Protein AF-A0A933V442-F1 (afdb_monomer_lite)

Foldseek 3Di:
DEAEQFEDQQPDPVQDDVPDPKGAKDAQADEKEFDDPVVVVVPPDPPDDRIDQDAAFLAEQEQRFIWMWDCPPPPSQIWIDTHPVDGHHHWFYPPDDDDGDTHDYDLYHYYVGFDQAFPFDDHWDKTWGWDDPDPDIDIDIDTPDPDPPRGGRAGDLPGPQALRGAPPPPDDQAAPVGHGAPVDPVGHAGRHRDRPPHVPVAPPPFPFDQPAQLQDDWAQAPDDQKQWDDDPRHAQWTRDPSWTAGAPDCRQQPQAQHAGTWIWGPDKAWQKKKKKWFFADQDQVLQFFKWKWDLAARQRQKTWIFGWHPPPPIKTWIWMDRHSVNDTDTQDIFHDDHGGLKMWMWMAHQQGKIWIWIQHNVRDIDTRGITRFACDDPRHDGGTMHIITIMHHHGHIIGRMTMHGGD

Radius of gyration: 32.08 Å; chains: 1; bounding box: 75×50×94 Å

Secondary structure (DSSP, 8-state):
-EEES-EE---SGGGBPTT-SSBPP--SSEEE-BPPHHHHHH--STT--SB----EES-EEE--EEEEEETTHHHHT-EEEE-TT-SB--EEE-S-SSSPP---EES-EETTS----EEE---PEEEEEEE-SSSS-EEEEEEE---TTS-EEEEPTT-TTTT-S---TTS-SB-SSS-BSSSSTTSPPPSSS---------S----PEEEE---SS--SS--TTEEE-EETTEESEEE-SSSEEE-SSHHHHSSSTTS-EEEEESS-B-SSEEEEEEE--SSSTTTTT-EEEEEE-TTSSSEEEEEEE-GGGSEEEEEEESSTTSS-EEEEEEE----TT-EEEEEE-TT-EEEEEEE-TTS-EEEEEEEEPP-SSTT-----SBEEEEEE-TT-EEEEEEEEE--

Sequence (407 aa):
NTIANNDSTATGALAFAAGDANSTPQPAGVVSAPHSAVLQALIALPGEPTYSNPTILNNIIWHNRSFYNDATLNGGAGGLAPNPAGPYWDLGVVNAVGVPPTLTSASSILSGGADPAFVLGYTNALASATVIDEGGNNINVGFTPLDPAAGNYHVAAASPAVDAGSNAASVPSTDFDGDYRPRSAANPADIGADEQPGAVPPPPFPVLTVLDTFNRANAPNLGANWQQIVDGSAAGIRVNGNQAFCINNALCAGTANLGGANAAWATEFGANQGAGFTFASPNAAARNGASLLLKASVANNGGIRVRYATGNGGQVLVQTTTDAGASFQNHGTLVGSFAQGDTMMATADANGLVTVWKTTAANVTTQLGTVQLPTTGTLSWTTGPGQIGMRLLPNRRVDDFRGGNVQ

Structure (mmCIF, N/CA/C/O backbone):
data_AF-A0A933V442-F1
#
_entry.id   AF-A0A933V442-F1
#
loop_
_atom_site.group_PDB
_atom_site.id
_atom_site.type_symbol
_atom_site.label_atom_id
_atom_site.label_alt_id
_atom_site.label_comp_id
_atom_site.label_asym_id
_atom_site.l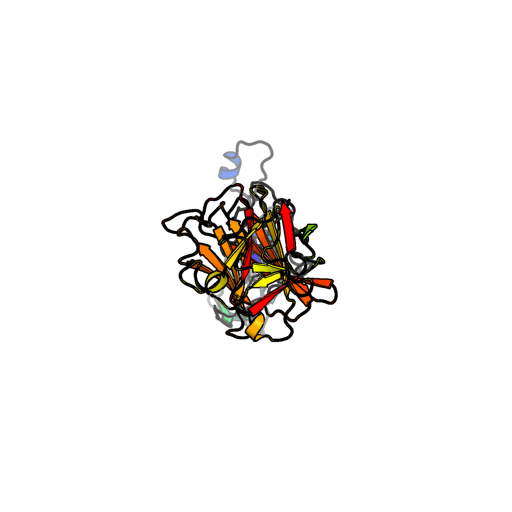abel_entity_id
_atom_site.label_seq_id
_atom_site.pdbx_PDB_ins_code
_atom_site.Cartn_x
_atom_site.Cartn_y
_atom_site.Cartn_z
_atom_site.occupancy
_atom_site.B_iso_or_equiv
_atom_site.auth_seq_id
_atom_site.auth_comp_id
_atom_site.auth_asym_id
_atom_site.auth_atom_id
_atom_site.pdbx_PDB_model_num
ATOM 1 N N . ASN A 1 1 ? -9.393 5.038 11.682 1.00 87.75 1 ASN A N 1
ATOM 2 C CA . ASN A 1 1 ? -8.918 4.393 12.937 1.00 87.75 1 ASN A CA 1
ATOM 3 C C . ASN A 1 1 ? -9.444 2.969 13.048 1.00 87.75 1 ASN A C 1
ATOM 5 O O . ASN A 1 1 ? -10.418 2.640 12.380 1.00 87.75 1 ASN A O 1
ATOM 9 N N . THR A 1 2 ? -8.838 2.150 13.912 1.00 94.75 2 THR A N 1
ATOM 10 C CA . THR A 1 2 ? -9.264 0.767 14.183 1.00 94.75 2 THR A CA 1
ATOM 11 C C . THR A 1 2 ? -9.499 0.584 15.685 1.00 94.75 2 THR A C 1
ATOM 13 O O . THR A 1 2 ? -8.600 0.845 16.479 1.00 94.75 2 THR A O 1
ATOM 16 N N . ILE A 1 3 ? -10.702 0.156 16.072 1.00 95.75 3 ILE A N 1
ATOM 17 C CA . ILE A 1 3 ? -11.088 -0.228 17.438 1.00 95.75 3 ILE A CA 1
ATOM 18 C C . ILE A 1 3 ? -11.676 -1.629 17.340 1.00 95.75 3 ILE A C 1
ATOM 20 O O . ILE A 1 3 ? -12.824 -1.795 16.923 1.00 95.75 3 ILE A O 1
ATOM 24 N N . ALA A 1 4 ? -10.881 -2.643 17.659 1.00 95.19 4 ALA A N 1
ATOM 25 C CA . ALA A 1 4 ? -11.296 -4.018 17.456 1.00 95.19 4 ALA A CA 1
ATOM 26 C C . ALA A 1 4 ? -11.028 -4.906 18.663 1.00 95.19 4 ALA A C 1
ATOM 28 O O . ALA A 1 4 ? -10.042 -4.717 19.374 1.00 95.19 4 ALA A O 1
ATOM 29 N N . ASN A 1 5 ? -11.904 -5.895 18.848 1.00 93.44 5 ASN A N 1
ATOM 30 C CA . ASN A 1 5 ? -11.808 -6.920 19.886 1.00 93.44 5 ASN A CA 1
ATOM 31 C C . ASN A 1 5 ? -11.665 -6.357 21.312 1.00 93.44 5 ASN A C 1
ATOM 33 O O . ASN A 1 5 ? -11.054 -6.997 22.172 1.00 93.44 5 ASN A O 1
ATOM 37 N N . ASN A 1 6 ? -12.205 -5.162 21.570 1.00 94.31 6 ASN A N 1
ATOM 38 C CA . ASN A 1 6 ? -12.262 -4.613 22.917 1.00 94.31 6 ASN A CA 1
ATOM 39 C C . ASN A 1 6 ? -13.340 -5.322 23.746 1.00 94.31 6 ASN A C 1
ATOM 41 O O . ASN A 1 6 ? -14.315 -5.825 23.194 1.00 94.31 6 ASN A O 1
ATOM 45 N N . ASP A 1 7 ? -13.196 -5.310 25.069 1.00 94.62 7 ASP A N 1
ATOM 46 C CA . ASP A 1 7 ? -14.128 -5.963 25.987 1.00 94.62 7 ASP A CA 1
ATOM 47 C C . ASP A 1 7 ? -14.719 -4.965 26.975 1.00 94.62 7 ASP A C 1
ATOM 49 O O . ASP A 1 7 ? -13.996 -4.293 27.711 1.00 94.62 7 ASP A O 1
ATOM 53 N N . SER A 1 8 ? -16.047 -4.920 27.049 1.00 95.56 8 SER A N 1
ATOM 54 C CA . SER A 1 8 ? -16.753 -4.251 28.136 1.00 95.56 8 SER A CA 1
ATOM 55 C C . SER A 1 8 ? -17.292 -5.290 29.102 1.00 95.56 8 SER A C 1
ATOM 57 O O . SER A 1 8 ? -18.159 -6.082 28.749 1.00 95.56 8 SER A O 1
ATOM 59 N N . THR A 1 9 ? -16.777 -5.296 30.329 1.00 94.94 9 THR A N 1
ATOM 60 C CA . THR A 1 9 ? -17.194 -6.239 31.379 1.00 94.94 9 THR A CA 1
ATOM 61 C C . THR A 1 9 ? -18.424 -5.762 32.149 1.00 94.94 9 THR A C 1
ATOM 63 O O . THR A 1 9 ? -19.017 -6.537 32.894 1.00 94.94 9 THR A O 1
ATOM 66 N N . ALA A 1 10 ? -18.778 -4.478 32.011 1.00 94.38 10 ALA A N 1
ATOM 67 C CA . ALA A 1 10 ? -19.836 -3.807 32.762 1.00 94.38 10 ALA A CA 1
ATOM 68 C C . ALA A 1 10 ? -19.770 -4.049 34.286 1.00 94.38 10 ALA A C 1
ATOM 70 O O . ALA A 1 10 ? -20.791 -4.224 34.945 1.00 94.38 10 ALA A O 1
ATOM 71 N N . THR A 1 11 ? -18.564 -4.063 34.860 1.00 92.00 11 THR A N 1
ATOM 72 C CA . THR A 1 11 ? -18.343 -4.287 36.304 1.00 92.00 11 THR A CA 1
ATOM 73 C C . THR A 1 11 ? -18.195 -2.995 37.109 1.00 92.00 11 THR A C 1
ATOM 75 O O . THR A 1 11 ? -18.032 -3.037 38.326 1.00 92.00 11 THR A O 1
ATOM 78 N N . GLY A 1 12 ? -18.254 -1.830 36.456 1.00 88.94 12 GLY A N 1
ATOM 79 C CA . GLY A 1 12 ? -18.255 -0.535 37.136 1.00 88.94 12 GLY A CA 1
ATOM 80 C C . GLY A 1 12 ? -19.571 -0.280 37.874 1.00 88.9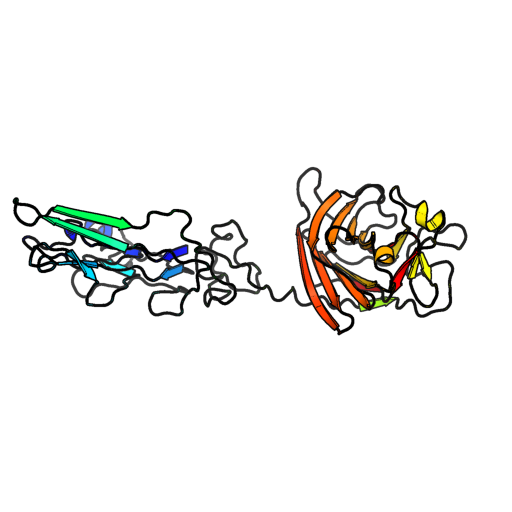4 12 GLY A C 1
ATOM 81 O O . GLY A 1 12 ? -20.630 -0.692 37.411 1.00 88.94 12 GLY A O 1
ATOM 82 N N . ALA A 1 13 ? -19.521 0.461 38.985 1.00 86.38 13 ALA A N 1
ATOM 83 C CA . ALA A 1 13 ? -20.685 0.710 39.844 1.00 86.38 13 ALA A CA 1
ATOM 84 C C . ALA A 1 13 ? -21.909 1.275 39.095 1.00 86.38 13 ALA A C 1
ATOM 86 O O . ALA A 1 13 ? -23.037 0.920 39.409 1.00 86.38 13 ALA A O 1
ATOM 87 N N . LEU A 1 14 ? -21.692 2.112 38.074 1.00 87.50 14 LEU A N 1
ATOM 88 C CA . LEU A 1 14 ? -22.769 2.721 37.282 1.00 87.50 14 LEU A CA 1
ATOM 89 C C . LEU A 1 14 ? -23.477 1.750 36.325 1.00 87.50 14 LEU A C 1
ATOM 91 O O . LEU A 1 14 ? -24.508 2.108 35.767 1.00 87.50 14 LEU A O 1
ATOM 95 N N . ALA A 1 15 ? -22.942 0.546 36.118 1.00 91.00 15 ALA A N 1
ATOM 96 C CA . ALA A 1 15 ? -23.617 -0.486 35.337 1.00 91.00 15 ALA A CA 1
ATOM 97 C C . ALA A 1 15 ? -24.673 -1.248 36.159 1.00 91.00 15 ALA A C 1
ATOM 99 O O . ALA A 1 15 ? -25.481 -1.973 35.578 1.00 91.00 15 ALA A O 1
ATOM 100 N N . PHE A 1 16 ? -24.678 -1.088 37.486 1.00 90.69 16 PHE A N 1
ATOM 101 C CA . PHE A 1 16 ? -25.645 -1.690 38.401 1.00 90.69 16 PHE A CA 1
ATOM 102 C C . PHE A 1 16 ? -26.734 -0.677 38.745 1.00 90.69 16 PHE A C 1
ATOM 104 O O . PHE A 1 16 ? -26.438 0.471 39.090 1.00 90.69 16 PHE A O 1
ATOM 111 N N . ALA A 1 17 ? -27.998 -1.098 38.706 1.00 88.31 17 ALA A N 1
ATOM 112 C CA . ALA A 1 17 ? -29.036 -0.315 39.359 1.00 88.31 17 ALA A CA 1
ATOM 113 C C . ALA A 1 17 ? -28.881 -0.427 40.885 1.00 88.31 17 ALA A C 1
ATOM 115 O O . ALA A 1 17 ? -28.282 -1.369 41.410 1.00 88.31 17 ALA A O 1
ATOM 116 N N . ALA A 1 18 ? -29.402 0.556 41.619 1.00 84.50 18 ALA A N 1
ATOM 117 C CA . ALA A 1 18 ? -29.271 0.583 43.070 1.00 84.50 18 ALA A CA 1
ATOM 118 C C . ALA A 1 18 ? -29.903 -0.670 43.705 1.00 84.50 18 ALA A C 1
ATOM 120 O O . ALA A 1 18 ? -31.114 -0.860 43.629 1.00 84.50 18 ALA A O 1
ATOM 121 N N . GLY A 1 19 ? -29.074 -1.487 44.361 1.00 83.38 19 GLY A N 1
ATOM 122 C CA . GLY A 1 19 ? -29.492 -2.727 45.022 1.00 83.38 19 GLY A CA 1
ATOM 123 C C . GLY A 1 19 ? -29.455 -3.979 44.141 1.00 83.38 19 GLY A C 1
ATOM 124 O O . GLY A 1 19 ? -29.673 -5.068 44.668 1.00 83.38 19 GLY A O 1
ATOM 125 N N . ASP A 1 20 ? -29.139 -3.859 42.849 1.00 87.88 20 ASP A N 1
ATOM 126 C CA . ASP A 1 20 ? -29.062 -5.012 41.952 1.00 87.88 20 ASP A CA 1
ATOM 127 C C . ASP A 1 20 ? -27.721 -5.745 42.075 1.00 87.88 20 ASP A C 1
ATOM 129 O O . ASP A 1 20 ? -26.646 -5.144 42.117 1.00 87.88 20 ASP A O 1
ATOM 133 N N . ALA A 1 21 ? -27.787 -7.078 42.084 1.00 86.50 21 ALA A N 1
ATOM 134 C CA . ALA A 1 21 ? -26.609 -7.947 42.052 1.00 86.50 21 ALA A CA 1
ATOM 135 C C . ALA A 1 21 ? -26.082 -8.186 40.623 1.00 86.50 21 ALA A C 1
ATOM 137 O O . ALA A 1 21 ? -24.923 -8.562 40.440 1.00 86.50 21 ALA A O 1
ATOM 138 N N . ASN A 1 22 ? -26.918 -7.941 39.611 1.00 91.12 22 ASN A N 1
ATOM 139 C CA . ASN A 1 22 ? -26.569 -8.065 38.200 1.00 91.12 22 ASN A CA 1
ATOM 140 C C . ASN A 1 22 ? -26.309 -6.683 37.604 1.00 91.12 22 ASN A C 1
ATOM 142 O O . ASN A 1 22 ? -27.023 -5.730 37.919 1.00 91.12 22 ASN A O 1
ATOM 146 N N . SER A 1 23 ? -25.319 -6.577 36.721 1.00 92.88 23 SER A N 1
ATOM 147 C CA . SER A 1 23 ? -25.131 -5.350 35.947 1.00 92.88 23 SER A CA 1
ATOM 148 C C . SER A 1 23 ? -25.883 -5.397 34.624 1.00 92.88 23 SER A C 1
ATOM 150 O O . SER A 1 23 ? -26.367 -6.437 34.179 1.00 92.88 23 SER A O 1
ATOM 152 N N . THR A 1 24 ? -25.989 -4.240 33.985 1.00 93.62 24 THR A N 1
ATOM 153 C CA . THR A 1 24 ? -26.529 -4.098 32.635 1.00 93.62 24 THR A CA 1
ATOM 154 C C . THR A 1 24 ? -25.387 -4.120 31.617 1.00 93.62 24 THR A C 1
ATOM 156 O O . THR A 1 24 ? -24.386 -3.430 31.839 1.00 93.62 24 THR A O 1
ATOM 159 N N . PRO A 1 25 ? -25.505 -4.867 30.500 1.00 95.19 25 PRO A N 1
ATOM 160 C CA . PRO A 1 25 ? -24.481 -4.874 29.461 1.00 95.19 25 PRO A CA 1
ATOM 161 C C . PRO A 1 25 ? -24.163 -3.465 28.965 1.00 95.19 25 PRO A C 1
ATOM 163 O O . PRO A 1 25 ? -25.067 -2.658 28.745 1.00 95.19 25 PRO A O 1
ATOM 166 N N . GLN A 1 26 ? -22.877 -3.182 28.768 1.00 95.06 26 GLN A N 1
ATOM 167 C CA . GLN A 1 26 ? -22.403 -1.887 28.283 1.00 95.06 26 GLN A CA 1
ATOM 168 C C . GLN A 1 26 ? -21.731 -2.037 26.910 1.00 95.06 26 GLN A C 1
ATOM 170 O O . GLN A 1 26 ? -21.091 -3.065 26.657 1.00 95.06 26 GLN A O 1
ATOM 175 N N . PRO A 1 27 ? -21.839 -1.037 26.018 1.00 95.06 27 PRO A N 1
ATOM 176 C CA . PRO A 1 27 ? -21.115 -1.027 24.751 1.00 95.06 27 PRO A CA 1
ATOM 177 C C . PRO A 1 27 ? -19.596 -1.068 24.961 1.00 95.06 27 PRO A C 1
ATOM 179 O O . PRO A 1 27 ? -19.088 -0.622 25.992 1.00 95.06 27 PRO A O 1
ATOM 182 N N . ALA A 1 28 ? -18.880 -1.621 23.982 1.00 95.81 28 ALA A N 1
ATOM 183 C CA . ALA A 1 28 ? -17.449 -1.911 24.076 1.00 95.81 28 ALA A CA 1
ATOM 184 C C . ALA A 1 28 ? -16.590 -1.199 23.018 1.00 95.81 28 ALA A C 1
ATOM 186 O O . ALA A 1 28 ? -15.369 -1.214 23.133 1.00 95.81 28 ALA A O 1
ATOM 187 N N . GLY A 1 29 ? -17.188 -0.582 21.996 1.00 95.50 29 GLY A N 1
ATOM 188 C CA . GLY A 1 29 ? -16.461 0.255 21.037 1.00 95.50 29 GLY A CA 1
ATOM 189 C C . GLY A 1 29 ? -16.499 1.740 21.415 1.00 95.50 29 GLY A C 1
ATOM 190 O O . GLY A 1 29 ? -15.979 2.145 22.453 1.00 95.50 29 GLY A O 1
ATOM 191 N N . VAL A 1 30 ? -17.108 2.571 20.566 1.00 95.94 30 VAL A N 1
ATOM 192 C CA . VAL A 1 30 ? -17.258 4.015 20.803 1.00 95.94 30 VAL A CA 1
ATOM 193 C C . VAL A 1 30 ? -18.546 4.286 21.570 1.00 95.94 30 VAL A C 1
ATOM 195 O O . VAL A 1 30 ? -19.642 3.912 21.144 1.00 95.94 30 VAL A O 1
ATOM 198 N N . VAL A 1 31 ? -18.406 4.979 22.697 1.00 94.44 31 VAL A N 1
ATOM 199 C CA . VAL A 1 31 ? -19.505 5.253 23.622 1.00 94.44 31 VAL A CA 1
ATOM 200 C C . VAL A 1 31 ? -19.642 6.750 23.849 1.00 94.44 31 VAL A C 1
ATOM 202 O O . VAL A 1 31 ? -18.653 7.454 24.042 1.00 94.44 31 VAL A O 1
ATOM 205 N N . SER A 1 32 ? -20.882 7.230 23.848 1.00 94.00 32 SER A N 1
ATOM 206 C CA . SER A 1 32 ? -21.242 8.600 24.21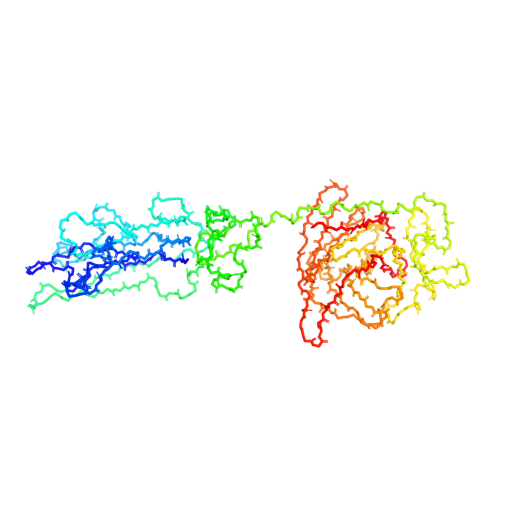2 1.00 94.00 32 SER A CA 1
ATOM 207 C C . SER A 1 32 ? -22.317 8.602 25.297 1.00 94.00 32 SER A C 1
ATOM 209 O O . SER A 1 32 ? -22.929 7.574 25.586 1.00 94.00 32 SER A O 1
ATOM 211 N N . ALA A 1 33 ? -22.558 9.760 25.901 1.00 91.50 33 ALA A N 1
ATOM 212 C CA . ALA A 1 33 ? -23.608 9.968 26.887 1.00 91.50 33 ALA A CA 1
ATOM 213 C C . ALA A 1 33 ? -24.300 11.321 26.648 1.00 91.50 33 ALA A C 1
ATOM 215 O O . ALA A 1 33 ? -23.704 12.221 26.042 1.00 91.50 33 ALA A O 1
ATOM 216 N N . PRO A 1 34 ? -25.547 11.492 27.121 1.00 91.44 34 PRO A N 1
ATOM 217 C CA . PRO A 1 34 ? -26.216 12.781 27.097 1.00 91.44 34 PRO A CA 1
ATOM 218 C C . PRO A 1 34 ? -25.402 13.876 27.790 1.00 91.44 34 PRO A C 1
ATOM 220 O O . PRO A 1 34 ? -24.769 13.652 28.824 1.00 91.44 34 PRO A O 1
ATOM 223 N N . HIS A 1 35 ? -25.460 15.084 27.240 1.00 91.00 35 HIS A N 1
ATOM 224 C CA . HIS A 1 35 ? -24.908 16.267 27.879 1.00 91.00 35 HIS A CA 1
ATOM 225 C C . HIS A 1 35 ? -25.616 16.531 29.211 1.00 91.00 35 HIS A C 1
ATOM 227 O O . HIS A 1 35 ? -26.813 16.279 29.372 1.00 91.00 35 HIS A O 1
ATOM 233 N N . SER A 1 36 ? -24.890 17.108 30.169 1.00 90.19 36 SER A N 1
ATOM 234 C CA . SER A 1 36 ? -25.539 17.654 31.359 1.00 90.19 36 SER A CA 1
ATOM 235 C C . SER A 1 36 ? -26.492 18.786 30.962 1.00 90.19 36 SER A C 1
ATOM 237 O O . SER A 1 36 ? -26.263 19.478 29.969 1.00 90.19 36 SER A O 1
ATOM 239 N N . ALA A 1 37 ? -27.534 19.030 31.761 1.00 88.94 37 ALA A N 1
ATOM 240 C CA . ALA A 1 37 ? -28.477 20.122 31.498 1.00 88.94 37 ALA A CA 1
ATOM 241 C C . ALA A 1 37 ? -27.773 21.489 31.378 1.00 88.94 37 ALA A C 1
ATOM 243 O O . ALA A 1 37 ? -28.157 22.315 30.554 1.00 88.94 37 ALA A O 1
ATOM 244 N N . VAL A 1 38 ? -26.709 21.703 32.162 1.00 92.00 38 VAL A N 1
ATOM 245 C CA . VAL A 1 38 ? -25.896 22.926 32.115 1.00 92.00 38 VAL A CA 1
ATOM 246 C C . VAL A 1 38 ? -25.116 23.015 30.806 1.00 92.00 38 VAL A C 1
ATOM 248 O O . VAL A 1 38 ? -25.143 24.058 30.162 1.00 92.00 38 VAL A O 1
ATOM 251 N N . LEU A 1 39 ? -24.452 21.931 30.386 1.00 90.56 39 LEU A N 1
ATOM 252 C CA . LEU A 1 39 ? -23.719 21.913 29.119 1.00 90.56 39 LEU A CA 1
ATOM 253 C C . LEU A 1 39 ? -24.671 22.121 27.938 1.00 90.56 39 LEU A C 1
ATOM 255 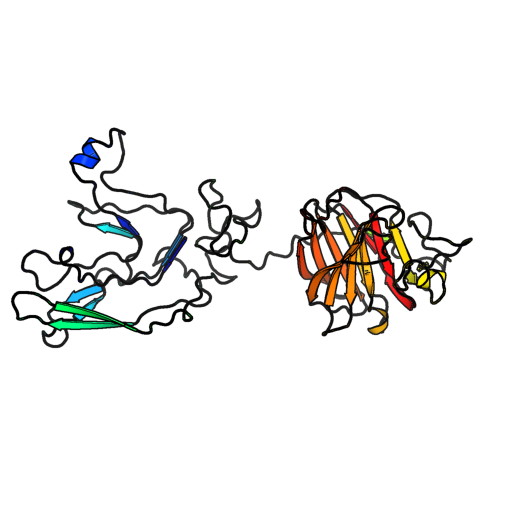O O . LEU A 1 39 ? -24.394 22.941 27.069 1.00 90.56 39 LEU A O 1
ATOM 259 N N . GLN A 1 40 ? -25.824 21.450 27.945 1.00 89.44 40 GLN A N 1
ATOM 260 C CA . GLN A 1 40 ? -26.817 21.595 26.887 1.00 89.44 40 GLN A CA 1
ATOM 261 C C . GLN A 1 40 ? -27.371 23.021 26.799 1.00 89.44 40 GLN A C 1
ATOM 263 O O . GLN A 1 40 ? -27.577 23.521 25.700 1.00 89.44 40 GLN A O 1
ATOM 268 N N . ALA A 1 41 ? -27.582 23.694 27.935 1.00 88.56 41 ALA A N 1
ATOM 269 C CA . ALA A 1 41 ? -28.023 25.088 27.956 1.00 88.56 41 ALA A CA 1
ATOM 270 C C . ALA A 1 41 ? -26.957 26.068 27.430 1.00 88.56 41 ALA A C 1
ATOM 272 O O . ALA A 1 41 ? -27.304 27.146 26.951 1.00 88.56 41 ALA A O 1
ATOM 273 N N . LEU A 1 42 ? -25.670 25.710 27.519 1.00 91.69 42 LEU A N 1
ATOM 274 C CA . LEU A 1 42 ? -24.559 26.506 26.985 1.00 91.69 42 LEU A CA 1
ATOM 275 C C . LEU A 1 42 ? -24.333 26.287 25.484 1.00 91.69 42 LEU A C 1
ATOM 277 O O . LEU A 1 42 ? -23.821 27.183 24.812 1.00 91.69 42 LEU A O 1
ATOM 281 N N . ILE A 1 43 ? -24.716 25.126 24.946 1.00 90.00 43 ILE A N 1
ATOM 282 C CA . ILE A 1 43 ? -24.706 24.862 23.505 1.00 90.00 43 ILE A CA 1
ATOM 283 C C . ILE A 1 43 ? -25.857 25.664 22.878 1.00 90.00 43 ILE A C 1
ATOM 285 O O . ILE A 1 43 ? -26.979 25.195 22.725 1.00 90.00 43 ILE A O 1
ATOM 289 N N . ALA A 1 44 ? -25.577 26.923 22.541 1.00 75.62 44 ALA A N 1
ATOM 290 C CA . ALA A 1 44 ? -26.545 27.874 21.988 1.00 75.62 44 ALA A CA 1
ATOM 291 C C . ALA A 1 44 ? -26.800 27.693 20.476 1.00 75.62 44 ALA A C 1
ATOM 293 O O . ALA A 1 44 ? -27.388 28.568 19.839 1.00 75.62 44 ALA A O 1
ATOM 294 N N . LEU A 1 45 ? -26.330 26.589 19.890 1.00 80.31 45 LEU A N 1
ATOM 295 C CA . LEU A 1 45 ? -26.491 26.273 18.474 1.00 80.31 45 LEU A CA 1
ATOM 296 C C . LEU A 1 45 ? -27.812 25.514 18.256 1.00 80.31 45 LEU A C 1
ATOM 298 O O . LEU A 1 45 ? -27.982 24.414 18.789 1.00 80.31 45 LEU A O 1
ATOM 302 N N . PRO A 1 46 ? -28.768 26.075 17.491 1.00 81.38 46 PRO A N 1
ATOM 303 C CA . PRO A 1 46 ? -30.024 25.394 17.201 1.00 81.38 46 PRO A CA 1
ATOM 304 C C . PRO A 1 46 ? -29.793 24.088 16.430 1.00 81.38 46 PRO A C 1
ATOM 306 O O . PRO A 1 46 ? -29.111 24.087 15.410 1.00 81.38 46 PRO A O 1
ATOM 309 N N . GLY A 1 47 ? -30.421 22.998 16.878 1.00 80.44 47 GLY A N 1
ATOM 310 C CA . GLY A 1 47 ? -30.387 21.702 16.190 1.00 80.44 47 GLY A CA 1
ATOM 311 C C . GLY A 1 47 ? -29.265 20.756 16.624 1.00 80.44 47 GLY A C 1
ATOM 312 O O . GLY A 1 47 ? -29.238 19.623 16.149 1.00 80.44 47 GLY A O 1
ATOM 313 N N . GLU A 1 48 ? -28.389 21.171 17.542 1.00 86.00 48 GLU A N 1
ATOM 314 C CA . GLU A 1 48 ? -27.382 20.274 18.114 1.00 86.00 48 GLU A CA 1
ATOM 315 C C . GLU A 1 48 ? -28.032 19.171 18.971 1.00 86.00 48 GLU A C 1
ATOM 317 O O . GLU A 1 48 ? -28.920 19.462 19.787 1.00 86.00 48 GLU A O 1
ATOM 322 N N . PRO A 1 49 ? -27.605 17.902 18.821 1.00 87.38 49 PRO A N 1
ATOM 323 C CA . PRO A 1 49 ? -28.124 16.800 19.616 1.00 87.38 49 PRO A CA 1
ATOM 324 C C . PRO A 1 49 ? -27.792 16.969 21.102 1.00 87.38 49 PRO A C 1
ATOM 326 O O . PRO A 1 49 ? -26.794 17.575 21.490 1.00 87.38 49 PRO A O 1
ATOM 329 N N . THR A 1 50 ? -28.607 16.352 21.961 1.00 89.69 50 THR A N 1
ATOM 330 C CA . THR A 1 50 ? -28.406 16.382 23.419 1.00 89.69 50 THR A CA 1
ATOM 331 C C . THR A 1 50 ? -27.311 15.434 23.912 1.00 89.69 50 THR A C 1
ATOM 333 O O . THR A 1 50 ? -27.290 15.071 25.085 1.00 89.69 50 THR A O 1
ATOM 336 N N . TYR A 1 51 ? -26.445 14.969 23.019 1.00 91.81 51 TYR A N 1
ATOM 337 C CA . TYR A 1 51 ? -25.361 14.025 23.266 1.00 91.81 51 TYR A CA 1
ATOM 338 C C . TYR A 1 51 ? -24.249 14.275 22.248 1.00 91.81 51 TYR A C 1
ATOM 340 O O . TYR A 1 51 ? -24.486 14.845 21.183 1.00 91.81 51 TYR A O 1
ATOM 348 N N . SER A 1 52 ? -23.035 13.819 22.544 1.00 91.38 52 SER A N 1
ATOM 349 C CA . SER A 1 52 ? -21.921 13.967 21.608 1.00 91.38 52 SER A CA 1
ATOM 350 C C . SER A 1 52 ? -22.018 12.920 20.496 1.00 91.38 52 SER A C 1
ATOM 352 O O . SER A 1 52 ? -21.985 11.722 20.777 1.00 91.38 52 SER A O 1
ATOM 354 N N . ASN A 1 53 ? -22.113 13.359 19.240 1.00 90.94 53 ASN A N 1
ATOM 355 C CA . ASN A 1 53 ? -22.092 12.490 18.061 1.00 90.94 53 ASN A CA 1
ATOM 356 C C . ASN A 1 53 ? -20.892 12.863 17.173 1.00 90.94 53 ASN A C 1
ATOM 358 O O . ASN A 1 53 ? -21.029 13.718 16.297 1.00 90.94 53 ASN A O 1
ATOM 362 N N . PRO A 1 54 ? -19.695 12.312 17.439 1.00 90.25 54 PRO A N 1
ATOM 363 C CA . PRO A 1 54 ? -18.506 12.658 16.671 1.00 90.25 54 PRO A CA 1
ATOM 364 C C . PRO A 1 54 ? -18.597 12.137 15.232 1.00 90.25 54 PRO A C 1
ATOM 366 O O . PRO A 1 54 ? -19.276 11.151 14.950 1.00 90.25 54 PRO A O 1
ATOM 369 N N . THR A 1 55 ? -17.844 12.755 14.321 1.00 91.56 55 THR A N 1
ATOM 370 C CA . THR A 1 55 ? -17.667 12.229 12.962 1.00 91.56 55 THR A CA 1
ATOM 371 C C . THR A 1 55 ? -16.889 10.918 13.010 1.00 91.56 55 THR A C 1
ATOM 373 O O . THR A 1 55 ? -15.679 10.907 13.237 1.00 91.56 55 THR A O 1
ATOM 376 N N . ILE A 1 56 ? -17.578 9.808 12.754 1.00 94.62 56 ILE A N 1
ATOM 377 C CA . ILE A 1 56 ? -16.977 8.480 12.624 1.00 94.62 56 ILE A CA 1
ATOM 378 C C . ILE A 1 56 ? -16.886 8.155 11.128 1.00 94.62 56 ILE A C 1
ATOM 380 O O . ILE A 1 56 ? -17.831 7.641 10.537 1.00 94.62 56 ILE A O 1
ATOM 384 N N . LEU A 1 57 ? -15.749 8.485 10.511 1.00 95.31 57 LEU A N 1
ATOM 385 C CA . LEU A 1 57 ? -15.463 8.269 9.086 1.00 95.31 57 LEU A CA 1
ATOM 386 C C . LEU A 1 57 ? -14.251 7.347 8.890 1.00 95.31 57 LEU A C 1
ATOM 388 O O . LEU A 1 57 ? -13.248 7.535 9.578 1.00 95.31 57 LEU A O 1
ATOM 392 N N . ASN A 1 58 ? -14.320 6.402 7.943 1.00 95.44 58 ASN A N 1
ATOM 393 C CA . ASN A 1 58 ? -13.222 5.479 7.607 1.00 95.44 58 ASN A CA 1
ATOM 394 C C . ASN A 1 58 ? -12.695 4.705 8.827 1.00 95.44 58 ASN A C 1
ATOM 396 O O . ASN A 1 58 ? -11.484 4.574 9.023 1.00 95.44 58 ASN A O 1
ATOM 400 N N . ASN A 1 59 ? -13.592 4.225 9.695 1.00 96.12 59 ASN A N 1
ATOM 401 C CA . ASN A 1 59 ? -13.200 3.465 10.881 1.00 96.12 59 ASN A CA 1
ATOM 402 C C . ASN A 1 59 ? -13.567 1.992 10.763 1.00 96.12 59 ASN A C 1
ATOM 404 O O . ASN A 1 59 ? -14.644 1.646 10.285 1.00 96.12 59 ASN A O 1
ATOM 408 N N . ILE A 1 60 ? -12.692 1.133 11.275 1.00 97.94 60 ILE A N 1
ATOM 409 C CA . ILE A 1 60 ? -13.044 -0.243 11.611 1.00 97.94 60 ILE A CA 1
ATOM 410 C C . ILE A 1 60 ? -13.365 -0.255 13.104 1.00 97.94 60 ILE A C 1
ATOM 412 O O . ILE A 1 60 ? -12.497 0.047 13.921 1.00 97.94 60 ILE A O 1
ATOM 416 N N . ILE A 1 61 ? -14.606 -0.565 13.466 1.00 97.44 61 ILE A N 1
ATOM 417 C CA . ILE A 1 61 ? -15.041 -0.721 14.857 1.00 97.44 61 ILE A CA 1
ATOM 418 C C . ILE A 1 61 ? -15.660 -2.111 14.957 1.00 97.44 61 ILE A C 1
ATOM 420 O O . ILE A 1 61 ? -16.821 -2.293 14.613 1.00 97.44 61 ILE A O 1
ATOM 424 N N . TRP A 1 62 ? -14.851 -3.108 15.309 1.00 97.12 62 TRP A N 1
ATOM 425 C CA . TRP A 1 62 ? -15.134 -4.506 14.977 1.00 97.12 62 TRP A CA 1
ATOM 426 C C . TRP A 1 62 ? -14.986 -5.459 16.161 1.00 97.12 62 TRP A C 1
ATOM 428 O O . TRP A 1 62 ? -13.982 -5.451 16.864 1.00 97.12 62 TRP A O 1
ATOM 438 N N . HIS A 1 63 ? -15.959 -6.344 16.337 1.00 96.19 63 HIS A N 1
ATOM 439 C CA . HIS A 1 63 ? -15.977 -7.401 17.346 1.00 96.19 63 HIS A CA 1
ATOM 440 C C . HIS A 1 63 ? -15.714 -6.917 18.778 1.00 96.19 63 HIS A C 1
ATOM 442 O O . HIS A 1 63 ? -15.150 -7.645 19.595 1.00 96.19 63 HIS A O 1
ATOM 448 N N . ASN A 1 64 ? -16.153 -5.704 19.121 1.00 96.81 64 ASN A N 1
ATOM 449 C CA . ASN A 1 64 ? -16.037 -5.218 20.491 1.00 96.81 64 ASN A CA 1
ATOM 450 C C . ASN A 1 64 ? -17.111 -5.894 21.355 1.00 96.81 64 ASN A C 1
ATOM 452 O O . ASN A 1 64 ? -18.308 -5.646 21.181 1.00 96.81 64 ASN A O 1
ATOM 456 N N . ARG A 1 65 ? -16.696 -6.795 22.251 1.00 96.88 65 ARG A N 1
ATOM 457 C CA . ARG A 1 65 ? -17.581 -7.693 22.994 1.00 96.88 65 ARG A CA 1
ATOM 458 C C . ARG A 1 65 ? -18.187 -7.018 24.215 1.00 96.88 65 ARG A C 1
ATOM 460 O O . ARG A 1 65 ? -17.492 -6.402 25.022 1.00 96.88 65 ARG A O 1
ATOM 467 N N . SER A 1 66 ? -19.492 -7.192 24.375 1.00 97.00 66 SER A N 1
ATOM 468 C CA . SER A 1 66 ? -20.253 -6.676 25.510 1.00 97.00 66 SER A CA 1
ATOM 469 C C . SER A 1 66 ? -20.607 -7.812 26.462 1.00 97.00 66 SER A C 1
ATOM 471 O O . SER A 1 66 ? -21.211 -8.807 26.057 1.00 97.00 66 SER A O 1
ATOM 473 N N . PHE A 1 67 ? -20.243 -7.652 27.729 1.00 96.19 67 PHE A N 1
ATOM 474 C CA . PHE A 1 67 ? -20.557 -8.561 28.824 1.00 96.19 67 PHE A CA 1
ATOM 475 C C . PHE A 1 67 ? -21.273 -7.815 29.951 1.00 96.19 67 PHE A C 1
ATOM 477 O O . PHE A 1 67 ? -21.306 -6.582 29.989 1.00 96.19 67 PHE A O 1
ATOM 484 N N . TYR A 1 68 ? -21.836 -8.581 30.878 1.00 94.62 68 TYR A N 1
ATOM 485 C CA . TYR A 1 68 ? -22.385 -8.093 32.136 1.00 94.62 68 TYR A CA 1
ATOM 486 C C . TYR A 1 68 ? -22.129 -9.086 33.267 1.00 94.62 68 TYR A C 1
ATOM 488 O O . TYR A 1 68 ? -21.876 -10.268 33.028 1.00 94.62 68 TYR A O 1
ATOM 496 N N . ASN A 1 69 ? -22.185 -8.597 34.503 1.00 92.94 69 ASN A N 1
ATOM 497 C CA . ASN A 1 69 ? -22.113 -9.436 35.687 1.00 92.94 69 ASN A CA 1
ATOM 498 C C . ASN A 1 69 ? -23.466 -10.096 35.945 1.00 92.94 69 ASN A C 1
ATOM 500 O O . ASN A 1 69 ? -24.465 -9.403 36.139 1.00 92.94 69 ASN A O 1
ATOM 504 N N . ASP A 1 70 ? -23.461 -11.420 36.032 1.00 92.31 70 ASP A N 1
ATOM 505 C CA . ASP A 1 70 ? -24.600 -12.234 36.424 1.00 92.31 70 ASP A CA 1
ATOM 506 C C . ASP A 1 70 ? -24.258 -13.006 37.702 1.00 92.31 70 ASP A C 1
ATOM 508 O O . ASP A 1 70 ? -23.467 -13.952 37.697 1.00 92.31 70 ASP A O 1
ATOM 512 N N . ALA A 1 71 ? -24.863 -12.590 38.812 1.00 89.88 71 ALA A N 1
ATOM 513 C CA . ALA A 1 71 ? -24.689 -13.163 40.140 1.00 89.88 71 ALA A CA 1
ATOM 514 C C . ALA A 1 71 ? -25.190 -14.613 40.246 1.00 89.88 71 ALA A C 1
ATOM 516 O O . ALA A 1 71 ? -24.802 -15.330 41.164 1.00 89.88 71 ALA A O 1
ATOM 517 N N . THR A 1 72 ? -26.038 -15.073 39.321 1.00 90.06 72 THR A N 1
ATOM 518 C CA . THR A 1 72 ? -26.617 -16.425 39.374 1.00 90.06 72 THR A CA 1
ATOM 519 C C . THR A 1 72 ? -25.689 -17.502 38.808 1.00 90.06 72 THR A C 1
ATOM 521 O O . THR A 1 72 ? -25.873 -18.693 39.080 1.00 90.06 72 THR A O 1
ATOM 524 N N . LEU A 1 73 ? -24.660 -17.104 38.053 1.00 90.88 73 LEU A N 1
ATOM 525 C CA . LEU A 1 73 ? -23.700 -18.028 37.457 1.00 90.88 73 LEU A CA 1
ATOM 526 C C . LEU A 1 73 ? -22.864 -18.762 38.512 1.00 90.88 73 LEU A C 1
ATOM 528 O O . LEU A 1 73 ? -22.756 -18.349 39.666 1.00 90.88 73 LEU A O 1
ATOM 532 N N . ASN A 1 74 ? -22.257 -19.877 38.095 1.00 88.44 74 ASN A N 1
ATOM 533 C CA . ASN A 1 74 ? -21.334 -20.666 38.917 1.00 88.44 74 ASN A CA 1
ATOM 534 C C . ASN A 1 74 ? -21.930 -21.101 40.271 1.00 88.44 74 ASN A C 1
ATOM 536 O O . ASN A 1 74 ? -21.247 -21.104 41.291 1.00 88.44 74 ASN A O 1
ATOM 540 N N . GLY A 1 75 ? -23.219 -21.460 40.285 1.00 85.06 75 GLY A N 1
ATOM 541 C CA . GLY A 1 75 ? -23.916 -21.882 41.503 1.00 85.06 75 GLY A CA 1
ATOM 542 C C . GLY A 1 75 ? -24.185 -20.737 42.483 1.00 85.06 75 GLY A C 1
ATOM 543 O O . GLY A 1 75 ? -24.181 -20.970 43.688 1.00 85.06 75 GLY A O 1
ATOM 544 N N . GLY A 1 76 ? -24.390 -19.516 41.977 1.00 84.75 76 GLY A N 1
ATOM 545 C CA . GLY A 1 76 ? -24.582 -18.312 42.792 1.00 84.75 76 GLY A CA 1
ATOM 546 C C . GLY A 1 76 ? -23.282 -17.615 43.199 1.00 84.75 76 GLY A C 1
ATOM 547 O O . GLY A 1 76 ? -23.326 -16.639 43.938 1.00 84.75 76 GLY A O 1
ATOM 548 N N . ALA A 1 77 ? -22.127 -18.099 42.730 1.00 82.81 77 ALA A N 1
ATOM 549 C CA . ALA A 1 77 ? -20.849 -17.432 42.954 1.00 82.81 77 ALA A CA 1
ATOM 550 C C . ALA A 1 77 ? -20.664 -16.201 42.054 1.00 82.81 77 ALA A C 1
ATOM 552 O O . ALA A 1 77 ? -19.814 -15.375 42.362 1.00 82.81 77 ALA A O 1
ATOM 553 N N . GLY A 1 78 ? -21.444 -16.068 40.976 1.00 88.56 78 GLY A N 1
ATOM 554 C CA . GLY A 1 78 ? -21.386 -14.979 40.001 1.00 88.56 78 GLY A CA 1
ATOM 555 C C . GLY A 1 78 ? -20.400 -15.208 38.852 1.00 88.56 78 GLY A C 1
ATOM 556 O O . GLY A 1 78 ? -19.600 -16.148 38.861 1.00 88.56 78 GLY A O 1
ATOM 557 N N . GLY A 1 79 ? -20.481 -14.365 37.822 1.00 91.44 79 GLY A N 1
ATOM 558 C CA . GLY A 1 79 ? -19.556 -14.375 36.690 1.00 91.44 79 GLY A CA 1
ATOM 559 C C . GLY A 1 79 ? -19.957 -13.423 35.564 1.00 91.44 79 GLY A C 1
ATOM 560 O O . GLY A 1 79 ? -20.998 -12.773 35.627 1.00 91.44 79 GLY A O 1
ATOM 561 N N . LEU A 1 80 ? -19.133 -13.354 34.517 1.00 93.44 80 LEU A N 1
ATOM 562 C CA . LEU A 1 80 ? -19.450 -12.588 33.311 1.00 93.44 80 LEU A CA 1
ATOM 563 C C . LEU A 1 80 ? -20.262 -13.420 32.312 1.00 93.44 80 LEU A C 1
ATOM 565 O O . LEU A 1 80 ? -19.824 -14.484 31.873 1.00 93.44 80 LEU A O 1
ATOM 569 N N . ALA A 1 81 ? -21.414 -12.893 31.910 1.00 94.12 81 ALA A N 1
ATOM 570 C CA . ALA A 1 81 ? -22.228 -13.402 30.813 1.00 94.12 81 ALA A CA 1
ATOM 571 C C . ALA A 1 81 ? -22.135 -12.461 29.598 1.00 94.12 81 ALA A C 1
ATOM 573 O O . ALA A 1 81 ? -22.020 -11.244 29.772 1.00 94.12 81 ALA A O 1
ATOM 574 N N . PRO A 1 82 ? -22.179 -12.980 28.357 1.00 95.31 82 PRO A N 1
ATOM 575 C CA . PRO A 1 82 ? -22.262 -12.137 27.167 1.00 95.31 82 PRO A CA 1
ATOM 576 C C . PRO A 1 82 ? -23.605 -11.398 27.116 1.00 95.31 82 PRO A C 1
ATOM 578 O O . PRO A 1 82 ? -24.620 -11.899 27.598 1.00 95.31 82 PRO A O 1
ATOM 581 N N . ASN A 1 83 ? -23.625 -10.223 26.489 1.00 95.81 83 ASN A N 1
ATOM 582 C CA . ASN A 1 83 ? -24.842 -9.447 26.285 1.00 95.81 83 ASN A CA 1
ATOM 583 C C . ASN A 1 83 ? -25.913 -10.277 25.538 1.00 95.81 83 ASN A C 1
ATOM 585 O O . ASN A 1 83 ? -25.668 -10.715 24.408 1.00 95.81 83 ASN A O 1
ATOM 589 N N . PRO A 1 84 ? -27.118 -10.460 26.114 1.00 94.44 84 PRO A N 1
ATOM 590 C CA . PRO A 1 84 ? -28.170 -11.270 25.505 1.00 94.44 84 PRO A CA 1
ATOM 591 C C . PRO A 1 84 ? -28.737 -10.677 24.205 1.00 94.44 84 PRO A C 1
ATOM 593 O O . PRO A 1 84 ? -29.303 -11.418 23.406 1.00 94.44 84 PRO A O 1
ATOM 596 N N . ALA A 1 85 ? -28.590 -9.367 23.968 1.00 91.75 85 ALA A N 1
ATOM 597 C CA . ALA A 1 85 ? -29.039 -8.721 22.730 1.00 91.75 85 ALA A CA 1
ATOM 598 C C . ALA A 1 85 ? -28.089 -8.960 21.539 1.00 91.75 85 ALA A C 1
ATOM 600 O O . ALA A 1 85 ? -28.461 -8.724 20.391 1.00 91.75 85 ALA A O 1
ATOM 601 N N . GLY A 1 86 ? -26.869 -9.426 21.806 1.00 92.31 86 GLY A N 1
ATOM 602 C CA . GLY A 1 86 ? -25.841 -9.669 20.806 1.00 92.31 86 GLY A CA 1
ATOM 603 C C . GLY A 1 86 ? -24.452 -9.564 21.434 1.00 92.31 86 GLY A C 1
ATOM 604 O O . GLY A 1 86 ? -24.214 -8.655 22.228 1.00 92.31 86 GLY A O 1
ATOM 605 N N . PRO A 1 87 ? -23.512 -10.458 21.084 1.00 91.94 87 PRO A N 1
ATOM 606 C CA . PRO A 1 87 ? -22.209 -10.510 21.742 1.00 91.94 87 PRO A CA 1
ATOM 607 C C . PRO A 1 87 ? -21.338 -9.280 21.459 1.00 91.94 87 PRO A C 1
ATOM 609 O O . PRO A 1 87 ? -20.431 -9.006 22.240 1.00 91.94 87 PRO A O 1
ATOM 612 N N . TYR A 1 88 ? -21.607 -8.539 20.378 1.00 96.31 88 TYR A N 1
ATOM 613 C CA . TYR A 1 88 ? -20.840 -7.364 19.965 1.00 96.31 88 TYR A CA 1
ATOM 614 C C . TYR A 1 88 ? -21.676 -6.092 20.057 1.00 96.31 88 TYR A C 1
ATOM 616 O O . TYR A 1 88 ? -22.828 -6.067 19.625 1.00 96.31 88 TYR A O 1
ATOM 624 N N . TRP A 1 89 ? -21.078 -5.028 20.592 1.00 96.25 89 TRP A N 1
ATOM 625 C CA . TRP A 1 89 ? -21.717 -3.723 20.709 1.00 96.25 89 TRP A CA 1
ATOM 626 C C . TRP A 1 89 ? -20.702 -2.603 20.451 1.00 96.25 89 TRP A C 1
ATOM 628 O O . TRP A 1 89 ? -20.047 -2.089 21.362 1.00 96.25 89 TRP A O 1
ATOM 638 N N . ASP A 1 90 ? -20.581 -2.231 19.176 1.00 96.38 90 ASP A N 1
ATOM 639 C CA . ASP A 1 90 ? -19.547 -1.313 18.687 1.00 96.38 90 ASP A CA 1
ATOM 640 C C . ASP A 1 90 ? -19.833 0.160 18.951 1.00 96.38 90 ASP A C 1
ATOM 642 O O . ASP A 1 90 ? -18.911 0.918 19.228 1.00 96.38 90 ASP A O 1
ATOM 646 N N . LEU A 1 91 ? -21.092 0.584 18.847 1.00 95.31 91 LEU A N 1
ATOM 647 C CA . LEU A 1 91 ? -21.499 1.979 18.993 1.00 95.31 91 LEU A CA 1
ATOM 648 C C . LEU A 1 91 ? -22.663 2.080 19.976 1.00 95.31 91 LEU A C 1
ATOM 650 O O . LEU A 1 91 ? -23.647 1.348 19.845 1.00 95.31 91 LEU A O 1
ATOM 654 N N . GLY A 1 92 ? -22.600 3.010 20.928 1.00 93.56 92 GLY A N 1
ATOM 655 C CA . GLY A 1 92 ? -23.697 3.199 21.875 1.00 93.56 92 GLY A CA 1
ATOM 656 C C . GLY A 1 92 ? -23.762 4.586 22.498 1.00 93.56 92 GLY A C 1
ATOM 657 O O . GLY A 1 92 ? -22.741 5.230 22.735 1.00 93.56 92 GLY A O 1
ATOM 658 N N . VAL A 1 93 ? -24.984 5.025 22.800 1.00 93.38 93 VAL A N 1
ATOM 659 C CA . VAL A 1 93 ? -25.238 6.160 23.693 1.00 93.38 93 VAL A CA 1
ATOM 660 C C . VAL A 1 93 ? -25.834 5.609 24.982 1.00 93.38 93 VAL A C 1
ATOM 662 O O . VAL A 1 93 ? -26.942 5.075 24.981 1.00 93.38 93 VAL A O 1
ATOM 665 N N . VAL A 1 94 ? -25.083 5.697 26.077 1.00 90.69 94 VAL A N 1
ATOM 666 C CA . VAL A 1 94 ? -25.497 5.170 27.386 1.00 90.69 94 VAL A CA 1
ATOM 667 C C . VAL A 1 94 ? -26.236 6.231 28.194 1.00 90.69 94 VAL A C 1
ATOM 669 O O . VAL A 1 94 ? -26.077 7.426 27.958 1.00 90.69 94 VAL A O 1
ATOM 672 N N . ASN A 1 95 ? -27.038 5.803 29.173 1.00 85.69 95 ASN A N 1
ATOM 673 C CA . ASN A 1 95 ? -27.766 6.680 30.105 1.00 85.69 95 ASN A CA 1
ATOM 674 C C . ASN A 1 95 ? -28.742 7.676 29.443 1.00 85.69 95 ASN A C 1
ATOM 676 O O . ASN A 1 95 ? -29.114 8.682 30.049 1.00 85.69 95 ASN A O 1
ATOM 680 N N . ALA A 1 96 ? -29.170 7.412 28.206 1.00 83.12 96 ALA A N 1
ATOM 681 C CA . ALA A 1 96 ? -30.206 8.194 27.546 1.00 83.12 96 ALA A CA 1
ATOM 682 C C . ALA A 1 96 ? -31.588 7.903 28.154 1.00 83.12 96 ALA A C 1
ATOM 684 O O . ALA A 1 96 ? -31.925 6.758 28.452 1.00 83.12 96 ALA A O 1
ATOM 685 N N . VAL A 1 97 ? -32.403 8.946 28.317 1.00 75.75 97 VAL A N 1
ATOM 686 C CA . VAL A 1 97 ? -33.796 8.808 28.760 1.00 75.75 97 VAL A CA 1
ATOM 687 C C . VAL A 1 97 ? -34.672 8.472 27.551 1.00 75.75 97 VAL A C 1
ATOM 689 O O . VAL A 1 97 ? -34.672 9.210 26.568 1.00 75.75 97 VAL A O 1
ATOM 692 N N . GLY A 1 98 ? -35.451 7.390 27.634 1.00 78.94 98 GLY A N 1
ATOM 693 C CA . GLY A 1 98 ? -36.319 6.934 26.542 1.00 78.94 98 GLY A CA 1
ATOM 694 C C . GLY A 1 98 ? -35.603 5.989 25.576 1.00 78.94 98 GLY A C 1
ATOM 695 O O . GLY A 1 98 ? -34.784 5.180 26.002 1.00 78.94 98 GLY A O 1
ATOM 696 N N . VAL A 1 99 ? -35.937 6.054 24.282 1.00 77.44 99 VAL A N 1
ATOM 697 C CA . VAL A 1 99 ? -35.246 5.264 23.249 1.00 77.44 99 VAL A CA 1
ATOM 698 C C . VAL A 1 99 ? -33.847 5.853 23.050 1.00 77.44 99 VAL A C 1
ATOM 700 O O . VAL A 1 99 ? -33.755 7.020 22.657 1.00 77.44 99 VAL A O 1
ATOM 703 N N . PRO A 1 100 ? -32.764 5.097 23.308 1.00 78.69 100 PRO A N 1
ATOM 704 C CA . PRO A 1 100 ? -31.419 5.631 23.161 1.00 78.69 100 PRO A CA 1
ATOM 705 C C . PRO A 1 100 ? -31.142 6.029 21.706 1.00 78.69 100 PRO A C 1
ATOM 707 O O . PRO A 1 100 ? -31.417 5.239 20.798 1.00 78.69 100 PRO A O 1
ATOM 710 N N . PRO A 1 101 ? -30.600 7.233 21.456 1.00 86.19 101 PRO A N 1
ATOM 711 C CA . PRO A 1 101 ? -30.156 7.604 20.123 1.00 86.19 101 PRO A CA 1
ATOM 712 C C . PRO A 1 101 ? -28.931 6.773 19.719 1.00 86.19 101 PRO A C 1
ATOM 714 O O . PRO A 1 101 ? -28.231 6.201 20.557 1.00 86.19 101 PRO A O 1
ATOM 717 N N . THR A 1 102 ? -28.647 6.724 18.421 1.00 86.62 102 THR A N 1
ATOM 718 C CA . THR A 1 102 ? -27.504 5.985 17.872 1.00 86.62 102 THR A CA 1
ATOM 719 C C . THR A 1 102 ? -26.401 6.940 17.433 1.00 86.62 102 THR A C 1
ATOM 721 O O . THR A 1 102 ? -26.673 8.026 16.914 1.00 86.62 102 THR A O 1
ATOM 724 N N . LEU A 1 103 ? -25.146 6.521 17.603 1.00 93.81 103 LEU A N 1
ATOM 725 C CA . LEU A 1 103 ? -24.020 7.177 16.941 1.00 93.81 103 LEU A CA 1
ATOM 726 C C . LEU A 1 103 ? -24.061 6.864 15.446 1.00 93.81 103 LEU A C 1
ATOM 728 O O . LEU A 1 103 ? -24.438 5.761 15.047 1.00 93.81 103 LEU A O 1
ATOM 732 N N . THR A 1 104 ? -23.667 7.832 14.627 1.00 92.38 104 THR A N 1
ATOM 733 C CA . THR A 1 104 ? -23.664 7.685 13.168 1.00 92.38 104 THR A CA 1
ATOM 734 C C . THR A 1 104 ? -22.249 7.502 12.650 1.00 92.38 104 THR A C 1
ATOM 736 O O . THR A 1 104 ? -21.356 8.269 13.010 1.00 92.38 104 THR A O 1
ATOM 739 N N . SER A 1 105 ? -22.058 6.533 11.761 1.00 94.19 105 SER A N 1
ATOM 740 C CA . SER A 1 105 ? -20.804 6.326 11.043 1.00 94.19 105 SER A CA 1
ATOM 741 C C . SER A 1 105 ? -21.008 6.425 9.532 1.00 94.19 105 SER A C 1
ATOM 743 O O . SER A 1 105 ? -22.106 6.223 9.014 1.00 94.19 105 SER A O 1
ATOM 745 N N . ALA A 1 106 ? -19.934 6.758 8.824 1.00 94.38 106 ALA A N 1
ATOM 746 C CA . ALA A 1 106 ? -19.867 6.798 7.370 1.00 94.38 106 ALA A CA 1
ATOM 747 C C . ALA A 1 106 ? -18.613 6.054 6.902 1.00 94.38 106 ALA A C 1
ATOM 749 O O . ALA A 1 106 ? -17.583 6.098 7.581 1.00 94.38 106 ALA A O 1
ATOM 750 N N . SER A 1 107 ? -18.709 5.352 5.767 1.00 93.75 107 SER A N 1
ATOM 751 C CA . SER A 1 107 ? -17.607 4.570 5.179 1.00 93.75 107 SER A CA 1
ATOM 752 C C . SER A 1 107 ? -16.819 3.786 6.235 1.00 93.75 107 SER A C 1
ATOM 754 O O . SER A 1 107 ? -15.608 3.903 6.331 1.00 93.75 107 SER A O 1
ATOM 756 N N . SER A 1 108 ? -17.521 3.089 7.126 1.00 96.25 108 SER A N 1
ATOM 757 C CA . SER A 1 108 ? -16.934 2.411 8.284 1.00 96.25 108 SER A CA 1
ATOM 758 C C . SER A 1 108 ? -17.407 0.964 8.321 1.00 96.25 108 SER A C 1
ATOM 760 O O . SER A 1 108 ? -18.522 0.667 7.894 1.00 96.25 108 SER A O 1
ATOM 762 N N . ILE A 1 109 ? -16.574 0.074 8.851 1.00 97.38 109 ILE A N 1
ATOM 763 C CA . ILE A 1 109 ? -16.901 -1.340 9.044 1.00 97.38 109 ILE A CA 1
ATOM 764 C C . ILE A 1 109 ? -17.250 -1.543 10.518 1.00 97.38 109 ILE A C 1
ATOM 766 O O . ILE A 1 109 ? -16.432 -1.256 11.392 1.00 97.38 109 ILE A O 1
ATOM 770 N N . LEU A 1 110 ? -18.470 -2.019 10.777 1.00 96.56 110 LEU A N 1
ATOM 771 C CA . LEU A 1 110 ? -18.975 -2.390 12.104 1.00 96.56 110 LEU A CA 1
ATOM 772 C C . LEU A 1 110 ? -19.215 -3.903 12.183 1.00 96.56 110 LEU A C 1
ATOM 774 O O . LEU A 1 110 ? -19.375 -4.554 11.147 1.00 96.56 110 LEU A O 1
ATOM 778 N N . SER A 1 111 ? -19.299 -4.463 13.391 1.00 94.44 111 SER A N 1
ATOM 779 C CA . SER A 1 111 ? -19.706 -5.858 13.609 1.00 94.44 111 SER A CA 1
ATOM 780 C C . SER A 1 111 ? -21.067 -6.122 12.972 1.00 94.44 111 SER A C 1
ATOM 782 O O . SER A 1 111 ? -22.016 -5.359 13.148 1.00 94.44 111 SER A O 1
ATOM 784 N N . GLY A 1 112 ? -21.158 -7.215 12.215 1.00 88.56 112 GLY A N 1
ATOM 785 C CA . GLY A 1 112 ? -22.309 -7.527 11.359 1.00 88.56 112 GLY A CA 1
ATOM 786 C C . GLY A 1 112 ? -22.129 -7.103 9.895 1.00 88.56 112 GLY A C 1
ATOM 787 O O . GLY A 1 112 ? -22.924 -7.510 9.050 1.00 88.56 112 GLY A O 1
ATOM 788 N N . GLY A 1 113 ? -21.081 -6.331 9.586 1.00 91.00 113 GLY A N 1
ATOM 789 C CA . GLY A 1 113 ? -20.585 -6.103 8.230 1.00 91.00 113 GLY A CA 1
ATOM 790 C C . GLY A 1 113 ? -19.646 -7.211 7.733 1.00 91.00 113 GLY A C 1
ATOM 791 O O . GLY A 1 113 ? -19.543 -8.283 8.331 1.00 91.00 113 GLY A O 1
ATOM 792 N N . ALA A 1 114 ? -18.957 -6.943 6.621 1.00 92.12 114 ALA A N 1
ATOM 793 C CA . ALA A 1 114 ? -17.924 -7.835 6.100 1.00 92.12 114 ALA A CA 1
ATOM 794 C C . ALA A 1 114 ? -16.684 -7.831 7.010 1.00 92.12 114 ALA A C 1
ATOM 796 O O . ALA A 1 114 ? -16.308 -6.785 7.537 1.00 92.12 114 ALA A O 1
ATOM 797 N N . ASP A 1 115 ? -16.053 -8.997 7.165 1.00 93.12 115 ASP A N 1
ATOM 798 C CA . ASP A 1 115 ? -14.846 -9.159 7.979 1.00 93.12 115 ASP A CA 1
ATOM 799 C C . ASP A 1 115 ? -13.713 -8.260 7.444 1.00 93.12 115 ASP A C 1
ATOM 801 O O . ASP A 1 115 ? -13.346 -8.405 6.275 1.00 93.12 115 ASP A O 1
ATOM 805 N N . PRO A 1 116 ? -13.140 -7.352 8.261 1.00 94.12 116 PRO A N 1
ATOM 806 C CA . PRO A 1 116 ? -12.038 -6.480 7.855 1.00 94.12 116 PRO A CA 1
ATOM 807 C C . PRO A 1 116 ? -10.734 -7.232 7.547 1.00 94.12 116 PRO A C 1
ATOM 809 O O . PRO A 1 116 ? -9.780 -6.608 7.085 1.00 94.12 116 PRO A O 1
ATOM 812 N N . ALA A 1 117 ? -10.674 -8.546 7.777 1.00 93.50 117 ALA A N 1
ATOM 813 C CA . ALA A 1 117 ? -9.578 -9.427 7.396 1.00 93.50 117 ALA A CA 1
ATOM 814 C C . ALA A 1 117 ? -8.214 -8.932 7.900 1.00 93.50 117 ALA A C 1
ATOM 816 O O . ALA A 1 117 ? -7.287 -8.737 7.115 1.00 93.50 117 ALA A O 1
ATOM 817 N N . PHE A 1 118 ? -8.088 -8.715 9.212 1.00 92.25 118 PHE A N 1
ATOM 818 C CA . PHE A 1 118 ? -6.803 -8.376 9.828 1.00 92.25 118 PHE A CA 1
ATOM 819 C C . PHE A 1 118 ? -5.758 -9.472 9.579 1.00 92.25 118 PHE A C 1
ATOM 821 O O . PHE A 1 118 ? -6.084 -10.660 9.618 1.00 92.25 118 PHE A O 1
ATOM 828 N N . VAL A 1 119 ? -4.493 -9.087 9.393 1.00 87.56 119 VAL A N 1
ATOM 829 C CA . VAL A 1 119 ? -3.373 -10.030 9.224 1.00 87.56 119 VAL A CA 1
ATOM 830 C C . VAL A 1 119 ? -3.265 -10.975 10.423 1.00 87.56 119 VAL A C 1
ATOM 832 O O . VAL A 1 119 ? -3.054 -12.176 10.250 1.00 87.56 119 VAL A O 1
ATOM 835 N N . LEU A 1 120 ? -3.429 -10.447 11.639 1.00 84.56 120 LEU A N 1
ATOM 836 C CA . LEU A 1 120 ? -3.539 -11.235 12.863 1.00 84.56 120 LEU A CA 1
ATOM 837 C C . LEU A 1 120 ? -4.408 -10.499 13.892 1.00 84.56 120 LEU A C 1
ATOM 839 O O . LEU A 1 120 ? -3.948 -9.600 14.589 1.00 84.56 120 LEU A O 1
ATOM 843 N N . GLY A 1 121 ? -5.673 -10.891 14.022 1.00 84.75 121 GLY A N 1
ATOM 844 C CA . GLY A 1 121 ? -6.533 -10.382 15.090 1.00 84.75 121 GLY A CA 1
ATOM 845 C C . GLY A 1 121 ? -6.125 -10.927 16.461 1.00 84.75 121 GLY A C 1
ATOM 846 O O . GLY A 1 121 ? -5.776 -12.099 16.590 1.00 84.75 121 GLY A O 1
ATOM 847 N N . TYR A 1 122 ? -6.226 -10.090 17.491 1.00 85.94 122 TYR A N 1
ATOM 848 C CA . TYR A 1 122 ? -6.002 -10.486 18.879 1.00 85.94 122 TYR A CA 1
ATOM 849 C C . TYR A 1 122 ? -7.313 -10.483 19.666 1.00 85.94 122 TYR A C 1
ATOM 851 O O . TYR A 1 122 ? -8.081 -9.530 19.583 1.00 85.94 122 TYR A O 1
ATOM 859 N N . THR A 1 123 ? -7.582 -11.522 20.457 1.00 88.44 123 THR A N 1
ATOM 860 C CA . THR A 1 123 ? -8.775 -11.586 21.313 1.00 88.44 123 THR A CA 1
ATOM 861 C C . THR A 1 123 ? -8.411 -12.152 22.676 1.00 88.44 123 THR A C 1
ATOM 863 O O . THR A 1 123 ? -7.830 -13.231 22.770 1.00 88.44 123 THR A O 1
ATOM 866 N N . ASN A 1 124 ? -8.786 -11.441 23.740 1.00 87.19 124 ASN A N 1
ATOM 867 C CA . ASN A 1 124 ? -8.581 -11.913 25.105 1.00 87.19 124 ASN A CA 1
ATOM 868 C C . ASN A 1 124 ? -9.589 -13.016 25.477 1.00 87.19 124 ASN A C 1
ATOM 870 O O . ASN A 1 124 ? -10.731 -13.046 25.013 1.00 87.19 124 ASN A O 1
ATOM 874 N N . ALA A 1 125 ? -9.203 -13.881 26.399 1.00 88.69 125 ALA A N 1
ATOM 875 C CA . ALA A 1 125 ? -10.096 -14.651 27.246 1.00 88.69 125 ALA A CA 1
ATOM 876 C C . ALA A 1 125 ? -10.292 -13.905 28.571 1.00 88.69 125 ALA A C 1
ATOM 878 O O . ALA A 1 125 ? -9.337 -13.396 29.166 1.00 88.69 125 ALA A O 1
ATOM 879 N N . LEU A 1 126 ? -11.540 -13.857 29.026 1.00 91.12 126 LEU A N 1
ATOM 880 C CA . LEU A 1 126 ? -11.933 -13.226 30.278 1.00 91.12 126 LEU A CA 1
ATOM 881 C C . LEU A 1 126 ? -12.164 -14.305 31.329 1.00 91.12 126 LEU A C 1
ATOM 883 O O . LEU A 1 126 ? -12.854 -15.292 31.075 1.00 91.12 126 LEU A O 1
ATOM 887 N N . ALA A 1 127 ? -11.625 -14.084 32.519 1.00 88.81 127 ALA A N 1
ATOM 888 C CA . ALA A 1 127 ? -11.989 -14.818 33.719 1.00 88.81 127 ALA A CA 1
ATOM 889 C C . ALA A 1 127 ? -12.448 -13.814 34.773 1.00 88.81 127 ALA A C 1
ATOM 891 O O . ALA A 1 127 ? -11.839 -12.759 34.932 1.00 88.81 127 ALA A O 1
ATOM 892 N N . SER A 1 128 ? -13.506 -14.138 35.506 1.00 90.38 128 SER A N 1
ATOM 893 C CA . SER A 1 128 ? -14.000 -13.298 36.594 1.00 90.38 128 SER A CA 1
ATOM 894 C C . SER A 1 128 ? -14.095 -14.091 37.884 1.00 90.38 128 SER A C 1
ATOM 896 O O . SER A 1 128 ? -14.530 -15.241 37.868 1.00 90.38 128 SER A O 1
ATOM 898 N N . ALA A 1 129 ? -13.738 -13.455 38.993 1.00 85.88 129 ALA A N 1
ATOM 899 C CA . ALA A 1 129 ? -14.023 -13.939 40.333 1.00 85.88 129 ALA A CA 1
ATOM 900 C C . ALA A 1 129 ? -14.884 -12.903 41.051 1.00 85.88 129 ALA A C 1
ATOM 902 O O . ALA A 1 129 ? -14.558 -11.714 41.059 1.00 85.88 129 ALA A O 1
ATOM 903 N N . THR A 1 130 ? -15.973 -13.367 41.642 1.00 81.75 130 THR A N 1
ATOM 904 C CA . THR A 1 130 ? -16.984 -12.535 42.284 1.00 81.75 130 THR A CA 1
ATOM 905 C C . THR A 1 130 ? -17.162 -12.958 43.734 1.00 81.75 130 THR A C 1
ATOM 907 O O . THR A 1 130 ? -17.232 -14.147 44.034 1.00 81.75 130 THR A O 1
ATOM 910 N N . VAL A 1 131 ? -17.205 -11.978 44.637 1.00 74.75 131 VAL A N 1
ATOM 911 C CA . VAL A 1 131 ? -17.555 -12.176 46.048 1.00 74.75 131 VAL A CA 1
ATOM 912 C C . VAL A 1 131 ? -18.838 -11.397 46.315 1.00 74.75 131 VAL A C 1
ATOM 914 O O . VAL A 1 131 ? -18.895 -10.191 46.061 1.00 74.75 131 VAL A O 1
ATOM 917 N N . ILE A 1 132 ? -19.874 -12.121 46.743 1.00 66.19 132 ILE A N 1
ATOM 918 C CA . ILE A 1 132 ? -21.261 -11.655 46.840 1.00 66.19 132 ILE A CA 1
ATOM 919 C C . ILE A 1 132 ? -21.757 -11.866 48.286 1.00 66.19 132 ILE A C 1
ATOM 921 O O . ILE A 1 132 ? -22.743 -12.565 48.467 1.00 66.19 132 ILE A O 1
ATOM 925 N N . ASP A 1 133 ? -21.069 -11.369 49.332 1.00 61.53 133 ASP A N 1
ATOM 926 C CA . ASP A 1 133 ? -21.648 -11.381 50.704 1.00 61.53 133 ASP A CA 1
ATOM 927 C C . ASP A 1 133 ? -20.979 -10.485 51.785 1.00 61.53 133 ASP A C 1
ATOM 929 O O . ASP A 1 133 ? -21.022 -10.803 52.971 1.00 61.53 133 ASP A O 1
ATOM 933 N N . GLU A 1 134 ? -20.361 -9.339 51.464 1.00 57.28 134 GLU A N 1
ATOM 934 C CA . GLU A 1 134 ? -19.764 -8.473 52.515 1.00 57.28 134 GLU A CA 1
ATOM 935 C C . GLU A 1 134 ? -20.231 -7.010 52.485 1.00 57.28 134 GLU A C 1
ATOM 937 O O . GLU A 1 134 ? -19.489 -6.092 52.837 1.00 57.28 134 GLU A O 1
ATOM 942 N N . GLY A 1 135 ? -21.476 -6.755 52.072 1.00 54.88 135 GLY A N 1
ATOM 943 C CA . GLY A 1 135 ? -22.006 -5.384 51.989 1.00 54.88 135 GLY A CA 1
ATOM 944 C C . GLY A 1 135 ? -21.460 -4.578 50.800 1.00 54.88 135 GLY A C 1
ATOM 945 O O . GLY A 1 135 ? -21.642 -3.362 50.741 1.00 54.88 135 GLY A O 1
ATOM 946 N N . GLY A 1 136 ? -20.829 -5.265 49.843 1.00 59.16 136 GLY A N 1
ATOM 947 C CA . GLY A 1 136 ? -20.437 -4.776 48.525 1.00 59.16 136 GLY A CA 1
ATOM 948 C C . GLY A 1 136 ? -20.078 -5.947 47.603 1.00 59.16 136 GLY A C 1
ATOM 949 O O . GLY A 1 136 ? -19.641 -6.990 48.080 1.00 59.16 136 GLY A O 1
ATOM 950 N N . ASN A 1 137 ? -20.260 -5.777 46.290 1.00 68.50 137 ASN A N 1
ATOM 951 C CA . ASN A 1 137 ? -19.850 -6.773 45.298 1.00 68.50 137 ASN A CA 1
ATOM 952 C C . ASN A 1 137 ? -18.390 -6.511 44.915 1.00 68.50 137 ASN A C 1
ATOM 954 O O . ASN A 1 137 ? -18.083 -5.454 44.359 1.00 68.50 137 ASN A O 1
ATOM 958 N N . ASN A 1 138 ? -17.492 -7.459 45.184 1.00 83.12 138 ASN A N 1
ATOM 959 C CA . ASN A 1 138 ? -16.142 -7.414 44.626 1.00 83.12 138 ASN A CA 1
ATOM 960 C C . ASN A 1 138 ? -16.097 -8.277 43.367 1.00 83.12 138 ASN A C 1
ATOM 962 O O . ASN A 1 138 ? -16.308 -9.486 43.444 1.00 83.12 138 ASN A O 1
ATOM 966 N N . ILE A 1 139 ? -15.816 -7.657 42.223 1.00 88.00 139 ILE A N 1
ATOM 967 C CA . ILE A 1 139 ? -15.702 -8.338 40.935 1.00 88.00 139 ILE A CA 1
ATOM 968 C C . ILE A 1 139 ? -14.299 -8.097 40.403 1.00 88.00 139 ILE A C 1
ATOM 970 O O . ILE A 1 139 ? -13.965 -6.993 39.972 1.00 88.00 139 ILE A O 1
ATOM 974 N N . ASN A 1 140 ? -13.482 -9.142 40.420 1.00 89.56 140 ASN A N 1
ATOM 975 C CA . ASN A 1 140 ? -12.152 -9.111 39.839 1.00 89.56 140 ASN A CA 1
ATOM 976 C C . ASN A 1 140 ? -12.181 -9.739 38.445 1.00 89.56 140 ASN A C 1
ATOM 978 O O . ASN A 1 140 ? -12.738 -10.823 38.273 1.00 89.56 140 ASN A O 1
ATOM 982 N N . VAL A 1 141 ? -11.558 -9.081 37.467 1.00 91.50 141 VAL A N 1
ATOM 983 C CA . VAL A 1 141 ? -11.473 -9.561 36.082 1.00 91.50 141 VAL A CA 1
ATOM 984 C C . VAL A 1 141 ? -10.013 -9.781 35.709 1.00 91.50 141 VAL A C 1
ATOM 986 O O . VAL A 1 141 ? -9.185 -8.881 35.821 1.00 91.50 141 VAL A O 1
ATOM 989 N N . GLY A 1 142 ? -9.710 -10.986 35.238 1.00 91.56 142 GLY A N 1
ATOM 990 C CA . GLY A 1 142 ? -8.445 -11.345 34.617 1.00 91.56 142 GLY A CA 1
ATOM 991 C C . GLY A 1 142 ? -8.585 -11.442 33.100 1.00 91.56 142 GLY A C 1
ATOM 992 O O . GLY A 1 142 ? -9.555 -12.007 32.592 1.00 91.56 142 GLY A O 1
ATOM 993 N N . PHE A 1 143 ? -7.582 -10.931 32.392 1.00 89.81 143 PHE A N 1
ATOM 994 C CA . PHE A 1 143 ? -7.461 -11.010 30.939 1.00 89.81 143 PHE A CA 1
ATOM 995 C C . PHE A 1 143 ? -6.273 -11.910 30.605 1.00 89.81 143 PHE A C 1
ATOM 997 O O . PHE A 1 143 ? -5.183 -11.709 31.144 1.00 89.81 143 PHE A O 1
ATOM 1004 N N . THR A 1 144 ? -6.478 -12.915 29.755 1.00 87.19 144 THR A N 1
ATOM 1005 C CA . THR A 1 144 ? -5.388 -13.767 29.259 1.00 87.19 144 THR A CA 1
ATOM 1006 C C . THR A 1 144 ? -5.574 -14.104 27.778 1.00 87.19 144 THR A C 1
ATOM 1008 O O . THR A 1 144 ? -6.708 -14.261 27.345 1.00 87.19 144 THR A O 1
ATOM 1011 N N . PRO A 1 145 ? -4.504 -14.265 26.985 1.00 84.56 145 PRO A N 1
ATOM 1012 C CA . PRO A 1 145 ? -3.120 -13.947 27.334 1.00 84.56 145 PRO A CA 1
ATOM 1013 C C . PRO A 1 145 ? -2.923 -12.432 27.544 1.00 84.56 145 PRO A C 1
ATOM 1015 O O . PRO A 1 145 ? -3.859 -11.653 27.437 1.00 84.56 145 PRO A O 1
ATOM 1018 N N . LEU A 1 146 ? -1.720 -12.021 27.936 1.00 81.88 146 LEU A N 1
ATOM 1019 C CA . LEU A 1 146 ? -1.275 -10.629 27.866 1.00 81.88 146 LEU A CA 1
ATOM 1020 C C . LEU A 1 146 ? -0.021 -10.649 27.004 1.00 81.88 146 LEU A C 1
ATOM 1022 O O . LEU A 1 146 ? 1.086 -10.803 27.517 1.00 81.88 146 LEU A O 1
ATOM 1026 N N . ASP A 1 147 ? -0.214 -10.612 25.690 1.00 75.12 147 ASP A N 1
ATOM 1027 C CA . ASP A 1 147 ? 0.878 -10.737 24.731 1.00 75.12 147 ASP A CA 1
ATOM 1028 C C . ASP A 1 147 ? 0.877 -9.538 23.770 1.00 75.12 147 ASP A C 1
ATOM 1030 O O . ASP A 1 147 ? 0.011 -9.448 22.897 1.00 75.12 147 ASP A O 1
ATOM 1034 N N . PRO A 1 148 ? 1.834 -8.603 23.911 1.00 64.94 148 PRO A N 1
ATOM 1035 C CA . PRO A 1 148 ? 1.920 -7.434 23.043 1.00 64.94 148 PRO A CA 1
ATOM 1036 C C . PRO A 1 148 ? 2.309 -7.779 21.596 1.00 64.94 148 PRO A C 1
ATOM 1038 O O . PRO A 1 148 ? 2.161 -6.927 20.726 1.00 64.94 148 PRO A O 1
ATOM 1041 N N . ALA A 1 149 ? 2.796 -8.995 21.320 1.00 71.38 149 ALA A N 1
ATOM 1042 C CA . ALA A 1 149 ? 3.117 -9.464 19.973 1.00 71.38 149 ALA A CA 1
ATOM 1043 C C . ALA A 1 149 ? 1.969 -10.255 19.320 1.00 71.38 149 ALA A C 1
ATOM 1045 O O . ALA A 1 149 ? 2.071 -10.635 18.154 1.00 71.38 149 ALA A O 1
ATOM 1046 N N . ALA A 1 150 ? 0.875 -10.509 20.043 1.00 70.19 150 ALA A N 1
ATOM 1047 C CA . ALA A 1 150 ? -0.193 -11.390 19.579 1.00 70.19 150 ALA A CA 1
ATOM 1048 C C . ALA A 1 150 ? -1.211 -10.729 18.630 1.00 70.19 150 ALA A C 1
ATOM 1050 O O . ALA A 1 150 ? -2.202 -11.366 18.276 1.00 70.19 150 ALA A O 1
ATOM 1051 N N . GLY A 1 151 ? -0.987 -9.482 18.199 1.00 82.56 151 GLY A N 1
ATOM 1052 C CA . GLY A 1 151 ? -1.859 -8.778 17.257 1.00 82.56 151 GLY A CA 1
ATOM 1053 C C . GLY A 1 151 ? -1.092 -8.080 16.135 1.00 82.56 151 GLY A C 1
ATOM 1054 O O . GLY A 1 151 ? -0.087 -7.417 16.371 1.00 82.56 151 GLY A O 1
ATOM 1055 N N . ASN A 1 152 ? -1.613 -8.193 14.917 1.00 85.88 152 ASN A N 1
ATOM 1056 C CA . ASN A 1 152 ? -1.272 -7.390 13.753 1.00 85.88 152 ASN A CA 1
ATOM 1057 C C . ASN A 1 152 ? -2.572 -6.905 13.088 1.00 85.88 152 ASN A C 1
ATOM 1059 O O . ASN A 1 152 ? -3.222 -7.644 12.346 1.00 85.88 152 ASN A O 1
ATOM 1063 N N . TYR A 1 153 ? -2.935 -5.655 13.377 1.00 90.88 153 TYR A N 1
ATOM 1064 C CA . TYR A 1 153 ? -4.171 -5.021 12.910 1.00 90.88 153 TYR A CA 1
ATOM 1065 C C . TYR A 1 153 ? -4.049 -4.330 11.546 1.00 90.88 153 TYR A C 1
ATOM 1067 O O . TYR A 1 153 ? -4.985 -3.632 11.152 1.00 90.88 153 TYR A O 1
ATOM 1075 N N . HIS A 1 154 ? -2.950 -4.554 10.817 1.00 91.00 154 HIS A N 1
ATOM 1076 C CA . HIS A 1 154 ? -2.933 -4.286 9.382 1.00 91.00 154 HIS A CA 1
ATOM 1077 C C . HIS A 1 154 ? -4.030 -5.118 8.708 1.00 91.00 154 HIS A C 1
ATOM 1079 O O . HIS A 1 154 ? -4.323 -6.243 9.137 1.00 91.00 154 HIS A O 1
ATOM 1085 N N . VAL A 1 155 ? -4.660 -4.577 7.675 1.00 91.25 155 VAL A N 1
ATOM 1086 C CA . VAL A 1 155 ? -5.678 -5.299 6.905 1.00 91.25 155 VAL A CA 1
ATOM 1087 C C . VAL A 1 155 ? -4.997 -6.198 5.866 1.00 91.25 155 VAL A C 1
ATOM 1089 O O . VAL A 1 155 ? -3.855 -6.000 5.488 1.00 91.25 155 VAL A O 1
ATOM 1092 N N . ALA A 1 156 ? -5.636 -7.271 5.413 1.00 87.12 156 ALA A N 1
ATOM 1093 C CA . ALA A 1 156 ? -5.077 -8.094 4.342 1.00 87.12 156 ALA A CA 1
ATOM 1094 C C . ALA A 1 156 ? -5.322 -7.449 2.967 1.00 87.12 156 ALA A C 1
ATOM 1096 O O . ALA A 1 156 ? -6.297 -6.733 2.768 1.00 87.12 156 ALA A O 1
ATOM 1097 N N . ALA A 1 157 ? -4.516 -7.804 1.961 1.00 82.00 157 ALA A N 1
ATOM 1098 C CA . ALA A 1 157 ? -4.664 -7.288 0.592 1.00 82.00 157 ALA A CA 1
ATOM 1099 C C . ALA A 1 157 ? -6.043 -7.544 -0.055 1.00 82.00 157 ALA A C 1
ATOM 1101 O O . ALA A 1 157 ? -6.425 -6.830 -0.974 1.00 82.00 157 ALA A O 1
ATOM 1102 N N . ALA A 1 158 ? -6.774 -8.570 0.394 1.00 82.25 158 ALA A N 1
ATOM 1103 C CA . ALA A 1 158 ? -8.123 -8.895 -0.078 1.00 82.25 158 ALA A CA 1
ATOM 1104 C C . ALA A 1 158 ? -9.230 -8.388 0.866 1.00 82.25 158 ALA A C 1
ATOM 1106 O O . ALA A 1 158 ? -10.380 -8.812 0.747 1.00 82.25 158 ALA A O 1
ATOM 1107 N N . SER A 1 159 ? -8.881 -7.547 1.842 1.00 92.19 159 SER A N 1
ATOM 1108 C CA . SER A 1 159 ? -9.833 -7.018 2.809 1.00 92.19 159 SER A CA 1
ATOM 1109 C C . SER A 1 159 ? -10.893 -6.153 2.120 1.00 92.19 159 SER A C 1
ATOM 1111 O O . SER A 1 159 ? -10.560 -5.369 1.230 1.00 92.19 159 SER A O 1
ATOM 1113 N N . PRO A 1 160 ? -12.163 -6.217 2.559 1.00 92.00 160 PRO A N 1
ATOM 1114 C CA . PRO A 1 160 ? -13.203 -5.291 2.113 1.00 92.00 160 PRO A CA 1
ATOM 1115 C C . PRO A 1 160 ? -12.949 -3.839 2.547 1.00 92.00 160 PRO A C 1
ATOM 1117 O O . PRO A 1 160 ? -13.696 -2.951 2.145 1.00 92.00 160 PRO A O 1
ATOM 1120 N N . ALA A 1 161 ? -11.945 -3.595 3.393 1.00 93.88 161 ALA A N 1
ATOM 1121 C CA . ALA A 1 161 ? -11.525 -2.262 3.788 1.00 93.88 161 ALA A CA 1
ATOM 1122 C C . ALA A 1 161 ? -10.685 -1.546 2.718 1.00 93.88 161 ALA A C 1
ATOM 1124 O O . ALA A 1 161 ? -10.643 -0.315 2.738 1.00 93.88 161 ALA A O 1
ATOM 1125 N N . VAL A 1 162 ? -10.046 -2.295 1.808 1.00 90.88 162 VAL A N 1
ATOM 1126 C CA . VAL A 1 162 ? -9.133 -1.750 0.792 1.00 90.88 162 VAL A CA 1
ATOM 1127 C C . VAL A 1 162 ? -9.905 -0.936 -0.246 1.00 90.88 162 VAL A C 1
ATOM 1129 O O . VAL A 1 162 ? -10.906 -1.409 -0.785 1.00 90.88 162 VAL A O 1
ATOM 1132 N N . ASP A 1 163 ? -9.442 0.285 -0.517 1.00 89.44 163 ASP A N 1
ATOM 1133 C CA . ASP A 1 163 ? -9.996 1.265 -1.456 1.00 89.44 163 ASP A CA 1
ATOM 1134 C C . ASP A 1 163 ? -11.507 1.558 -1.245 1.00 89.44 163 ASP A C 1
ATOM 1136 O O . ASP A 1 163 ? -12.214 1.980 -2.165 1.00 89.44 163 ASP A O 1
ATOM 1140 N N . ALA A 1 164 ? -12.037 1.324 -0.036 1.00 90.75 164 ALA A N 1
ATOM 1141 C CA . ALA A 1 164 ? -13.477 1.381 0.262 1.00 90.75 164 ALA A CA 1
ATOM 1142 C C . ALA A 1 164 ? -13.912 2.608 1.090 1.00 90.75 164 ALA A C 1
ATOM 1144 O O . ALA A 1 164 ? -15.100 2.788 1.383 1.00 90.75 164 ALA A O 1
ATOM 1145 N N . GLY A 1 165 ? -12.965 3.445 1.507 1.00 91.94 165 GLY A N 1
ATOM 1146 C CA . GLY A 1 165 ? -13.201 4.617 2.340 1.00 91.94 165 GLY A CA 1
ATOM 1147 C C . GLY A 1 165 ? -13.575 5.877 1.558 1.00 91.94 165 GLY A C 1
ATOM 1148 O O . GLY A 1 165 ? -14.046 5.858 0.423 1.00 91.94 165 GLY A O 1
ATOM 1149 N N . SER A 1 166 ? -13.413 7.018 2.218 1.00 91.56 166 SER A N 1
ATOM 1150 C CA . SER A 1 166 ? -13.624 8.364 1.679 1.00 91.56 166 SER A CA 1
ATOM 1151 C C . SER A 1 166 ? -12.308 9.136 1.573 1.00 91.56 166 SER A C 1
ATOM 1153 O O . SER A 1 166 ? -11.450 8.990 2.435 1.00 91.56 166 SER A O 1
ATOM 1155 N N . ASN A 1 167 ? -12.197 10.034 0.589 1.00 89.25 167 ASN A N 1
ATOM 1156 C CA . ASN A 1 167 ? -11.089 10.994 0.444 1.00 89.25 167 ASN A CA 1
ATOM 1157 C C . ASN A 1 167 ? -11.441 12.389 0.985 1.00 89.25 167 ASN A C 1
ATOM 1159 O O . ASN A 1 167 ? -10.893 13.397 0.538 1.00 89.25 167 ASN A O 1
ATOM 1163 N N . ALA A 1 168 ? -12.416 12.481 1.893 1.00 89.25 168 ALA A N 1
ATOM 1164 C CA . ALA A 1 168 ? -12.800 13.753 2.493 1.00 89.25 168 ALA A CA 1
ATOM 1165 C C . ALA A 1 168 ? -11.598 14.431 3.171 1.00 89.25 168 ALA A C 1
ATOM 1167 O O . ALA A 1 168 ? -10.759 13.767 3.767 1.00 89.25 168 ALA A O 1
ATOM 1168 N N . ALA A 1 169 ? -11.555 15.765 3.158 1.00 85.06 169 ALA A N 1
ATOM 1169 C CA . ALA A 1 169 ? -10.438 16.538 3.717 1.00 85.06 169 ALA A CA 1
ATOM 1170 C C . ALA A 1 169 ? -10.191 16.307 5.224 1.00 85.06 169 ALA A C 1
ATOM 1172 O O . ALA A 1 169 ? -9.128 16.645 5.732 1.00 85.06 169 ALA A O 1
ATOM 1173 N N . SER A 1 170 ? -11.171 15.753 5.945 1.00 86.44 170 SER A N 1
ATOM 1174 C CA . SER A 1 170 ? -11.041 15.365 7.353 1.00 86.44 170 SER A CA 1
ATOM 1175 C C . SER A 1 170 ? -10.282 14.053 7.567 1.00 86.44 170 SER A C 1
ATOM 1177 O O . SER A 1 170 ? -10.000 13.697 8.709 1.00 86.44 170 SER A O 1
ATOM 1179 N N . VAL A 1 171 ? -10.006 13.303 6.501 1.00 88.56 171 VAL A N 1
ATOM 1180 C CA . VAL A 1 171 ? -9.230 12.065 6.553 1.00 88.56 171 VAL A CA 1
ATOM 1181 C C . VAL A 1 171 ? -7.744 12.427 6.674 1.00 88.56 171 VAL A C 1
ATOM 1183 O O . VAL A 1 171 ? -7.269 13.265 5.906 1.00 88.56 171 VAL A O 1
ATOM 1186 N N . PRO A 1 172 ? -7.002 11.843 7.635 1.00 88.44 172 PRO A N 1
ATOM 1187 C CA . PRO A 1 172 ? -5.569 12.087 7.780 1.00 88.44 172 PRO A CA 1
ATOM 1188 C C . PRO A 1 172 ? -4.791 11.754 6.503 1.00 88.44 172 PRO A C 1
ATOM 1190 O O . PRO A 1 172 ? -5.106 10.781 5.825 1.00 88.44 172 PRO A O 1
ATOM 1193 N N . SER A 1 173 ? -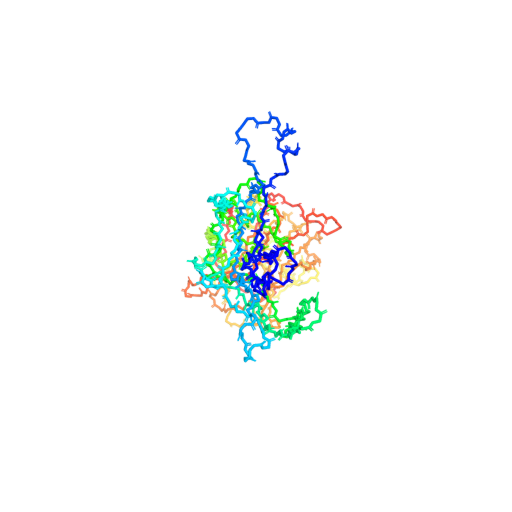3.749 12.537 6.209 1.00 87.56 173 SER A N 1
ATOM 1194 C CA . SER A 1 173 ? -2.904 12.360 5.016 1.00 87.56 173 SER A CA 1
ATOM 1195 C C . SER A 1 173 ? -1.920 11.193 5.110 1.00 87.56 173 SER A C 1
ATOM 1197 O O . SER A 1 173 ? -1.266 10.862 4.123 1.00 87.56 173 SER A O 1
ATOM 1199 N N . THR A 1 174 ? -1.767 10.613 6.300 1.00 86.44 174 THR A N 1
ATOM 1200 C CA . THR A 1 174 ? -0.986 9.399 6.537 1.00 86.44 174 THR A CA 1
ATOM 1201 C C . THR A 1 174 ? -1.733 8.466 7.478 1.00 86.44 174 THR A C 1
ATOM 1203 O O . THR A 1 174 ? -2.584 8.909 8.258 1.00 86.44 174 THR A O 1
ATOM 1206 N N . ASP A 1 175 ? -1.423 7.182 7.397 1.00 90.31 175 ASP A N 1
ATOM 1207 C CA . ASP A 1 175 ? -1.955 6.154 8.283 1.00 90.31 175 ASP A CA 1
ATOM 1208 C C . ASP A 1 175 ? -1.141 6.029 9.591 1.00 90.31 175 ASP A C 1
ATOM 1210 O O . ASP A 1 175 ? -0.378 6.934 9.950 1.00 90.31 175 ASP A O 1
ATOM 1214 N N . PHE A 1 176 ? -1.364 4.951 10.350 1.00 87.00 176 PHE A N 1
ATOM 1215 C CA . PHE A 1 176 ? -0.678 4.703 11.620 1.00 87.00 176 PHE A CA 1
ATOM 1216 C C . PHE A 1 176 ? 0.833 4.460 11.464 1.00 87.00 176 PHE A C 1
ATOM 1218 O O . PHE A 1 176 ? 1.608 4.919 12.308 1.00 87.00 176 PHE A O 1
ATOM 1225 N N . ASP A 1 177 ? 1.247 3.787 10.393 1.00 83.56 177 ASP A N 1
ATOM 1226 C CA . ASP A 1 177 ? 2.640 3.423 10.113 1.00 83.56 177 ASP A CA 1
ATOM 1227 C C . ASP A 1 177 ? 3.390 4.520 9.331 1.00 83.56 177 ASP A C 1
ATOM 1229 O O . ASP A 1 177 ? 4.617 4.484 9.194 1.00 83.56 177 ASP A O 1
ATOM 1233 N N . GLY A 1 178 ? 2.666 5.559 8.904 1.00 81.50 178 GLY A N 1
ATOM 1234 C CA . GLY A 1 178 ? 3.189 6.736 8.215 1.00 81.50 178 GLY A CA 1
ATOM 1235 C C . GLY A 1 178 ? 3.087 6.658 6.692 1.00 81.50 178 GLY A C 1
ATOM 1236 O O . GLY A 1 178 ? 3.622 7.538 6.010 1.00 81.50 178 GLY A O 1
ATOM 1237 N N . ASP A 1 179 ? 2.396 5.652 6.156 1.00 80.12 179 ASP A N 1
ATOM 1238 C CA . ASP A 1 179 ? 2.127 5.511 4.731 1.00 80.12 179 ASP A CA 1
ATOM 1239 C C . ASP A 1 179 ? 1.118 6.566 4.259 1.00 80.12 179 ASP A C 1
ATOM 1241 O O . ASP A 1 179 ? 0.253 7.026 5.006 1.00 80.12 179 ASP A O 1
ATOM 1245 N N . TYR A 1 180 ? 1.251 7.000 3.002 1.00 81.31 180 TYR A N 1
ATOM 1246 C CA . TYR A 1 180 ? 0.420 8.066 2.435 1.00 81.31 180 TYR A CA 1
ATOM 1247 C C . TYR A 1 180 ? -1.032 7.619 2.213 1.00 81.31 180 TYR A C 1
ATOM 1249 O O . TYR A 1 180 ? -1.279 6.555 1.645 1.00 81.31 180 TYR A O 1
ATOM 1257 N N . ARG A 1 181 ? -1.979 8.492 2.580 1.00 84.50 181 ARG A N 1
ATOM 1258 C CA . ARG A 1 181 ? -3.428 8.255 2.553 1.00 84.50 181 ARG A CA 1
ATOM 1259 C C . ARG A 1 181 ? -4.178 9.394 1.840 1.00 84.50 181 ARG A C 1
ATOM 1261 O O . ARG A 1 181 ? -4.055 10.544 2.269 1.00 84.50 181 ARG A O 1
ATOM 1268 N N . PRO A 1 182 ? -5.015 9.111 0.822 1.00 81.88 182 PRO A N 1
ATOM 1269 C CA . PRO A 1 182 ? -5.060 7.870 0.036 1.00 81.88 182 PRO A CA 1
ATOM 1270 C C . PRO A 1 182 ? -3.786 7.706 -0.802 1.00 81.88 182 PRO A C 1
ATOM 1272 O O . PRO A 1 182 ? -3.223 8.699 -1.252 1.00 81.88 182 PRO A O 1
ATOM 1275 N N . ARG A 1 183 ? -3.358 6.476 -1.107 1.00 69.19 183 ARG A N 1
ATOM 1276 C CA . ARG A 1 183 ? -2.109 6.230 -1.868 1.00 69.19 183 ARG A CA 1
ATOM 1277 C C . ARG A 1 183 ? -2.044 6.898 -3.247 1.00 69.19 183 ARG A C 1
ATOM 1279 O O . ARG A 1 183 ? -0.958 7.193 -3.742 1.00 69.19 183 ARG A O 1
ATOM 1286 N N . SER A 1 184 ? -3.186 7.136 -3.887 1.00 63.56 184 SER A N 1
ATOM 1287 C CA . SER A 1 184 ? -3.271 7.937 -5.108 1.00 63.56 184 SER A CA 1
ATOM 1288 C C . SER A 1 184 ? -4.575 8.725 -5.137 1.00 63.56 184 SER A C 1
ATOM 1290 O O . SER A 1 184 ? -5.567 8.312 -4.547 1.00 63.56 184 SER A O 1
ATOM 1292 N N . ALA A 1 185 ? -4.614 9.829 -5.886 1.00 61.75 185 ALA A N 1
ATOM 1293 C CA . ALA A 1 185 ? -5.847 10.598 -6.063 1.00 61.75 185 ALA A CA 1
ATOM 1294 C C . ALA A 1 185 ? -6.967 9.808 -6.777 1.00 61.75 185 ALA A C 1
ATOM 1296 O O . ALA A 1 185 ? -8.125 10.218 -6.725 1.00 61.75 185 ALA A O 1
ATOM 1297 N N . ALA A 1 186 ? -6.625 8.709 -7.462 1.00 59.78 186 ALA A N 1
ATOM 1298 C CA . ALA A 1 186 ? -7.571 7.863 -8.187 1.00 59.78 186 ALA A CA 1
ATOM 1299 C C . ALA A 1 186 ? -8.283 6.841 -7.286 1.00 59.78 186 ALA A C 1
ATOM 1301 O O . ALA A 1 186 ? -9.374 6.397 -7.643 1.00 59.78 186 ALA A O 1
ATOM 1302 N N . ASN A 1 187 ? -7.702 6.508 -6.129 1.00 71.19 187 ASN A N 1
ATOM 1303 C CA . ASN A 1 187 ? -8.255 5.524 -5.208 1.00 71.19 187 ASN A CA 1
ATOM 1304 C C . ASN A 1 187 ? -8.807 6.200 -3.946 1.00 71.19 187 ASN A C 1
ATOM 1306 O O . ASN A 1 187 ? -8.217 7.171 -3.458 1.00 71.19 187 ASN A O 1
ATOM 1310 N N . PRO A 1 188 ? -9.939 5.726 -3.403 1.00 85.06 188 PRO A N 1
ATOM 1311 C CA . PRO A 1 188 ? -10.345 6.076 -2.053 1.00 85.06 188 PRO A CA 1
ATOM 1312 C C . PRO A 1 188 ? -9.332 5.567 -1.023 1.00 85.06 188 PRO A C 1
ATOM 1314 O O . PRO A 1 188 ? -8.675 4.563 -1.256 1.00 85.06 188 PRO A O 1
ATOM 1317 N N . ALA A 1 189 ? -9.224 6.245 0.116 1.00 89.94 189 ALA A N 1
ATOM 1318 C CA . ALA A 1 189 ? -8.495 5.737 1.271 1.00 89.94 189 ALA A CA 1
ATOM 1319 C C . ALA A 1 189 ? -9.098 4.404 1.734 1.00 89.94 189 ALA A C 1
ATOM 1321 O O . ALA A 1 189 ? -10.305 4.190 1.610 1.00 89.94 189 ALA A O 1
ATOM 1322 N N . ASP A 1 190 ? -8.294 3.553 2.346 1.00 92.56 190 ASP A N 1
ATOM 1323 C CA . ASP A 1 190 ? -8.758 2.364 3.038 1.00 92.56 190 ASP A CA 1
ATOM 1324 C C . ASP A 1 190 ? -9.581 2.742 4.277 1.00 92.56 190 ASP A C 1
ATOM 1326 O O . ASP A 1 190 ? -9.395 3.789 4.911 1.00 92.56 190 ASP A O 1
ATOM 1330 N N . ILE A 1 191 ? -10.513 1.873 4.658 1.00 95.06 191 ILE A N 1
ATOM 1331 C CA . ILE A 1 191 ? -11.226 1.990 5.931 1.00 95.06 191 ILE A CA 1
ATOM 1332 C C . ILE A 1 191 ? -10.314 1.452 7.039 1.00 95.06 191 ILE A C 1
ATOM 1334 O O . ILE A 1 191 ? -9.890 0.307 6.990 1.00 95.06 191 ILE A O 1
ATOM 1338 N N . GLY A 1 192 ? -10.068 2.226 8.098 1.00 94.94 192 GLY A N 1
ATOM 1339 C CA . GLY A 1 192 ? -9.299 1.757 9.256 1.00 94.94 192 GLY A CA 1
ATOM 1340 C C . GLY A 1 192 ? -8.124 2.652 9.627 1.00 94.94 192 GLY A C 1
ATOM 1341 O O . GLY A 1 192 ? -8.085 3.845 9.317 1.00 94.94 192 GLY A O 1
ATOM 1342 N N . ALA A 1 193 ? -7.201 2.118 10.420 1.00 92.38 193 ALA A N 1
ATOM 1343 C CA . ALA A 1 193 ? -5.963 2.798 10.813 1.00 92.38 193 ALA A CA 1
ATOM 1344 C C . ALA A 1 193 ? -4.793 2.560 9.847 1.00 92.38 193 ALA A C 1
ATOM 1346 O O . ALA A 1 193 ? -3.837 3.320 9.912 1.00 92.38 193 ALA A O 1
ATOM 1347 N N . ASP A 1 194 ? -4.908 1.556 8.986 1.00 91.31 194 ASP A N 1
ATOM 1348 C CA . ASP A 1 194 ? -3.890 1.090 8.046 1.00 91.31 194 ASP A CA 1
ATOM 1349 C C . ASP A 1 194 ? -4.323 1.456 6.621 1.00 91.31 194 ASP A C 1
ATOM 1351 O O . ASP A 1 194 ? -5.510 1.343 6.295 1.00 91.31 194 ASP A O 1
ATOM 1355 N N . GLU A 1 195 ? -3.393 1.962 5.818 1.00 88.50 195 GLU A N 1
ATOM 1356 C CA . GLU A 1 195 ? -3.498 1.982 4.364 1.00 88.50 195 GLU A CA 1
ATOM 1357 C C . GLU A 1 195 ? -2.746 0.773 3.853 1.00 88.50 195 GLU A C 1
ATOM 1359 O O . GLU A 1 195 ? -1.521 0.815 3.686 1.00 88.50 195 GLU A O 1
ATOM 1364 N N . GLN A 1 196 ? -3.487 -0.282 3.528 1.00 83.00 196 GLN A N 1
ATOM 1365 C CA . GLN A 1 196 ? -2.908 -1.476 2.968 1.00 83.00 196 GLN A CA 1
ATOM 1366 C C . GLN A 1 196 ? -2.022 -1.060 1.803 1.00 83.00 196 GLN A C 1
ATOM 1368 O O . GLN A 1 196 ? -2.476 -0.372 0.876 1.00 83.00 196 GLN A O 1
ATOM 1373 N N . PRO A 1 197 ? -0.753 -1.488 1.773 1.00 66.88 197 PRO A N 1
ATOM 1374 C CA . PRO A 1 197 ? -0.051 -1.609 0.519 1.00 66.88 197 PRO A CA 1
ATOM 1375 C C . PRO A 1 197 ? -0.809 -2.691 -0.219 1.00 66.88 197 PRO A C 1
ATOM 1377 O O . PRO A 1 197 ? -0.477 -3.877 -0.150 1.00 66.88 197 PRO A O 1
ATOM 1380 N N . GLY A 1 198 ? -1.906 -2.298 -0.869 1.00 51.44 198 GLY A N 1
ATOM 1381 C CA . GLY A 1 198 ? -2.617 -3.158 -1.774 1.00 51.44 198 GLY A CA 1
ATOM 1382 C C . GLY A 1 198 ? -1.579 -3.771 -2.697 1.00 51.44 198 GLY A C 1
ATOM 1383 O O . GLY A 1 198 ? -0.494 -3.218 -2.936 1.00 51.44 198 GLY A O 1
ATOM 1384 N N . ALA A 1 199 ? -1.925 -4.901 -3.289 1.00 42.41 199 ALA A N 1
ATOM 1385 C CA . ALA A 1 199 ? -1.438 -5.096 -4.634 1.00 42.41 199 ALA A CA 1
ATOM 1386 C C . ALA A 1 199 ? -1.962 -3.896 -5.437 1.00 42.41 199 ALA A C 1
ATOM 1388 O O . ALA A 1 199 ? -3.045 -3.965 -6.007 1.00 42.41 199 ALA A O 1
ATOM 1389 N N . VAL A 1 200 ? -1.219 -2.781 -5.434 1.00 39.66 200 VAL A N 1
ATOM 1390 C CA . VAL A 1 200 ? -1.283 -1.763 -6.465 1.00 39.66 200 VAL A CA 1
ATOM 1391 C C . VAL A 1 200 ? -1.271 -2.617 -7.723 1.00 39.66 200 VAL A C 1
ATOM 1393 O O . VAL A 1 200 ? -0.286 -3.347 -7.917 1.00 39.66 200 VAL A O 1
ATOM 1396 N N . PRO A 1 201 ? -2.350 -2.649 -8.536 1.00 36.84 201 PRO A N 1
ATOM 1397 C CA . PRO A 1 201 ? -2.178 -3.120 -9.894 1.00 36.84 201 PRO A CA 1
ATOM 1398 C C . PRO A 1 201 ? -0.976 -2.318 -10.360 1.00 36.84 201 PRO A C 1
ATOM 1400 O O . PRO A 1 201 ? -1.045 -1.090 -10.229 1.00 36.84 201 PRO A O 1
ATOM 1403 N N . PRO A 1 202 ? 0.140 -2.970 -10.747 1.00 41.72 202 PRO A N 1
ATOM 1404 C CA . PRO A 1 202 ? 1.340 -2.263 -11.141 1.00 41.72 202 PRO A CA 1
ATOM 1405 C C . PRO A 1 202 ? 0.933 -1.028 -11.922 1.00 41.72 202 PRO A C 1
ATOM 1407 O O . PRO A 1 202 ? 0.057 -1.211 -12.782 1.00 41.72 202 PRO A O 1
ATOM 1410 N N . PRO A 1 203 ? 1.471 0.176 -11.616 1.00 45.50 203 PRO A N 1
ATOM 1411 C CA . PRO A 1 203 ? 1.084 1.399 -12.311 1.00 45.50 203 PRO A CA 1
ATOM 1412 C C . PRO A 1 203 ? 0.902 1.044 -13.781 1.00 45.50 203 PRO A C 1
ATOM 1414 O O . PRO A 1 203 ? 1.804 0.358 -14.295 1.00 45.50 203 PRO A O 1
ATOM 1417 N N . PRO A 1 204 ? -0.273 1.331 -14.389 1.00 53.19 204 PRO A N 1
ATOM 1418 C CA . PRO A 1 204 ? -0.672 0.728 -15.651 1.00 53.19 204 PRO A CA 1
ATOM 1419 C C . PRO A 1 204 ? 0.519 0.767 -16.582 1.00 53.19 204 PRO A C 1
ATOM 1421 O O . PRO A 1 204 ? 1.118 1.828 -16.764 1.00 53.19 204 PRO A O 1
ATOM 1424 N N . PHE A 1 205 ? 0.925 -0.424 -17.030 1.00 57.78 205 PHE A N 1
ATOM 1425 C CA . PHE A 1 205 ? 2.220 -0.623 -17.657 1.00 57.78 205 PHE A CA 1
ATOM 1426 C C . PHE A 1 205 ? 2.487 0.505 -18.665 1.00 57.78 205 PHE A C 1
ATOM 1428 O O . PHE A 1 205 ? 1.716 0.640 -19.622 1.00 57.78 205 PHE A O 1
ATOM 1435 N N . PRO A 1 206 ? 3.530 1.329 -18.462 1.00 67.00 206 PRO A N 1
ATOM 1436 C CA . PRO A 1 206 ? 3.807 2.421 -19.375 1.00 67.00 206 PRO A CA 1
ATOM 1437 C C . PRO A 1 206 ? 4.175 1.817 -20.729 1.00 67.00 206 PRO A C 1
ATOM 1439 O O . PRO A 1 206 ? 5.216 1.176 -20.878 1.00 67.00 206 PRO A O 1
ATOM 1442 N N . VAL A 1 207 ? 3.301 1.995 -21.723 1.00 74.94 207 VAL A N 1
ATOM 1443 C CA . VAL A 1 207 ? 3.543 1.516 -23.087 1.00 74.94 207 VAL A CA 1
ATOM 1444 C C . VAL A 1 207 ? 4.638 2.381 -23.704 1.00 74.94 207 VAL A C 1
ATOM 1446 O O . VAL A 1 207 ? 4.382 3.442 -24.267 1.00 74.94 207 VAL A O 1
ATOM 1449 N N . LEU A 1 208 ? 5.885 1.932 -23.574 1.00 88.88 208 LEU A N 1
ATOM 1450 C CA . LEU A 1 208 ? 7.028 2.571 -24.213 1.00 88.88 208 LEU A CA 1
ATOM 1451 C C . LEU A 1 208 ? 7.110 2.143 -25.678 1.00 88.88 208 LEU A C 1
ATOM 1453 O O . LEU A 1 208 ? 7.149 0.952 -25.996 1.00 88.88 208 LEU A O 1
ATOM 1457 N N . THR A 1 209 ? 7.185 3.121 -26.577 1.00 90.94 209 THR A N 1
ATOM 1458 C CA . THR A 1 209 ? 7.373 2.858 -28.006 1.00 90.94 209 THR A CA 1
ATOM 1459 C C . THR A 1 209 ? 8.752 2.266 -28.269 1.00 90.94 209 THR A C 1
ATOM 1461 O O . THR A 1 209 ? 9.732 2.693 -27.659 1.00 90.94 209 THR A O 1
ATOM 1464 N N . VAL A 1 210 ? 8.847 1.304 -29.191 1.00 95.12 210 VAL A N 1
ATOM 1465 C CA . VAL A 1 210 ? 10.143 0.832 -29.699 1.00 95.12 210 VAL A CA 1
ATOM 1466 C C . VAL A 1 210 ? 10.748 1.940 -30.558 1.00 95.12 210 VAL A C 1
ATOM 1468 O O . VAL A 1 210 ? 10.175 2.317 -31.577 1.00 95.12 210 VAL A O 1
ATOM 1471 N N . LEU A 1 211 ? 11.892 2.467 -30.128 1.00 96.50 211 LEU A N 1
ATOM 1472 C CA . LEU A 1 211 ? 12.616 3.544 -30.804 1.00 96.50 211 LEU A CA 1
ATOM 1473 C C . LEU A 1 211 ? 13.687 3.004 -31.759 1.00 96.50 211 LEU A C 1
ATOM 1475 O O . LEU A 1 211 ? 13.966 3.622 -32.785 1.00 96.50 211 LEU A O 1
ATOM 1479 N N . ASP A 1 212 ? 14.287 1.855 -31.438 1.00 97.62 212 ASP A N 1
ATOM 1480 C CA . ASP A 1 212 ? 15.306 1.220 -32.276 1.00 97.62 212 ASP A CA 1
ATOM 1481 C C . ASP A 1 212 ? 15.296 -0.302 -32.092 1.00 97.62 212 ASP A C 1
ATOM 1483 O O . ASP A 1 212 ? 15.560 -0.803 -31.001 1.00 97.62 212 ASP A O 1
ATOM 1487 N N . THR A 1 213 ? 15.005 -1.038 -33.165 1.00 96.94 213 THR A N 1
ATOM 1488 C CA . THR A 1 213 ? 15.060 -2.512 -33.198 1.00 96.94 213 THR A CA 1
ATOM 1489 C C . THR A 1 213 ? 16.459 -3.037 -33.508 1.00 96.94 213 THR A C 1
ATOM 1491 O O . THR A 1 213 ? 16.651 -4.238 -33.615 1.00 96.94 213 THR A O 1
ATOM 1494 N N . PHE A 1 214 ? 17.423 -2.155 -33.801 1.00 97.88 214 PHE A N 1
ATOM 1495 C CA . PHE A 1 214 ? 18.768 -2.492 -34.280 1.00 97.88 214 PHE A CA 1
ATOM 1496 C C . PHE A 1 214 ? 18.814 -3.409 -35.517 1.00 97.88 214 PHE A C 1
ATOM 1498 O O . PHE A 1 214 ? 19.896 -3.857 -35.907 1.00 97.88 214 PHE A O 1
ATOM 1505 N N . ASN A 1 215 ? 17.677 -3.630 -36.190 1.00 96.50 215 ASN A N 1
ATOM 1506 C CA . ASN A 1 215 ? 17.524 -4.551 -37.310 1.00 96.50 215 ASN A CA 1
ATOM 1507 C C . ASN A 1 215 ? 18.052 -3.941 -38.619 1.00 96.50 215 ASN A C 1
ATOM 1509 O O . ASN A 1 215 ? 17.309 -3.577 -39.529 1.00 96.50 215 ASN A O 1
ATOM 1513 N N . ARG A 1 216 ? 19.372 -3.778 -38.675 1.00 96.62 216 ARG A N 1
ATOM 1514 C CA . ARG A 1 216 ? 20.126 -3.200 -39.791 1.00 96.62 216 ARG A CA 1
ATOM 1515 C C . ARG A 1 216 ? 21.526 -3.807 -39.861 1.00 96.62 216 ARG A C 1
ATOM 1517 O O . ARG A 1 216 ? 21.959 -4.515 -38.952 1.00 96.62 216 ARG A O 1
ATOM 1524 N N . ALA A 1 217 ? 22.228 -3.545 -40.965 1.00 97.00 217 ALA A N 1
ATOM 1525 C CA . ALA A 1 217 ? 23.578 -4.053 -41.191 1.00 97.00 217 ALA A CA 1
ATOM 1526 C C . ALA A 1 217 ? 24.548 -3.633 -40.074 1.00 97.00 217 ALA A C 1
ATOM 1528 O O . ALA A 1 217 ? 24.375 -2.591 -39.439 1.00 97.00 217 ALA A O 1
ATOM 1529 N N . ASN A 1 218 ? 25.592 -4.443 -39.866 1.00 97.56 218 ASN A N 1
ATOM 1530 C CA . ASN A 1 218 ? 26.656 -4.133 -38.914 1.00 97.56 218 ASN A CA 1
ATOM 1531 C C . ASN A 1 218 ? 27.201 -2.722 -39.172 1.00 97.56 218 ASN A C 1
ATOM 1533 O O . ASN A 1 218 ? 27.618 -2.410 -40.286 1.00 97.56 218 ASN A O 1
ATOM 1537 N N . ALA A 1 219 ? 27.231 -1.899 -38.131 1.00 97.06 219 ALA A N 1
ATOM 1538 C CA . ALA A 1 219 ? 27.672 -0.512 -38.198 1.00 97.06 219 ALA A CA 1
ATOM 1539 C C . ALA A 1 219 ? 28.644 -0.231 -37.045 1.00 97.06 219 ALA A C 1
ATOM 1541 O O . ALA A 1 219 ? 28.558 -0.895 -36.013 1.00 97.06 219 ALA A O 1
ATOM 1542 N N . PRO A 1 220 ? 29.577 0.727 -37.183 1.00 95.50 220 PRO A N 1
ATOM 1543 C CA . PRO A 1 220 ? 30.548 1.049 -36.135 1.00 95.50 220 PRO A CA 1
ATOM 1544 C C . PRO A 1 220 ? 29.960 1.903 -34.992 1.00 95.50 220 PRO A C 1
ATOM 1546 O O . PRO A 1 220 ? 30.648 2.144 -34.004 1.00 95.50 220 PRO A O 1
ATOM 1549 N N . ASN A 1 221 ? 28.701 2.333 -35.107 1.00 94.56 221 ASN A N 1
ATOM 1550 C CA . ASN A 1 221 ? 27.935 3.101 -34.122 1.00 94.56 221 ASN A CA 1
ATOM 1551 C C . ASN A 1 221 ? 26.428 2.782 -34.270 1.00 94.56 221 ASN A C 1
ATOM 1553 O O . ASN A 1 221 ? 26.056 1.921 -35.072 1.00 94.56 221 ASN A O 1
ATOM 1557 N N . LEU A 1 222 ? 25.565 3.429 -33.483 1.00 95.31 222 LEU A N 1
ATOM 1558 C CA . LEU A 1 222 ? 24.106 3.246 -33.513 1.00 95.31 222 LEU A CA 1
ATOM 1559 C C . LEU A 1 222 ? 23.372 4.249 -34.432 1.00 95.31 222 LEU A C 1
ATOM 1561 O O . LEU A 1 222 ? 22.148 4.190 -34.565 1.00 95.31 222 LEU A O 1
ATOM 1565 N N . GLY A 1 223 ? 24.096 5.142 -35.108 1.00 93.75 223 GLY A N 1
ATOM 1566 C CA . GLY A 1 223 ? 23.537 6.138 -36.024 1.00 93.75 223 GLY A CA 1
ATOM 1567 C C . GLY A 1 223 ? 23.036 7.422 -35.350 1.00 93.75 223 GLY A C 1
ATOM 1568 O O . GLY A 1 223 ? 23.125 7.589 -34.140 1.00 93.75 223 GLY A O 1
ATOM 1569 N N . ALA A 1 224 ? 22.498 8.338 -36.161 1.00 92.88 224 ALA A N 1
ATOM 1570 C CA . ALA A 1 224 ? 22.242 9.736 -35.782 1.00 92.88 224 ALA A CA 1
ATOM 1571 C C . ALA A 1 224 ? 21.169 9.954 -34.698 1.00 92.88 224 ALA A C 1
ATOM 1573 O O . ALA A 1 224 ? 21.165 10.996 -34.050 1.00 92.88 224 ALA A O 1
ATOM 1574 N N . ASN A 1 225 ? 20.281 8.980 -34.474 1.00 94.56 225 ASN A N 1
ATOM 1575 C CA . ASN A 1 225 ? 19.296 9.053 -33.389 1.00 94.56 225 ASN A CA 1
ATOM 1576 C C . ASN A 1 225 ? 19.928 8.834 -32.004 1.00 94.56 225 ASN A C 1
ATOM 1578 O O . ASN A 1 225 ? 19.279 9.069 -30.987 1.00 94.56 225 ASN A O 1
ATOM 1582 N N . TRP A 1 226 ? 21.182 8.381 -31.964 1.00 93.50 226 TRP A N 1
ATOM 1583 C CA . TRP A 1 226 ? 21.928 8.118 -30.747 1.00 93.50 226 TRP A CA 1
ATOM 1584 C C . TRP A 1 226 ? 23.075 9.104 -30.588 1.00 93.50 226 TRP A C 1
ATOM 1586 O O . TRP A 1 226 ? 23.869 9.335 -31.498 1.00 93.50 226 TRP A O 1
ATOM 1596 N N . GLN A 1 227 ? 23.211 9.624 -29.380 1.00 90.19 227 GLN A N 1
ATOM 1597 C CA . GLN A 1 227 ? 24.390 10.330 -28.927 1.00 90.19 227 GLN A CA 1
ATOM 1598 C C . GLN A 1 227 ? 25.322 9.353 -28.223 1.00 90.19 227 GLN A C 1
ATOM 1600 O O . GLN A 1 227 ? 24.951 8.670 -27.263 1.00 90.19 227 GLN A O 1
ATOM 1605 N N . GLN A 1 228 ? 26.547 9.277 -28.729 1.00 88.12 228 GLN A N 1
ATOM 1606 C CA . GLN A 1 228 ? 27.579 8.368 -28.256 1.00 88.12 228 GLN A CA 1
ATOM 1607 C C . GLN A 1 228 ? 28.917 9.097 -28.215 1.00 88.12 228 GLN A C 1
ATOM 1609 O O . GLN A 1 228 ? 29.146 10.036 -28.976 1.00 88.12 228 GLN A O 1
ATOM 1614 N N . ILE A 1 229 ? 29.824 8.620 -27.367 1.00 83.94 229 ILE A N 1
ATOM 1615 C CA . ILE A 1 229 ? 31.235 8.983 -27.490 1.00 83.94 229 ILE A CA 1
ATOM 1616 C C . ILE A 1 229 ? 31.785 8.218 -28.696 1.00 83.94 229 ILE A C 1
ATOM 1618 O O . ILE A 1 229 ? 31.740 6.984 -28.725 1.00 83.94 229 ILE A O 1
ATOM 1622 N N . VAL A 1 230 ? 32.255 8.963 -29.694 1.00 85.31 230 VAL A N 1
ATOM 1623 C CA . VAL A 1 230 ? 32.783 8.437 -30.954 1.00 85.31 230 VAL A CA 1
ATOM 1624 C C . VAL A 1 230 ? 34.255 8.819 -31.064 1.00 85.31 230 VAL A C 1
ATOM 1626 O O . VAL A 1 230 ? 34.605 9.979 -30.867 1.00 85.31 230 VAL A O 1
ATOM 1629 N N . ASP A 1 231 ? 35.097 7.847 -31.404 1.00 85.12 231 ASP A N 1
ATOM 1630 C CA . ASP A 1 231 ? 36.487 8.061 -31.806 1.00 85.12 231 ASP A CA 1
ATOM 1631 C C . ASP A 1 231 ? 36.620 7.724 -33.297 1.00 85.12 231 ASP A C 1
ATOM 1633 O O . ASP A 1 231 ? 36.323 6.605 -33.742 1.00 85.12 231 ASP A O 1
ATOM 1637 N N . GLY A 1 232 ? 36.966 8.729 -34.101 1.00 87.62 232 GLY A N 1
ATOM 1638 C CA . GLY A 1 232 ? 36.859 8.664 -35.555 1.00 87.62 232 GLY A CA 1
ATOM 1639 C C . GLY A 1 232 ? 35.418 8.394 -36.009 1.00 87.62 232 GLY A C 1
ATOM 1640 O O . GLY A 1 232 ? 34.580 9.289 -36.001 1.00 87.62 232 GLY A O 1
ATOM 1641 N N . SER A 1 233 ? 35.130 7.155 -36.423 1.00 87.06 233 SER A N 1
ATOM 1642 C CA . SER A 1 233 ? 33.789 6.709 -36.852 1.00 87.06 233 SER A CA 1
ATOM 1643 C C . SER A 1 233 ? 33.175 5.625 -35.956 1.00 87.06 233 SER A C 1
ATOM 1645 O O . SER A 1 233 ? 32.045 5.186 -36.201 1.00 87.06 233 SER A O 1
ATOM 1647 N N . ALA A 1 234 ? 33.901 5.186 -34.923 1.00 90.44 234 ALA A N 1
ATOM 1648 C CA . ALA A 1 234 ? 33.525 4.061 -34.081 1.00 90.44 234 ALA A CA 1
ATOM 1649 C C . ALA A 1 234 ? 33.099 4.503 -32.679 1.00 90.44 234 ALA A C 1
ATOM 1651 O O . ALA A 1 234 ? 33.715 5.371 -32.068 1.00 90.44 234 ALA A O 1
ATOM 1652 N N . ALA A 1 235 ? 32.063 3.855 -32.156 1.00 90.94 235 ALA A N 1
ATOM 1653 C CA . ALA A 1 235 ? 31.581 4.026 -30.793 1.00 90.94 235 ALA A CA 1
ATOM 1654 C C . ALA A 1 235 ? 31.748 2.729 -29.987 1.00 90.94 235 ALA A C 1
ATOM 1656 O O . ALA A 1 235 ? 31.867 1.633 -30.543 1.00 90.94 235 ALA A O 1
ATOM 1657 N N . GLY A 1 236 ? 31.714 2.844 -28.656 1.00 90.06 236 GLY A N 1
ATOM 1658 C CA . GLY A 1 236 ? 31.775 1.682 -27.764 1.00 90.06 236 GLY A CA 1
ATOM 1659 C C . GLY A 1 236 ? 30.585 0.726 -27.925 1.00 90.06 236 GLY A C 1
ATOM 1660 O O . GLY A 1 236 ? 30.773 -0.490 -27.880 1.00 90.06 236 GLY A O 1
ATOM 1661 N N . ILE A 1 237 ? 29.380 1.262 -28.162 1.00 94.06 237 ILE A N 1
ATOM 1662 C CA . ILE A 1 237 ? 28.174 0.485 -28.497 1.00 94.06 237 ILE A CA 1
ATOM 1663 C C . ILE A 1 237 ? 27.897 0.618 -29.994 1.00 94.06 237 ILE A C 1
ATOM 1665 O O . ILE A 1 237 ? 27.886 1.723 -30.533 1.00 94.06 237 ILE A O 1
ATOM 1669 N N . ARG A 1 238 ? 27.647 -0.502 -30.669 1.00 95.88 238 ARG A N 1
ATOM 1670 C CA . ARG A 1 238 ? 27.484 -0.552 -32.123 1.00 95.88 238 ARG A CA 1
ATOM 1671 C C . ARG A 1 238 ? 26.413 -1.552 -32.546 1.00 95.88 238 ARG A C 1
ATOM 1673 O O . ARG A 1 238 ? 26.054 -2.422 -31.754 1.00 95.88 238 ARG A O 1
ATOM 1680 N N . VAL A 1 239 ? 25.962 -1.484 -33.797 1.00 97.88 239 VAL A N 1
ATOM 1681 C CA . VAL A 1 239 ? 25.091 -2.527 -34.361 1.00 97.88 239 VAL A CA 1
ATOM 1682 C C . VAL A 1 239 ? 25.944 -3.725 -34.768 1.00 97.88 239 VAL A C 1
ATOM 1684 O O . VAL A 1 239 ? 26.858 -3.602 -35.587 1.00 97.88 239 VAL A O 1
ATOM 1687 N N . ASN A 1 240 ? 25.662 -4.898 -34.204 1.00 96.94 240 ASN A N 1
ATOM 1688 C CA . ASN A 1 240 ? 26.326 -6.137 -34.586 1.00 96.94 240 ASN A CA 1
ATOM 1689 C C . ASN A 1 240 ? 25.386 -7.342 -34.502 1.00 96.94 240 ASN A C 1
ATOM 1691 O O . ASN A 1 240 ? 24.991 -7.727 -33.405 1.00 96.94 240 ASN A O 1
ATOM 1695 N N . GLY A 1 241 ? 25.105 -7.972 -35.644 1.00 95.62 241 GLY A N 1
ATOM 1696 C CA . GLY A 1 241 ? 24.179 -9.104 -35.724 1.00 95.62 241 GLY A CA 1
ATOM 1697 C C . GLY A 1 241 ? 22.756 -8.696 -35.357 1.00 95.62 241 GLY A C 1
ATOM 1698 O O . GLY A 1 241 ? 22.131 -9.371 -34.549 1.00 95.62 241 GLY A O 1
ATOM 1699 N N . ASN A 1 242 ? 22.302 -7.558 -35.897 1.00 96.81 242 ASN A N 1
ATOM 1700 C CA . ASN A 1 242 ? 20.966 -6.994 -35.677 1.00 96.81 242 ASN A CA 1
ATOM 1701 C C . ASN A 1 242 ? 20.663 -6.647 -34.207 1.00 96.81 242 ASN A C 1
ATOM 1703 O O . ASN A 1 242 ? 19.513 -6.636 -33.807 1.00 96.81 242 ASN A O 1
ATOM 1707 N N . GLN A 1 243 ? 21.697 -6.380 -33.404 1.00 97.50 243 GLN A N 1
ATOM 1708 C CA . GLN A 1 243 ? 21.593 -6.080 -31.973 1.00 97.50 243 GLN A CA 1
ATOM 1709 C C . GLN A 1 243 ? 22.544 -4.948 -31.594 1.00 97.50 243 GLN A C 1
ATOM 1711 O O . GLN A 1 243 ? 23.598 -4.777 -32.222 1.00 97.50 243 GLN A O 1
ATOM 1716 N N . ALA A 1 244 ? 22.237 -4.228 -30.516 1.00 97.25 244 ALA A N 1
ATOM 1717 C CA . ALA A 1 244 ? 23.198 -3.334 -29.887 1.00 97.25 244 ALA A CA 1
ATOM 1718 C C . ALA A 1 244 ? 24.232 -4.154 -29.102 1.00 97.25 244 ALA A C 1
ATOM 1720 O O . ALA A 1 244 ? 23.893 -4.954 -28.229 1.00 97.25 244 ALA A O 1
ATOM 1721 N N . PHE A 1 245 ? 25.513 -3.951 -29.404 1.00 96.06 245 PHE A N 1
ATOM 1722 C CA . PHE A 1 245 ? 26.629 -4.688 -28.816 1.00 96.06 245 PHE A CA 1
ATOM 1723 C C . PHE A 1 245 ? 27.717 -3.739 -28.327 1.00 96.06 245 PHE A C 1
ATOM 1725 O O . PHE A 1 245 ? 28.195 -2.906 -29.100 1.00 96.06 245 PHE A O 1
ATOM 1732 N N . CYS A 1 246 ? 28.160 -3.908 -27.078 1.00 93.62 246 CYS A N 1
ATOM 1733 C CA . CYS A 1 246 ? 29.343 -3.204 -26.583 1.00 93.62 246 CYS A CA 1
ATOM 1734 C C . CYS A 1 246 ? 30.612 -4.007 -26.847 1.00 93.62 246 CYS A C 1
ATOM 1736 O O . CYS A 1 246 ? 30.745 -5.165 -26.438 1.00 93.62 246 CYS A O 1
ATOM 1738 N N . ILE A 1 247 ? 31.553 -3.374 -27.530 1.00 91.38 247 ILE A N 1
ATOM 1739 C CA . ILE A 1 247 ? 32.764 -4.017 -28.034 1.00 91.38 247 ILE A CA 1
ATOM 1740 C C . ILE A 1 247 ? 33.772 -4.262 -26.912 1.00 91.38 247 ILE A C 1
ATOM 1742 O O . ILE A 1 247 ? 33.784 -3.553 -25.920 1.00 91.38 247 ILE A O 1
ATOM 1746 N N . ASN A 1 248 ? 34.645 -5.258 -27.038 1.00 88.69 248 ASN A N 1
ATOM 1747 C CA . ASN A 1 248 ? 35.650 -5.530 -26.007 1.00 88.69 248 ASN A CA 1
ATOM 1748 C C . ASN A 1 248 ? 36.973 -4.802 -26.292 1.00 88.69 248 ASN A C 1
ATOM 1750 O O . ASN A 1 248 ? 37.973 -5.436 -26.618 1.00 88.69 248 ASN A O 1
ATOM 1754 N N . ASN A 1 249 ? 36.958 -3.468 -26.253 1.00 84.88 249 ASN A N 1
ATOM 1755 C CA . ASN A 1 249 ? 38.154 -2.634 -26.416 1.00 84.88 249 ASN A CA 1
ATOM 1756 C C . ASN A 1 249 ? 38.045 -1.328 -25.605 1.00 84.88 249 ASN A C 1
ATOM 1758 O O . ASN A 1 249 ? 37.063 -1.111 -24.894 1.00 84.88 249 ASN A O 1
ATOM 1762 N N . ALA A 1 250 ? 39.029 -0.437 -25.756 1.00 80.69 250 ALA A N 1
ATOM 1763 C CA . ALA A 1 250 ? 39.095 0.843 -25.053 1.00 80.69 250 ALA A CA 1
ATOM 1764 C C . ALA A 1 250 ? 37.888 1.777 -25.280 1.00 80.69 250 ALA A C 1
ATOM 1766 O O . ALA A 1 250 ? 37.563 2.541 -24.381 1.00 80.69 250 ALA A O 1
ATOM 1767 N N . LEU A 1 251 ? 37.166 1.696 -26.403 1.00 81.94 251 LEU A N 1
ATOM 1768 C CA . LEU A 1 251 ? 35.983 2.541 -26.640 1.00 81.94 251 LEU A CA 1
ATOM 1769 C C . LEU A 1 251 ? 34.785 2.138 -25.772 1.00 81.94 251 LEU A C 1
ATOM 1771 O O . LEU A 1 251 ? 33.942 2.972 -25.468 1.00 81.94 251 LEU A O 1
ATOM 1775 N N . CYS A 1 252 ? 34.697 0.866 -25.373 1.00 80.19 252 CYS A N 1
ATOM 1776 C CA . CYS A 1 252 ? 33.699 0.402 -24.405 1.00 80.19 252 CYS A CA 1
ATOM 1777 C C . CYS A 1 252 ? 34.269 0.363 -22.979 1.00 80.19 252 CYS A C 1
ATOM 1779 O O . CYS A 1 252 ? 33.557 0.636 -22.024 1.00 80.19 252 CYS A O 1
ATOM 1781 N N . ALA A 1 253 ? 35.551 0.034 -22.807 1.00 68.25 253 ALA A N 1
ATOM 1782 C CA . ALA A 1 253 ? 36.178 -0.107 -21.494 1.00 68.25 253 ALA A CA 1
ATOM 1783 C C . ALA A 1 253 ? 36.685 1.223 -20.896 1.00 68.25 253 ALA A C 1
ATOM 1785 O O . ALA A 1 253 ? 36.880 1.297 -19.687 1.00 68.25 253 ALA A O 1
ATOM 1786 N N . GLY A 1 254 ? 36.903 2.258 -21.713 1.00 59.16 254 GLY A N 1
ATOM 1787 C CA . GLY A 1 254 ? 37.619 3.482 -21.332 1.00 59.16 254 GLY A CA 1
ATOM 1788 C C . GLY A 1 254 ? 36.756 4.718 -21.062 1.00 59.16 254 GLY A C 1
ATOM 1789 O O . GLY A 1 254 ? 37.294 5.729 -20.628 1.00 59.16 254 GLY A O 1
ATOM 1790 N N . THR A 1 255 ? 35.438 4.678 -21.285 1.00 54.12 255 THR A N 1
ATOM 1791 C CA . THR A 1 255 ? 34.592 5.893 -21.271 1.00 54.12 255 THR A CA 1
ATOM 1792 C C . THR A 1 255 ? 33.973 6.282 -19.920 1.00 54.12 255 THR A C 1
ATOM 1794 O O . THR A 1 255 ? 33.210 7.237 -19.869 1.00 54.12 255 THR A O 1
ATOM 1797 N N . ALA A 1 256 ? 34.288 5.584 -18.825 1.00 48.88 256 ALA A N 1
ATOM 1798 C CA . ALA A 1 256 ? 34.063 6.015 -17.435 1.00 48.88 256 ALA A CA 1
ATOM 1799 C C . ALA A 1 256 ? 34.719 4.993 -16.489 1.00 48.88 256 ALA A C 1
ATOM 1801 O O . ALA A 1 256 ? 34.825 3.824 -16.862 1.00 48.88 256 ALA A O 1
ATOM 1802 N N . ASN A 1 257 ? 35.088 5.403 -15.269 1.00 46.22 257 ASN A N 1
ATOM 1803 C CA . ASN A 1 257 ? 35.831 4.672 -14.215 1.00 46.22 257 ASN A CA 1
ATOM 1804 C C . ASN A 1 257 ? 35.333 3.249 -13.820 1.00 46.22 257 ASN A C 1
ATOM 1806 O O . ASN A 1 257 ? 35.841 2.652 -12.878 1.00 46.22 257 ASN A O 1
ATOM 1810 N N . LEU A 1 258 ? 34.351 2.674 -14.523 1.00 51.88 258 LEU A N 1
ATOM 1811 C CA . LEU A 1 258 ? 33.746 1.361 -14.276 1.00 51.88 258 LEU A CA 1
ATOM 1812 C C . LEU A 1 258 ? 33.498 0.543 -15.568 1.00 51.88 258 LEU A C 1
ATOM 1814 O O . LEU A 1 258 ? 32.539 -0.233 -15.623 1.00 51.88 258 LEU A O 1
ATOM 1818 N N . GLY A 1 259 ? 34.281 0.749 -16.634 1.00 70.06 259 GLY A N 1
ATOM 1819 C CA . GLY A 1 259 ? 34.413 -0.203 -17.751 1.00 70.06 259 GLY A CA 1
ATOM 1820 C C . GLY A 1 259 ? 33.172 -0.444 -18.623 1.00 70.06 259 GLY A C 1
ATOM 1821 O O . GLY A 1 259 ? 32.806 -1.598 -18.824 1.00 70.06 259 GLY A O 1
ATOM 1822 N N . GLY A 1 260 ? 32.509 0.604 -19.127 1.00 81.75 260 GLY A N 1
ATOM 1823 C CA . GLY A 1 260 ? 31.367 0.478 -20.051 1.00 81.75 260 GLY A CA 1
ATOM 1824 C C . GLY A 1 260 ? 31.122 1.738 -20.891 1.00 81.75 260 GLY A C 1
ATOM 1825 O O . GLY A 1 260 ? 31.540 2.828 -20.490 1.00 81.75 260 GLY A O 1
ATOM 1826 N N . ALA A 1 261 ? 30.409 1.593 -22.013 1.00 86.88 261 ALA A N 1
ATOM 1827 C CA . ALA A 1 261 ? 30.002 2.707 -22.874 1.00 86.88 261 ALA A CA 1
ATOM 1828 C C . ALA A 1 261 ? 28.528 3.069 -22.697 1.00 86.88 261 ALA A C 1
ATOM 1830 O O . ALA A 1 261 ? 27.695 2.218 -22.378 1.00 86.88 261 ALA A O 1
ATOM 1831 N N . ASN A 1 262 ? 28.234 4.346 -22.936 1.00 87.12 262 ASN A N 1
ATOM 1832 C CA . ASN A 1 262 ? 26.902 4.930 -22.871 1.00 87.12 262 ASN A CA 1
ATOM 1833 C C . ASN A 1 262 ? 26.409 5.258 -24.285 1.00 87.12 262 ASN A C 1
ATOM 1835 O O . ASN A 1 262 ? 27.190 5.669 -25.148 1.00 87.12 262 ASN A O 1
ATOM 1839 N N . ALA A 1 263 ? 25.110 5.105 -24.500 1.00 90.38 263 ALA A N 1
ATOM 1840 C CA . ALA A 1 263 ? 24.407 5.636 -25.654 1.00 90.38 263 ALA A CA 1
ATOM 1841 C C . ALA A 1 263 ? 23.090 6.240 -25.166 1.00 90.38 263 ALA A C 1
ATOM 1843 O O . ALA A 1 263 ? 22.311 5.550 -24.506 1.00 90.38 263 ALA A O 1
ATOM 1844 N N . ALA A 1 264 ? 22.866 7.517 -25.462 1.00 91.12 264 ALA A N 1
ATOM 1845 C CA . ALA A 1 264 ? 21.640 8.233 -25.125 1.00 91.12 264 ALA A CA 1
ATOM 1846 C C . ALA A 1 264 ? 20.854 8.536 -26.399 1.00 91.12 264 ALA A C 1
ATOM 1848 O O . ALA A 1 264 ? 21.442 8.772 -27.453 1.00 91.12 264 ALA A O 1
ATOM 1849 N N . TRP A 1 265 ? 19.532 8.516 -26.32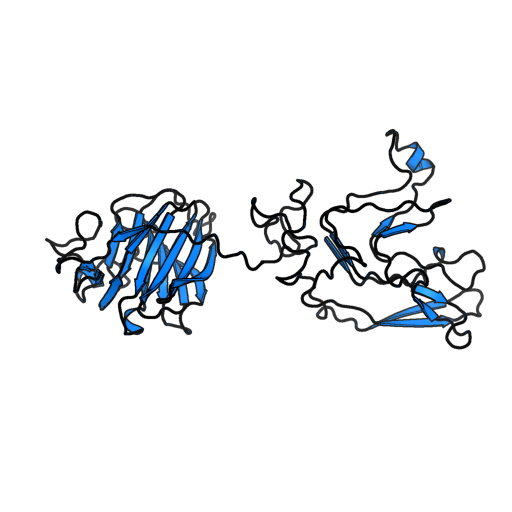1 1.00 93.81 265 TRP A N 1
ATOM 1850 C CA . TRP A 1 265 ? 18.686 8.954 -27.416 1.00 93.81 265 TRP A CA 1
ATOM 1851 C C . TRP A 1 265 ? 18.838 10.464 -27.603 1.00 93.81 265 TRP A C 1
ATOM 1853 O O . TRP A 1 265 ? 18.819 11.209 -26.628 1.00 93.81 265 TRP A O 1
ATOM 1863 N N . ALA A 1 266 ? 19.012 10.919 -28.844 1.00 90.75 266 ALA A N 1
ATOM 1864 C CA . ALA A 1 266 ? 19.370 12.307 -29.133 1.00 90.75 266 ALA A CA 1
ATOM 1865 C C . ALA A 1 266 ? 18.293 13.313 -28.696 1.00 90.75 266 ALA A C 1
ATOM 1867 O O . ALA A 1 266 ? 18.623 14.444 -28.342 1.00 90.75 266 ALA A O 1
ATOM 1868 N N . THR A 1 267 ? 17.023 12.904 -28.693 1.00 89.62 267 THR A N 1
ATOM 1869 C CA . THR A 1 267 ? 15.890 13.728 -28.251 1.00 89.62 267 THR A CA 1
ATOM 1870 C C . THR A 1 267 ? 15.718 13.684 -26.732 1.00 89.62 267 THR A C 1
ATOM 1872 O O . THR A 1 267 ? 15.837 12.623 -26.121 1.00 89.62 267 THR A O 1
ATOM 1875 N N . GLU A 1 268 ? 15.388 14.829 -26.136 1.00 90.06 268 GLU A N 1
ATOM 1876 C CA . GLU A 1 268 ? 14.991 14.925 -24.729 1.00 90.06 268 GLU A CA 1
ATOM 1877 C C . GLU A 1 268 ? 13.513 14.570 -24.525 1.00 90.06 268 GLU A C 1
ATOM 1879 O O . GLU A 1 268 ? 12.652 14.851 -25.359 1.00 90.06 268 GLU A O 1
ATOM 1884 N N . PHE A 1 269 ? 13.226 13.981 -23.371 1.00 91.19 269 PHE A N 1
ATOM 1885 C CA . PHE A 1 269 ? 11.900 13.621 -22.889 1.00 91.19 269 PHE A CA 1
ATOM 1886 C C . PHE A 1 269 ? 11.566 14.444 -21.641 1.00 91.19 269 PHE A C 1
ATOM 1888 O O . PHE A 1 269 ? 12.439 15.030 -21.003 1.00 91.19 269 PHE A O 1
ATOM 1895 N N . GLY A 1 270 ? 10.284 14.516 -21.299 1.00 89.50 270 GLY A N 1
ATOM 1896 C CA . GLY A 1 270 ? 9.751 15.365 -20.243 1.00 89.50 270 GLY A CA 1
ATOM 1897 C C . GLY A 1 270 ? 10.095 14.931 -18.814 1.00 89.50 270 GLY A C 1
ATOM 1898 O O . GLY A 1 270 ? 10.920 14.053 -18.534 1.00 89.50 270 GLY A O 1
ATOM 1899 N N . ALA A 1 271 ? 9.418 15.583 -17.866 1.00 87.00 271 ALA A N 1
ATOM 1900 C CA . ALA A 1 271 ? 9.586 15.336 -16.437 1.00 87.00 271 ALA A CA 1
ATOM 1901 C C . ALA A 1 271 ? 9.134 13.925 -16.004 1.00 87.00 271 ALA A C 1
ATOM 1903 O O . ALA A 1 271 ? 9.659 13.410 -15.025 1.00 87.00 271 ALA A O 1
ATOM 1904 N N . ASN A 1 272 ? 8.298 13.253 -16.790 1.00 89.31 272 ASN A N 1
ATOM 1905 C CA . ASN A 1 272 ? 7.964 11.843 -16.619 1.00 89.31 272 ASN A CA 1
ATOM 1906 C C . ASN A 1 272 ? 8.458 11.084 -17.857 1.00 89.31 272 ASN A C 1
ATOM 1908 O O . ASN A 1 272 ? 7.973 11.331 -18.962 1.00 89.31 272 ASN A O 1
ATOM 1912 N N . GLN A 1 273 ? 9.433 10.185 -17.702 1.00 92.00 273 GLN A N 1
ATOM 1913 C CA . GLN A 1 273 ? 9.995 9.424 -18.828 1.00 92.00 273 GLN A CA 1
ATOM 1914 C C . GLN A 1 273 ? 10.315 7.977 -18.465 1.00 92.00 273 GLN A C 1
ATOM 1916 O O . GLN A 1 273 ? 10.530 7.647 -17.297 1.00 92.00 273 GLN A O 1
ATOM 1921 N N . GLY A 1 274 ? 10.394 7.122 -19.481 1.00 94.00 274 GLY A N 1
ATOM 1922 C CA . GLY A 1 274 ? 10.758 5.720 -19.328 1.00 94.00 274 GLY A CA 1
ATOM 1923 C C . GLY A 1 274 ? 11.658 5.204 -20.438 1.00 94.00 274 GLY A C 1
ATOM 1924 O O . GLY A 1 274 ? 11.676 5.734 -21.548 1.00 94.00 274 GLY A O 1
ATOM 1925 N N . ALA A 1 275 ? 12.397 4.147 -20.117 1.00 96.19 275 ALA A N 1
ATOM 1926 C CA . ALA A 1 275 ? 13.302 3.452 -21.021 1.00 96.19 275 ALA A CA 1
ATOM 1927 C C . ALA A 1 275 ? 13.182 1.939 -20.836 1.00 96.19 275 ALA A C 1
ATOM 1929 O O . ALA A 1 275 ? 12.881 1.457 -19.741 1.00 96.19 275 ALA A O 1
ATOM 1930 N N . GLY A 1 276 ? 13.483 1.183 -21.887 1.00 97.31 276 GLY A N 1
ATOM 1931 C CA . GLY A 1 276 ? 13.560 -0.269 -21.825 1.00 97.31 276 GLY A CA 1
ATOM 1932 C C . GLY A 1 276 ? 14.458 -0.872 -22.893 1.00 97.31 276 GLY A C 1
ATOM 1933 O O . GLY A 1 276 ? 14.713 -0.257 -23.924 1.00 97.31 276 GLY A O 1
ATOM 1934 N N . PHE A 1 277 ? 14.922 -2.094 -22.657 1.00 97.81 277 PHE A N 1
ATOM 1935 C CA . PHE A 1 277 ? 15.539 -2.931 -23.686 1.00 97.81 277 PHE A CA 1
ATOM 1936 C C . PHE A 1 277 ? 15.286 -4.407 -23.391 1.00 97.81 277 PHE A C 1
ATOM 1938 O O . PHE A 1 277 ? 15.047 -4.803 -22.245 1.00 97.81 277 PHE A O 1
ATOM 1945 N N . THR A 1 278 ? 15.406 -5.231 -24.422 1.00 97.56 278 THR A N 1
ATOM 1946 C CA . THR A 1 278 ? 15.332 -6.688 -24.336 1.00 97.56 278 THR A CA 1
ATOM 1947 C C . THR A 1 278 ? 16.730 -7.285 -24.195 1.00 97.56 278 THR A C 1
ATOM 1949 O O . THR A 1 278 ? 17.670 -6.910 -24.896 1.00 97.56 278 THR A O 1
ATOM 1952 N N . PHE A 1 279 ? 16.913 -8.221 -23.266 1.00 96.88 279 PHE A N 1
ATOM 1953 C CA . PHE A 1 279 ? 18.184 -8.918 -23.101 1.00 96.88 279 PHE A CA 1
ATOM 1954 C C . PHE A 1 279 ? 18.411 -9.914 -24.240 1.00 96.88 279 PHE A C 1
ATOM 1956 O O . PHE A 1 279 ? 17.693 -10.902 -24.371 1.00 96.88 279 PHE A O 1
ATOM 1963 N N . ALA A 1 280 ? 19.471 -9.711 -25.019 1.00 95.38 280 ALA A N 1
ATOM 1964 C CA . ALA A 1 280 ? 19.758 -10.537 -26.191 1.00 95.38 280 ALA A CA 1
ATOM 1965 C C . ALA A 1 280 ? 20.674 -11.742 -25.907 1.00 95.38 280 ALA A C 1
ATOM 1967 O O . ALA A 1 280 ? 20.680 -12.718 -26.657 1.00 95.38 280 ALA A O 1
ATOM 1968 N N . SER A 1 281 ? 21.474 -11.690 -24.835 1.00 91.25 281 SER A N 1
ATOM 1969 C CA . SER A 1 281 ? 22.479 -12.722 -24.550 1.00 91.25 281 SER A CA 1
ATOM 1970 C C . SER A 1 281 ? 21.877 -13.967 -23.876 1.00 91.25 281 SER A C 1
ATOM 1972 O O . SER A 1 281 ? 21.281 -13.822 -22.803 1.00 91.25 281 SER A O 1
ATOM 1974 N N . PRO A 1 282 ? 22.133 -15.192 -24.385 1.00 86.69 282 PRO A N 1
ATOM 1975 C CA . PRO A 1 282 ? 21.777 -16.436 -23.694 1.00 86.69 282 PRO A CA 1
ATOM 1976 C C . PRO A 1 282 ? 22.619 -16.656 -22.426 1.00 86.69 282 PRO A C 1
ATOM 1978 O O . PRO A 1 282 ? 22.131 -17.183 -21.426 1.00 86.69 282 PRO A O 1
ATOM 1981 N N . ASN A 1 283 ? 23.865 -16.172 -22.405 1.00 89.06 283 ASN A N 1
ATOM 1982 C CA . ASN A 1 283 ? 24.755 -16.286 -21.251 1.00 89.06 283 ASN A CA 1
ATOM 1983 C C . ASN A 1 283 ? 24.390 -15.256 -20.162 1.00 89.06 283 ASN A C 1
ATOM 1985 O O . ASN A 1 283 ? 24.430 -14.048 -20.413 1.00 89.06 283 ASN A O 1
ATOM 1989 N N . ALA A 1 284 ? 24.089 -15.740 -18.950 1.00 85.25 284 ALA A N 1
ATOM 1990 C CA . ALA A 1 284 ? 23.724 -14.931 -17.783 1.00 85.25 284 ALA A CA 1
ATOM 1991 C C . ALA A 1 284 ? 24.817 -13.945 -17.355 1.00 85.25 284 ALA A C 1
ATOM 1993 O O . ALA A 1 284 ? 24.527 -12.776 -17.091 1.00 85.25 284 ALA A O 1
ATOM 1994 N N . ALA A 1 285 ? 26.086 -14.364 -17.376 1.00 86.00 285 ALA A N 1
ATOM 1995 C CA . ALA A 1 285 ? 27.205 -13.475 -17.072 1.00 86.00 285 ALA A CA 1
ATOM 1996 C C . ALA A 1 285 ? 27.275 -12.307 -18.068 1.00 86.00 285 ALA A C 1
ATOM 1998 O O . ALA A 1 285 ? 27.624 -11.191 -17.691 1.00 86.00 285 ALA A O 1
ATOM 1999 N N . ALA A 1 286 ? 26.863 -12.540 -19.319 1.00 87.44 286 ALA A N 1
ATOM 2000 C CA . ALA A 1 286 ? 26.780 -11.535 -20.374 1.00 87.44 286 ALA A CA 1
ATOM 2001 C C . ALA A 1 286 ? 25.466 -10.723 -20.380 1.00 87.44 286 ALA A C 1
ATOM 2003 O O . ALA A 1 286 ? 25.225 -9.956 -21.311 1.00 87.44 286 ALA A O 1
ATOM 2004 N N . ARG A 1 287 ? 24.645 -10.827 -19.327 1.00 91.88 287 ARG A N 1
ATOM 2005 C CA . ARG A 1 287 ? 23.559 -9.879 -19.009 1.00 91.88 287 ARG A CA 1
ATOM 2006 C C . ARG A 1 287 ? 23.910 -8.972 -17.823 1.00 91.88 287 ARG A C 1
ATOM 2008 O O . ARG A 1 287 ? 23.430 -7.845 -17.747 1.00 91.88 287 ARG A O 1
ATOM 2015 N N . ASN A 1 288 ? 24.804 -9.423 -16.937 1.00 93.31 288 ASN A N 1
ATOM 2016 C CA . ASN A 1 288 ? 25.241 -8.682 -15.751 1.00 93.31 288 ASN A CA 1
ATOM 2017 C C . ASN A 1 288 ? 25.820 -7.298 -16.100 1.00 93.31 288 ASN A C 1
ATOM 2019 O O . ASN A 1 288 ? 26.764 -7.196 -16.886 1.00 93.31 288 ASN A O 1
ATOM 2023 N N . GLY A 1 289 ? 25.300 -6.246 -15.475 1.00 90.50 289 GLY A N 1
ATOM 2024 C CA . GLY A 1 289 ? 25.766 -4.869 -15.615 1.00 90.50 289 GLY A CA 1
ATOM 2025 C C . GLY A 1 289 ? 25.148 -4.079 -16.771 1.00 90.50 289 GLY A C 1
ATOM 2026 O O . GLY A 1 289 ? 25.441 -2.888 -16.886 1.00 90.50 289 GLY A O 1
ATOM 2027 N N . ALA A 1 290 ? 24.293 -4.687 -17.603 1.00 93.50 290 ALA A N 1
ATOM 2028 C CA . ALA A 1 290 ? 23.493 -3.925 -18.561 1.00 93.50 290 ALA A CA 1
ATOM 2029 C C . ALA A 1 290 ? 22.553 -2.981 -17.798 1.00 93.50 290 ALA A C 1
ATOM 2031 O O . ALA A 1 290 ? 21.939 -3.377 -16.802 1.00 93.50 290 ALA A O 1
ATOM 2032 N N . SER A 1 291 ? 22.497 -1.722 -18.225 1.00 94.00 291 SER A N 1
ATOM 2033 C CA . SER A 1 291 ? 21.784 -0.684 -17.487 1.00 94.00 291 SER A CA 1
ATOM 2034 C C . SER A 1 291 ? 20.958 0.201 -18.403 1.00 94.00 291 SER A C 1
ATOM 2036 O O . SER A 1 291 ? 21.408 0.547 -19.495 1.00 94.00 291 SER A O 1
ATOM 2038 N N . LEU A 1 292 ? 19.788 0.605 -17.923 1.00 95.56 292 LEU A N 1
ATOM 2039 C CA . LEU A 1 292 ? 19.018 1.706 -18.488 1.00 95.56 292 LEU A CA 1
ATOM 2040 C C . LEU A 1 292 ? 19.530 3.023 -17.914 1.00 95.56 292 LEU A C 1
ATOM 2042 O O . LEU A 1 292 ? 19.930 3.082 -16.747 1.00 95.56 292 LEU A O 1
ATOM 2046 N N . LEU A 1 293 ? 19.502 4.061 -18.739 1.00 91.94 293 LEU A N 1
ATOM 2047 C CA . LEU A 1 293 ? 19.748 5.440 -18.345 1.00 91.94 293 LEU A CA 1
ATOM 2048 C C . LEU A 1 293 ? 18.435 6.211 -18.477 1.00 91.94 293 LEU A C 1
ATOM 2050 O O . LEU A 1 293 ? 17.771 6.127 -19.509 1.00 91.94 293 LEU A O 1
ATOM 2054 N N . LEU A 1 294 ? 18.070 6.948 -17.436 1.00 92.12 294 LEU A N 1
ATOM 2055 C CA . LEU A 1 294 ? 16.942 7.876 -17.421 1.00 92.12 294 LEU A CA 1
ATOM 2056 C C . LEU A 1 294 ? 17.471 9.233 -16.974 1.00 92.12 294 LEU A C 1
ATOM 2058 O O . LEU A 1 294 ? 18.402 9.291 -16.165 1.00 92.12 294 LEU A O 1
ATOM 2062 N N . LYS A 1 295 ? 16.854 10.319 -17.446 1.00 88.31 295 LYS A N 1
ATOM 2063 C CA . LYS A 1 295 ? 17.187 11.682 -16.996 1.00 88.31 295 LYS A CA 1
ATOM 2064 C C . LYS A 1 295 ? 18.658 12.032 -17.235 1.00 88.31 295 LYS A C 1
ATOM 2066 O O . LYS A 1 295 ? 19.259 12.768 -16.462 1.00 88.31 295 LYS A O 1
ATOM 2071 N N . ALA A 1 296 ? 19.242 11.456 -18.283 1.00 82.38 296 ALA A N 1
ATOM 2072 C CA . ALA A 1 296 ? 20.617 11.714 -18.671 1.00 82.38 296 ALA A CA 1
ATOM 2073 C C . ALA A 1 296 ? 20.717 13.072 -19.379 1.00 82.38 296 ALA A C 1
ATOM 2075 O O . ALA A 1 296 ? 19.818 13.450 -20.127 1.00 82.38 296 ALA A O 1
ATOM 2076 N N . SER A 1 297 ? 21.816 13.793 -19.178 1.00 71.88 297 SER A N 1
ATOM 2077 C CA . SER A 1 297 ? 22.182 14.942 -20.012 1.00 71.88 297 SER A CA 1
ATOM 2078 C C . SER A 1 297 ? 23.217 14.549 -21.066 1.00 71.88 297 SER A C 1
ATOM 2080 O O . SER A 1 297 ? 23.979 13.591 -20.880 1.00 71.88 297 SER A O 1
ATOM 2082 N N . VAL A 1 298 ? 23.263 15.307 -22.167 1.00 52.75 298 VAL A N 1
ATOM 2083 C CA . VAL A 1 298 ? 24.262 15.145 -23.230 1.00 52.75 298 VAL A CA 1
ATOM 2084 C C . VAL A 1 298 ? 25.665 15.240 -22.606 1.00 52.75 298 VAL A C 1
ATOM 2086 O O . VAL A 1 298 ? 26.064 16.294 -22.124 1.00 52.75 298 VAL A O 1
ATOM 2089 N N . ALA A 1 299 ? 26.383 14.109 -22.556 1.00 52.69 299 ALA A N 1
ATOM 2090 C CA . ALA A 1 299 ? 27.660 13.869 -21.851 1.00 52.69 299 ALA A CA 1
ATOM 2091 C C . ALA A 1 299 ? 27.631 13.341 -20.387 1.00 52.69 299 ALA A C 1
ATOM 2093 O O . ALA A 1 299 ? 28.666 13.360 -19.730 1.00 52.69 299 ALA A O 1
ATOM 2094 N N . ASN A 1 300 ? 26.529 12.747 -19.904 1.00 53.91 300 ASN A N 1
ATOM 2095 C CA . ASN A 1 300 ? 26.433 11.996 -18.627 1.00 53.91 300 ASN A CA 1
ATOM 2096 C C . ASN A 1 300 ? 26.689 12.797 -17.333 1.00 53.91 300 ASN A C 1
ATOM 2098 O O . ASN A 1 300 ? 27.031 12.201 -16.311 1.00 53.91 300 ASN A O 1
ATOM 2102 N N . ASN A 1 301 ? 26.534 14.125 -17.324 1.00 54.12 301 ASN A N 1
ATOM 2103 C CA . ASN A 1 301 ? 26.894 14.928 -16.141 1.00 54.12 301 ASN A CA 1
ATOM 2104 C C . ASN A 1 301 ? 25.913 14.778 -14.959 1.00 54.12 301 ASN A C 1
ATOM 2106 O O . ASN A 1 301 ? 26.157 15.281 -13.868 1.00 54.12 301 ASN A O 1
ATOM 2110 N N . GLY A 1 302 ? 24.820 14.047 -15.165 1.00 70.00 302 GLY A N 1
ATOM 2111 C CA . GLY A 1 302 ? 23.934 13.555 -14.122 1.00 70.00 302 GLY A CA 1
ATOM 2112 C C . GLY A 1 302 ? 22.860 12.652 -14.722 1.00 70.00 302 GLY A C 1
ATOM 2113 O O . GLY A 1 302 ? 22.532 12.788 -15.901 1.00 70.00 302 GLY A O 1
ATOM 2114 N N . GLY A 1 303 ? 22.351 11.698 -13.947 1.00 85.06 303 GLY A N 1
ATOM 2115 C CA . GLY A 1 303 ? 21.265 10.829 -14.402 1.00 85.06 303 GLY A CA 1
ATOM 2116 C C . GLY A 1 303 ? 20.991 9.649 -13.482 1.00 85.06 303 GLY A C 1
ATOM 2117 O O . GLY A 1 303 ? 21.757 9.359 -12.558 1.00 85.06 303 GLY A O 1
ATOM 2118 N N . ILE A 1 304 ? 19.886 8.961 -13.754 1.00 90.44 304 ILE A N 1
ATOM 2119 C CA . ILE A 1 304 ? 19.495 7.723 -13.082 1.00 90.44 304 ILE A CA 1
ATOM 2120 C C . ILE A 1 304 ? 19.998 6.548 -13.913 1.00 90.44 304 ILE A C 1
ATOM 2122 O O . ILE A 1 304 ? 19.784 6.475 -15.123 1.00 90.44 304 ILE A O 1
ATOM 2126 N N . ARG A 1 305 ? 20.626 5.587 -13.241 1.00 92.00 305 ARG A N 1
ATOM 2127 C CA . ARG A 1 305 ? 20.996 4.291 -13.790 1.00 92.00 305 ARG A CA 1
ATOM 2128 C C . ARG A 1 305 ? 20.203 3.192 -13.104 1.00 92.00 305 ARG A C 1
ATOM 2130 O O . ARG A 1 305 ? 20.332 2.997 -11.899 1.00 92.00 305 ARG A O 1
ATOM 2137 N N . VAL A 1 306 ? 19.480 2.413 -13.899 1.00 95.81 306 VAL A N 1
ATOM 2138 C CA . VAL A 1 306 ? 18.817 1.184 -13.451 1.00 95.81 306 VAL A CA 1
ATOM 2139 C C . VAL A 1 306 ? 19.610 0.002 -13.992 1.00 95.81 306 VAL A C 1
ATOM 2141 O O . VAL A 1 306 ? 19.593 -0.269 -15.193 1.00 95.81 306 VAL A O 1
ATOM 2144 N N . ARG A 1 307 ? 20.388 -0.652 -13.126 1.00 95.19 307 ARG A N 1
ATOM 2145 C CA . ARG A 1 307 ? 21.386 -1.661 -13.505 1.00 95.19 307 ARG A CA 1
ATOM 2146 C C . ARG A 1 307 ? 20.952 -3.056 -13.083 1.00 95.19 307 ARG A C 1
ATOM 2148 O O . ARG A 1 307 ? 20.779 -3.306 -11.894 1.00 95.19 307 ARG A O 1
ATOM 2155 N N . TYR A 1 308 ? 20.933 -3.996 -14.023 1.00 96.19 308 TYR A N 1
ATOM 2156 C CA . TYR A 1 308 ? 20.804 -5.411 -13.687 1.00 96.19 308 TYR A CA 1
ATOM 2157 C C . TYR A 1 308 ? 22.126 -5.971 -13.148 1.00 96.19 308 TYR A C 1
ATOM 2159 O O . TYR A 1 308 ? 23.190 -5.750 -13.733 1.00 96.19 308 TYR A O 1
ATOM 2167 N N . ALA A 1 309 ? 22.073 -6.727 -12.053 1.00 92.88 309 ALA A N 1
ATOM 2168 C CA . ALA A 1 309 ? 23.198 -7.481 -11.528 1.00 92.88 309 ALA A CA 1
ATOM 2169 C C . ALA A 1 309 ? 22.815 -8.932 -11.214 1.00 92.88 309 ALA A C 1
ATOM 2171 O O . ALA A 1 309 ? 21.746 -9.208 -10.685 1.00 92.88 309 ALA A O 1
ATOM 2172 N N . THR A 1 310 ? 23.715 -9.871 -11.504 1.00 87.25 310 THR A N 1
ATOM 2173 C CA . THR A 1 310 ? 23.471 -11.315 -11.301 1.00 87.25 310 THR A CA 1
ATOM 2174 C C . THR A 1 310 ? 23.834 -11.821 -9.903 1.00 87.25 310 THR A C 1
ATOM 2176 O O . THR A 1 310 ? 23.646 -12.999 -9.617 1.00 87.25 310 THR A O 1
ATOM 2179 N N . GLY A 1 311 ? 24.392 -10.965 -9.039 1.00 77.06 311 GLY A N 1
ATOM 2180 C CA . GLY A 1 311 ? 24.659 -11.312 -7.638 1.00 77.06 311 GLY A CA 1
ATOM 2181 C C . GLY A 1 311 ? 23.366 -11.563 -6.853 1.00 77.06 311 GLY A C 1
ATOM 2182 O O . GLY A 1 311 ? 22.308 -11.078 -7.249 1.00 77.06 311 GLY A O 1
ATOM 2183 N N . ASN A 1 312 ? 23.460 -12.310 -5.747 1.00 73.19 312 ASN A N 1
ATOM 2184 C CA . ASN A 1 312 ? 22.356 -12.559 -4.805 1.00 73.19 312 ASN A CA 1
ATOM 2185 C C . ASN A 1 312 ? 21.067 -13.116 -5.449 1.00 73.19 312 ASN A C 1
ATOM 2187 O O . ASN A 1 312 ? 19.969 -12.756 -5.047 1.00 73.19 312 ASN A O 1
ATOM 2191 N N . GLY A 1 313 ? 21.185 -13.970 -6.473 1.00 75.38 313 GLY A N 1
ATOM 2192 C CA . GLY A 1 313 ? 20.023 -14.554 -7.165 1.00 75.38 313 GLY A CA 1
ATOM 2193 C C . GLY A 1 313 ? 19.395 -13.668 -8.251 1.00 75.38 313 GLY A C 1
ATOM 2194 O O . GLY A 1 313 ? 18.455 -14.099 -8.917 1.00 75.38 313 GLY A O 1
ATOM 2195 N N . GLY A 1 314 ? 19.950 -12.477 -8.501 1.00 87.50 314 GLY A N 1
ATOM 2196 C CA . GLY A 1 314 ? 19.445 -11.512 -9.475 1.00 87.50 314 GLY A CA 1
ATOM 2197 C C . GLY A 1 314 ? 18.809 -10.307 -8.791 1.00 87.50 314 GLY A C 1
ATOM 2198 O O . GLY A 1 314 ? 17.841 -10.431 -8.044 1.00 87.50 314 GLY A O 1
ATOM 2199 N N . GLN A 1 315 ? 19.352 -9.130 -9.074 1.00 93.44 315 GLN A N 1
ATOM 2200 C CA . GLN A 1 315 ? 18.914 -7.875 -8.480 1.00 93.44 315 GLN A CA 1
ATOM 2201 C C . GLN A 1 315 ? 18.978 -6.733 -9.496 1.00 93.44 315 GLN A C 1
ATOM 2203 O O . GLN A 1 315 ? 19.784 -6.752 -10.432 1.00 93.44 315 GLN A O 1
ATOM 2208 N N . VAL A 1 316 ? 18.161 -5.708 -9.281 1.00 96.12 316 VAL A N 1
ATOM 2209 C CA . VAL A 1 316 ? 18.187 -4.451 -10.028 1.00 96.12 316 VAL A CA 1
ATOM 2210 C C . VAL A 1 316 ? 18.532 -3.321 -9.073 1.00 96.12 316 VAL A C 1
ATOM 2212 O O . VAL A 1 316 ? 17.846 -3.107 -8.081 1.00 96.12 316 VAL A O 1
ATOM 2215 N N . LEU A 1 317 ? 19.610 -2.602 -9.369 1.00 94.25 317 LEU A N 1
ATOM 2216 C CA . LEU A 1 317 ? 20.076 -1.477 -8.569 1.00 94.25 317 LEU A CA 1
ATOM 2217 C C . LEU A 1 317 ? 19.597 -0.177 -9.208 1.00 94.25 317 LEU A C 1
ATOM 2219 O O . LEU A 1 317 ? 19.851 0.044 -10.397 1.00 94.25 317 LEU A O 1
ATOM 2223 N N . VAL A 1 318 ? 18.964 0.688 -8.419 1.00 95.00 318 VAL A N 1
ATOM 2224 C CA . VAL A 1 318 ? 18.608 2.053 -8.818 1.00 95.00 318 VAL A CA 1
ATOM 2225 C C . VAL A 1 318 ? 19.641 3.003 -8.236 1.00 95.00 318 VAL A C 1
ATOM 2227 O O . VAL A 1 318 ? 19.852 3.066 -7.023 1.00 95.00 318 VAL A O 1
ATOM 2230 N N . GLN A 1 319 ? 20.335 3.706 -9.124 1.00 91.31 319 GLN A N 1
ATOM 2231 C CA . GLN A 1 319 ? 21.521 4.473 -8.779 1.00 91.31 319 GLN A CA 1
ATOM 2232 C C . GLN A 1 319 ? 21.504 5.839 -9.449 1.00 91.31 319 GLN A C 1
ATOM 2234 O O . GLN A 1 319 ? 20.953 5.978 -10.537 1.00 91.31 319 GLN A O 1
ATOM 2239 N N . THR A 1 320 ? 22.168 6.826 -8.860 1.00 88.62 320 THR A N 1
ATOM 2240 C CA . THR A 1 320 ? 22.387 8.128 -9.505 1.00 88.62 320 THR A CA 1
ATOM 2241 C C . THR A 1 320 ? 23.870 8.430 -9.645 1.00 88.62 320 THR A C 1
ATOM 2243 O O . THR A 1 320 ? 24.703 7.892 -8.914 1.00 88.62 320 THR A O 1
ATOM 2246 N N . THR A 1 321 ? 24.201 9.274 -10.615 1.00 81.06 321 THR A N 1
ATOM 2247 C CA . THR A 1 321 ? 25.532 9.861 -10.804 1.00 81.06 321 THR A CA 1
ATOM 2248 C C . THR A 1 321 ? 25.391 11.372 -10.946 1.00 81.06 321 THR A C 1
ATOM 2250 O O . THR A 1 321 ? 24.360 11.852 -11.423 1.00 81.06 321 THR A O 1
ATOM 2253 N N . THR A 1 322 ? 26.425 12.099 -10.534 1.00 76.62 322 THR A N 1
ATOM 2254 C CA . THR A 1 322 ? 26.589 13.550 -10.717 1.00 76.62 322 THR A CA 1
ATOM 2255 C C . THR A 1 322 ? 27.932 13.891 -11.378 1.00 76.62 322 THR A C 1
ATOM 2257 O O . THR A 1 322 ? 28.312 15.055 -11.441 1.00 76.62 322 THR A O 1
ATOM 2260 N N . ASP A 1 323 ? 28.683 12.880 -11.833 1.00 70.81 323 ASP A N 1
ATOM 2261 C CA . ASP A 1 323 ? 30.113 12.995 -12.136 1.00 70.81 323 ASP A CA 1
ATOM 2262 C C . ASP A 1 323 ? 30.520 12.293 -13.437 1.00 70.81 323 ASP A C 1
ATOM 2264 O O . ASP A 1 323 ? 31.556 11.628 -13.492 1.00 70.81 323 ASP A O 1
ATOM 2268 N N . ALA A 1 324 ? 29.714 12.373 -14.496 1.00 67.06 324 ALA A N 1
ATOM 2269 C CA . ALA A 1 324 ? 30.104 11.722 -15.750 1.00 67.06 324 ALA A CA 1
ATOM 2270 C C . ALA A 1 324 ? 29.580 10.286 -15.916 1.00 67.06 324 ALA A C 1
ATOM 2272 O O . ALA A 1 324 ? 29.874 9.627 -16.915 1.00 67.06 324 ALA A O 1
ATOM 2273 N N . GLY A 1 325 ? 28.965 9.716 -14.872 1.00 67.19 325 GLY A N 1
ATOM 2274 C CA . GLY A 1 325 ? 28.928 8.267 -14.675 1.00 67.19 325 GLY A CA 1
ATOM 2275 C C . GLY A 1 325 ? 30.263 7.676 -14.200 1.00 67.19 325 GLY A C 1
ATOM 2276 O O . GLY A 1 325 ? 30.491 6.476 -14.391 1.00 67.19 325 GLY A O 1
ATOM 2277 N N . ALA A 1 326 ? 31.156 8.480 -13.610 1.00 70.62 326 ALA A N 1
ATOM 2278 C CA . ALA A 1 326 ? 32.407 7.985 -13.037 1.00 70.62 326 ALA A CA 1
ATOM 2279 C C . ALA A 1 326 ? 32.167 7.232 -11.719 1.00 70.62 326 ALA A C 1
ATOM 2281 O O . ALA A 1 326 ? 32.785 6.190 -11.489 1.00 70.62 326 ALA A O 1
ATOM 2282 N N . SER A 1 327 ? 31.212 7.689 -10.910 1.00 78.75 327 SER A N 1
ATOM 2283 C CA . SER A 1 327 ? 30.729 7.019 -9.709 1.00 78.75 327 SER A CA 1
ATOM 2284 C C . SER A 1 327 ? 29.202 6.966 -9.687 1.00 78.75 327 SER A C 1
ATOM 2286 O O . SER A 1 327 ? 28.504 7.714 -10.371 1.00 78.75 327 SER A O 1
ATOM 2288 N N . PHE A 1 328 ? 28.671 5.999 -8.941 1.00 83.88 328 PHE A N 1
ATOM 2289 C CA . PHE A 1 328 ? 27.233 5.807 -8.813 1.00 83.88 328 PHE A CA 1
ATOM 2290 C C . PHE A 1 328 ? 26.869 5.523 -7.366 1.00 83.88 328 PHE A C 1
ATOM 2292 O O . PHE A 1 328 ? 27.380 4.569 -6.777 1.00 83.88 328 PHE A O 1
ATOM 2299 N N . GLN A 1 329 ? 25.947 6.317 -6.836 1.00 88.75 329 GLN A N 1
ATOM 2300 C CA . GLN A 1 329 ? 25.370 6.129 -5.512 1.00 88.75 329 GLN A CA 1
ATOM 2301 C C . GLN A 1 329 ? 24.146 5.226 -5.614 1.00 88.75 329 GLN A C 1
ATOM 2303 O O . GLN A 1 329 ? 23.317 5.420 -6.500 1.00 88.75 329 GLN A O 1
ATOM 2308 N N . ASN A 1 330 ? 24.051 4.214 -4.751 1.00 91.31 330 ASN A N 1
ATOM 2309 C CA . ASN A 1 330 ? 22.916 3.293 -4.726 1.00 91.31 330 ASN A CA 1
ATOM 2310 C C . ASN A 1 330 ? 21.813 3.821 -3.809 1.00 91.31 330 ASN A C 1
ATOM 2312 O O . ASN A 1 330 ? 22.087 4.087 -2.644 1.00 91.31 330 ASN A O 1
ATOM 2316 N N . HIS A 1 331 ? 20.584 3.895 -4.318 1.00 87.25 331 HIS A N 1
ATOM 2317 C CA . HIS A 1 331 ? 19.413 4.361 -3.560 1.00 87.25 331 HIS A CA 1
ATOM 2318 C C . HIS A 1 331 ? 18.425 3.239 -3.249 1.00 87.25 331 HIS A C 1
ATOM 2320 O O . HIS A 1 331 ? 17.646 3.347 -2.313 1.00 87.25 331 HIS A O 1
ATOM 2326 N N . GLY A 1 332 ? 18.479 2.134 -3.994 1.00 89.31 332 GLY A N 1
ATOM 2327 C CA . GLY A 1 332 ? 17.635 0.974 -3.736 1.00 89.31 332 GLY A CA 1
ATOM 2328 C C . GLY A 1 332 ? 18.058 -0.248 -4.538 1.00 89.31 332 GLY A C 1
ATOM 2329 O O . GLY A 1 332 ? 18.671 -0.137 -5.603 1.00 89.31 332 GLY A O 1
ATOM 2330 N N . THR A 1 333 ? 17.717 -1.420 -4.008 1.00 91.69 333 THR A N 1
ATOM 2331 C CA . THR A 1 333 ? 17.983 -2.722 -4.624 1.00 91.69 333 THR A CA 1
ATOM 2332 C C . THR A 1 333 ? 16.680 -3.507 -4.680 1.00 91.69 333 THR A C 1
ATOM 2334 O O . THR A 1 333 ? 16.098 -3.814 -3.645 1.00 91.69 333 THR A O 1
ATOM 2337 N N . LEU A 1 334 ? 16.236 -3.841 -5.888 1.00 87.31 334 LEU A N 1
ATOM 2338 C CA . LEU A 1 334 ? 15.031 -4.624 -6.147 1.00 87.31 334 LEU A CA 1
ATOM 2339 C C . LEU A 1 334 ? 15.415 -6.063 -6.490 1.00 87.31 334 LEU A C 1
ATOM 2341 O O . LEU A 1 334 ? 16.416 -6.297 -7.172 1.00 87.31 334 LEU A O 1
ATOM 2345 N N . VAL A 1 335 ? 14.612 -7.032 -6.062 1.00 89.62 335 VAL A N 1
ATOM 2346 C CA . VAL A 1 335 ? 14.815 -8.441 -6.423 1.00 89.62 335 VAL A CA 1
ATOM 2347 C C . VAL A 1 335 ? 14.283 -8.673 -7.837 1.00 89.62 335 VAL A C 1
ATOM 2349 O O . VAL A 1 335 ? 13.155 -8.306 -8.154 1.00 89.62 335 VAL A O 1
ATOM 2352 N N . GLY A 1 336 ? 15.089 -9.277 -8.711 1.00 87.31 336 GLY A N 1
ATOM 2353 C CA . GLY A 1 336 ? 14.662 -9.528 -10.085 1.00 87.31 336 GLY A CA 1
ATOM 2354 C C . GLY A 1 336 ? 15.722 -10.195 -10.950 1.00 87.31 336 GLY A C 1
ATOM 2355 O O . GLY A 1 336 ? 16.877 -9.772 -11.001 1.00 87.31 336 GLY A O 1
ATOM 2356 N N . SER A 1 337 ? 15.319 -11.234 -11.679 1.00 90.88 337 SER A N 1
ATOM 2357 C CA . SER A 1 337 ? 16.174 -11.959 -12.619 1.00 90.88 337 SER A CA 1
ATOM 2358 C C . SER A 1 337 ? 15.666 -11.812 -14.051 1.00 90.88 337 SER A C 1
ATOM 2360 O O . SER A 1 337 ? 14.459 -11.761 -14.296 1.00 90.88 337 SER A O 1
ATOM 2362 N N . PHE A 1 338 ? 16.591 -11.768 -15.011 1.00 94.00 338 PHE A N 1
ATOM 2363 C CA . PHE A 1 338 ? 16.275 -11.639 -16.433 1.00 94.00 338 PHE A CA 1
ATOM 2364 C C . PHE A 1 338 ? 16.931 -12.766 -17.236 1.00 94.00 338 PHE A C 1
ATOM 2366 O O . PHE A 1 338 ? 18.134 -13.037 -17.111 1.00 94.00 338 PHE A O 1
ATOM 2373 N N . ALA A 1 339 ? 16.128 -13.425 -18.063 1.00 93.06 339 ALA A N 1
ATOM 2374 C CA . ALA A 1 339 ? 16.537 -14.387 -19.072 1.00 93.06 339 ALA A CA 1
ATOM 2375 C C . ALA A 1 339 ? 16.777 -13.694 -20.425 1.00 93.06 339 ALA A C 1
ATOM 2377 O O . ALA A 1 339 ? 16.603 -12.486 -20.573 1.00 93.06 339 ALA A O 1
ATOM 2378 N N . GLN A 1 340 ? 17.220 -14.463 -21.419 1.00 94.62 340 GLN A N 1
ATOM 2379 C CA . GLN A 1 340 ? 17.222 -13.997 -22.804 1.00 94.62 340 GLN A CA 1
ATOM 2380 C C . GLN A 1 340 ? 15.778 -13.776 -23.275 1.00 94.62 340 GLN A C 1
ATOM 2382 O O . GLN A 1 340 ? 14.912 -14.593 -22.979 1.00 94.62 340 GLN A O 1
ATOM 2387 N N . GLY A 1 341 ? 15.529 -12.691 -24.006 1.00 93.19 341 GLY A N 1
ATOM 2388 C CA . GLY A 1 341 ? 14.195 -12.313 -24.476 1.00 93.19 341 GLY A CA 1
ATOM 2389 C C . GLY A 1 341 ? 13.347 -11.585 -23.430 1.00 93.19 341 GLY A C 1
ATOM 2390 O O . GLY A 1 341 ? 12.329 -10.999 -23.786 1.00 93.19 341 GLY A O 1
ATOM 2391 N N . ASP A 1 342 ? 13.776 -11.545 -22.165 1.00 96.31 342 ASP A N 1
ATOM 2392 C CA . ASP A 1 342 ? 13.124 -10.703 -21.167 1.00 96.31 342 ASP A CA 1
ATOM 2393 C C . ASP A 1 342 ? 13.469 -9.230 -21.415 1.00 96.31 342 ASP A C 1
ATOM 2395 O O . ASP A 1 342 ? 14.597 -8.879 -21.769 1.00 96.31 342 ASP A O 1
ATOM 2399 N N . THR A 1 343 ? 12.502 -8.354 -21.177 1.00 96.00 343 THR A N 1
ATOM 2400 C CA . THR A 1 343 ? 12.644 -6.904 -21.288 1.00 96.00 343 THR A CA 1
ATOM 2401 C C . THR A 1 343 ? 12.693 -6.289 -19.897 1.00 96.00 343 THR A C 1
ATOM 2403 O O . THR A 1 343 ? 11.799 -6.522 -19.083 1.00 96.00 343 THR A O 1
ATOM 2406 N N . MET A 1 344 ? 13.738 -5.504 -19.623 1.00 97.06 344 MET A N 1
ATOM 2407 C CA . MET A 1 344 ? 13.803 -4.634 -18.448 1.00 97.06 344 MET A CA 1
ATOM 2408 C C . MET A 1 344 ? 13.312 -3.254 -18.842 1.00 97.06 344 MET A C 1
ATOM 2410 O O . MET A 1 344 ? 13.763 -2.708 -19.850 1.00 97.06 344 MET A O 1
ATOM 2414 N N . MET A 1 345 ? 12.419 -2.694 -18.034 1.00 95.06 345 MET A N 1
ATOM 2415 C CA . MET A 1 345 ? 11.908 -1.338 -18.200 1.00 95.06 345 MET A CA 1
ATOM 2416 C C . MET A 1 345 ? 11.971 -0.584 -16.890 1.00 95.06 345 MET A C 1
ATOM 2418 O O . MET A 1 345 ? 11.808 -1.171 -15.821 1.00 95.06 345 MET A O 1
ATOM 2422 N N . ALA A 1 346 ? 12.190 0.718 -16.986 1.00 96.12 346 ALA A N 1
ATOM 2423 C CA . ALA A 1 346 ? 12.120 1.604 -15.846 1.00 96.12 346 ALA A CA 1
ATOM 2424 C C . ALA A 1 346 ? 11.543 2.961 -16.238 1.00 96.12 346 ALA A C 1
ATOM 2426 O O . ALA A 1 346 ? 11.801 3.453 -17.339 1.00 96.12 346 ALA A O 1
ATOM 2427 N N . THR A 1 347 ? 10.805 3.569 -15.318 1.00 93.81 347 THR A N 1
ATOM 2428 C CA . THR A 1 347 ? 10.341 4.953 -15.411 1.00 93.81 347 THR A CA 1
ATOM 2429 C C . THR A 1 347 ? 10.891 5.765 -14.259 1.00 93.81 347 THR A C 1
ATOM 2431 O O . THR A 1 347 ? 11.213 5.221 -13.205 1.00 93.81 347 THR A O 1
ATOM 2434 N N . ALA A 1 348 ? 10.997 7.069 -14.482 1.00 91.25 348 ALA A N 1
ATOM 2435 C CA . ALA A 1 348 ? 11.243 8.058 -13.450 1.00 91.25 348 ALA A CA 1
ATOM 2436 C C . ALA A 1 348 ? 10.258 9.211 -13.646 1.00 91.25 348 ALA A C 1
ATOM 2438 O O . ALA A 1 348 ? 10.180 9.774 -14.748 1.00 91.25 348 ALA A O 1
ATOM 2439 N N . ASP A 1 349 ? 9.517 9.539 -12.592 1.00 87.88 349 ASP A N 1
ATOM 2440 C CA . ASP A 1 349 ? 8.595 10.672 -12.581 1.00 87.88 349 ASP A CA 1
ATOM 2441 C C . ASP A 1 349 ? 9.286 11.987 -12.169 1.00 87.88 349 ASP A C 1
ATOM 2443 O O . ASP A 1 349 ? 10.485 12.033 -11.864 1.00 87.88 349 ASP A O 1
ATOM 2447 N N . ALA A 1 350 ? 8.514 13.073 -12.178 1.00 83.69 350 ALA A N 1
ATOM 2448 C CA . ALA A 1 350 ? 8.962 14.409 -11.797 1.00 83.69 350 ALA A CA 1
ATOM 2449 C C . ALA A 1 350 ? 9.350 14.531 -10.311 1.00 83.69 350 ALA A C 1
ATOM 2451 O O . ALA A 1 350 ? 10.076 15.455 -9.948 1.00 83.69 350 ALA A O 1
ATOM 2452 N N . ASN A 1 351 ? 8.888 13.605 -9.468 1.00 81.50 351 ASN A N 1
ATOM 2453 C CA . ASN A 1 351 ? 9.126 13.584 -8.027 1.00 81.50 351 ASN A CA 1
ATOM 2454 C C . ASN A 1 351 ? 10.307 12.678 -7.639 1.00 81.50 351 ASN A C 1
ATOM 2456 O O . ASN A 1 351 ? 10.647 12.575 -6.461 1.00 81.50 351 ASN A O 1
ATOM 2460 N N . GLY A 1 352 ? 10.947 12.020 -8.611 1.00 81.69 352 GLY A N 1
ATOM 2461 C CA . GLY A 1 352 ? 12.069 11.116 -8.375 1.00 81.69 352 GLY A CA 1
ATOM 2462 C C . GLY A 1 352 ? 11.665 9.705 -7.953 1.00 81.69 352 GLY A C 1
ATOM 2463 O O . GLY A 1 352 ? 12.527 8.958 -7.487 1.00 81.69 352 GLY A O 1
ATOM 2464 N N . LEU A 1 353 ? 10.404 9.307 -8.128 1.00 87.81 353 LEU A N 1
ATOM 2465 C CA . LEU A 1 353 ? 9.993 7.918 -7.961 1.00 87.81 353 LEU A CA 1
ATOM 2466 C C . LEU A 1 353 ? 10.430 7.110 -9.186 1.00 87.81 353 LEU A C 1
ATOM 2468 O O . LEU A 1 353 ? 9.988 7.351 -10.312 1.00 87.81 353 LEU A O 1
ATOM 2472 N N . VAL A 1 354 ? 11.300 6.125 -8.964 1.00 91.25 354 VAL A N 1
ATOM 2473 C CA . VAL A 1 354 ? 11.743 5.184 -9.994 1.00 91.25 354 VAL A CA 1
ATOM 2474 C C . VAL A 1 354 ? 10.972 3.888 -9.851 1.00 91.25 354 VAL A C 1
ATOM 2476 O O . VAL A 1 354 ? 11.010 3.262 -8.797 1.00 91.25 354 VAL A O 1
ATOM 2479 N N . THR A 1 355 ? 10.327 3.436 -10.920 1.00 91.12 355 THR A N 1
ATOM 2480 C CA . THR A 1 355 ? 9.639 2.140 -10.940 1.00 91.12 355 THR A CA 1
ATOM 2481 C C . THR A 1 355 ? 10.287 1.222 -11.964 1.00 91.12 355 THR A C 1
ATOM 2483 O O . THR A 1 355 ? 10.694 1.682 -13.029 1.00 91.12 355 THR A O 1
ATOM 2486 N N . VAL A 1 356 ? 10.421 -0.069 -11.644 1.00 93.69 356 VAL A N 1
ATOM 2487 C CA . VAL A 1 356 ? 11.066 -1.061 -12.517 1.00 93.69 356 VAL A CA 1
ATOM 2488 C C . VAL A 1 356 ? 10.115 -2.212 -12.817 1.00 93.69 356 VAL A C 1
ATOM 2490 O O . VAL A 1 356 ? 9.474 -2.754 -11.917 1.00 93.69 356 VAL A O 1
ATOM 2493 N N . TRP A 1 357 ? 10.091 -2.641 -14.077 1.00 92.25 357 TRP A N 1
ATOM 2494 C CA . TRP A 1 357 ? 9.305 -3.771 -14.558 1.00 92.25 357 TRP A CA 1
ATOM 2495 C C . TRP A 1 357 ? 10.158 -4.779 -15.315 1.00 92.25 357 TRP A C 1
ATOM 2497 O O . TRP A 1 357 ? 11.202 -4.468 -15.900 1.00 92.25 357 TRP A O 1
ATOM 2507 N N . LYS A 1 358 ? 9.635 -5.998 -15.345 1.00 92.06 358 LYS A N 1
ATOM 2508 C CA . LYS A 1 358 ? 10.071 -7.087 -16.198 1.00 92.06 358 LYS A CA 1
ATOM 2509 C C . LYS A 1 358 ? 8.919 -7.489 -17.106 1.00 92.06 358 LYS A C 1
ATOM 2511 O O . LYS A 1 358 ? 7.837 -7.772 -16.608 1.00 92.06 358 LYS A O 1
ATOM 2516 N N . THR A 1 359 ? 9.181 -7.612 -18.400 1.00 90.31 359 THR A N 1
ATOM 2517 C CA . THR A 1 359 ? 8.298 -8.328 -19.328 1.00 90.31 359 THR A CA 1
ATOM 2518 C C . THR A 1 359 ? 9.014 -9.576 -19.802 1.00 90.31 359 THR A C 1
ATOM 2520 O O . THR A 1 359 ? 10.119 -9.493 -20.330 1.00 90.31 359 THR A O 1
ATOM 2523 N N . THR A 1 360 ? 8.425 -10.742 -19.568 1.00 90.38 360 THR A N 1
ATOM 2524 C CA . THR A 1 360 ? 8.999 -12.015 -20.020 1.00 90.38 360 THR A CA 1
ATOM 2525 C C . THR A 1 360 ? 8.897 -12.161 -21.536 1.00 90.38 360 THR A C 1
ATOM 2527 O O . THR A 1 360 ? 8.053 -11.526 -22.166 1.00 90.38 360 THR A O 1
ATOM 2530 N N . ALA A 1 361 ? 9.681 -13.067 -22.125 1.00 79.00 361 ALA A N 1
ATOM 2531 C CA . ALA A 1 361 ? 9.531 -13.441 -23.539 1.00 79.00 361 ALA A CA 1
ATOM 2532 C C . ALA A 1 361 ? 8.111 -13.943 -23.909 1.00 79.00 361 ALA A C 1
ATOM 2534 O O . ALA A 1 361 ? 7.728 -13.918 -25.075 1.00 79.00 361 ALA A O 1
ATOM 2535 N N . ALA A 1 362 ? 7.317 -14.372 -22.920 1.00 79.31 362 ALA A N 1
ATOM 2536 C CA . ALA A 1 362 ? 5.911 -14.750 -23.076 1.00 79.31 362 ALA A CA 1
ATOM 2537 C C . ALA A 1 362 ? 4.936 -13.556 -22.959 1.00 79.31 362 ALA A C 1
ATOM 2539 O O . ALA A 1 362 ? 3.736 -13.761 -22.807 1.00 79.31 362 ALA A O 1
ATOM 2540 N N . ASN A 1 363 ? 5.438 -12.316 -23.004 1.00 80.88 363 ASN A N 1
ATOM 2541 C CA . ASN A 1 363 ? 4.677 -11.068 -22.866 1.00 80.88 363 ASN A CA 1
ATOM 2542 C C . ASN A 1 363 ? 3.929 -10.911 -21.530 1.00 80.88 363 ASN A C 1
ATOM 2544 O O . ASN A 1 363 ? 2.955 -10.168 -21.440 1.00 80.88 363 ASN A O 1
ATOM 2548 N N . VAL A 1 364 ? 4.402 -11.572 -20.469 1.00 79.38 364 VAL A N 1
ATOM 2549 C CA . VAL A 1 364 ? 3.899 -11.345 -19.105 1.00 79.38 364 VAL A CA 1
ATOM 2550 C C . VAL A 1 364 ? 4.709 -10.232 -18.459 1.00 79.38 364 VAL A C 1
ATOM 2552 O O . VAL A 1 364 ? 5.917 -10.398 -18.271 1.00 79.38 364 VAL A O 1
ATOM 2555 N N . THR A 1 365 ? 4.047 -9.130 -18.112 1.00 82.50 365 THR A N 1
ATOM 2556 C CA . THR A 1 365 ? 4.655 -7.973 -17.446 1.00 82.50 365 THR A CA 1
ATOM 2557 C C . THR A 1 365 ? 4.389 -7.996 -15.944 1.00 82.50 365 THR A C 1
ATOM 2559 O O . THR A 1 365 ? 3.248 -8.115 -15.512 1.00 82.50 365 THR A O 1
ATOM 2562 N N . THR A 1 366 ? 5.442 -7.824 -15.151 1.00 81.94 366 THR A N 1
ATOM 2563 C CA . THR A 1 366 ? 5.409 -7.758 -13.685 1.00 81.94 366 THR A CA 1
ATOM 2564 C C . THR A 1 366 ? 6.254 -6.588 -13.196 1.00 81.94 366 THR A C 1
ATOM 2566 O O . THR A 1 366 ? 7.390 -6.419 -13.648 1.00 81.94 366 THR A O 1
ATOM 2569 N N . GLN A 1 367 ? 5.744 -5.800 -12.253 1.00 84.69 367 GLN A N 1
ATOM 2570 C CA . GLN A 1 367 ? 6.557 -4.813 -11.541 1.00 84.69 367 GLN A CA 1
ATOM 2571 C C . GLN A 1 367 ? 7.496 -5.519 -10.564 1.00 84.69 367 GLN A C 1
ATOM 2573 O O . GLN A 1 367 ? 7.088 -6.431 -9.852 1.00 84.69 367 GLN A O 1
ATOM 2578 N N . LEU A 1 368 ? 8.760 -5.100 -10.552 1.00 84.06 368 LEU A N 1
ATOM 2579 C CA . LEU A 1 368 ? 9.777 -5.592 -9.622 1.00 84.06 368 LEU A CA 1
ATOM 2580 C C . LEU A 1 368 ? 9.838 -4.754 -8.337 1.00 84.06 368 LEU A C 1
ATOM 2582 O O . LEU A 1 368 ? 10.264 -5.256 -7.303 1.00 84.06 368 LEU A O 1
ATOM 2586 N N . GLY A 1 369 ? 9.432 -3.484 -8.405 1.00 83.81 369 GLY A N 1
ATOM 2587 C CA . GLY A 1 369 ? 9.302 -2.592 -7.253 1.00 83.81 369 GLY A CA 1
ATOM 2588 C C . GLY A 1 369 ? 9.519 -1.123 -7.611 1.00 83.81 369 GLY A C 1
ATOM 2589 O O . GLY A 1 369 ? 9.652 -0.769 -8.789 1.00 83.81 369 GLY A O 1
ATOM 2590 N N . THR A 1 370 ? 9.552 -0.278 -6.582 1.00 85.94 370 THR A N 1
ATOM 2591 C CA . THR A 1 370 ? 9.808 1.164 -6.677 1.00 85.94 370 THR A CA 1
ATOM 2592 C C . THR A 1 370 ? 10.986 1.575 -5.793 1.00 85.94 370 THR A C 1
ATOM 2594 O O . THR A 1 370 ? 11.312 0.909 -4.812 1.00 85.94 370 THR A O 1
ATOM 2597 N N . VAL A 1 371 ? 11.654 2.669 -6.157 1.00 83.19 371 VAL A N 1
ATOM 2598 C CA . VAL A 1 371 ? 12.715 3.308 -5.373 1.00 83.19 371 VAL A CA 1
ATOM 2599 C C . VAL A 1 371 ? 12.497 4.814 -5.422 1.00 83.19 371 VAL A C 1
ATOM 2601 O O . VAL A 1 371 ? 12.554 5.410 -6.497 1.00 83.19 371 VAL A O 1
ATOM 2604 N N . GLN A 1 372 ? 12.265 5.429 -4.265 1.00 91.25 372 GLN A N 1
ATOM 2605 C CA . GLN A 1 372 ? 12.161 6.880 -4.140 1.00 91.25 372 GLN A CA 1
ATOM 2606 C C . GLN A 1 372 ? 13.561 7.492 -4.047 1.00 91.25 372 GLN A C 1
ATOM 2608 O O . GLN A 1 372 ? 14.331 7.164 -3.143 1.00 91.25 372 GLN A O 1
ATOM 2613 N N . LEU A 1 373 ? 13.899 8.388 -4.973 1.00 83.75 373 LEU A N 1
ATOM 2614 C CA . LEU A 1 373 ? 15.144 9.147 -4.896 1.00 83.75 373 LEU A CA 1
ATOM 2615 C C . LEU A 1 373 ? 15.012 10.290 -3.873 1.00 83.75 373 LEU A C 1
ATOM 2617 O O . LEU A 1 373 ? 13.931 10.881 -3.761 1.00 83.75 373 LEU A O 1
ATOM 2621 N N . PRO A 1 374 ? 16.085 10.637 -3.136 1.00 79.81 374 PRO A N 1
ATOM 2622 C CA . PRO A 1 374 ? 16.052 11.749 -2.193 1.00 79.81 374 PRO A CA 1
ATOM 2623 C C . PRO A 1 374 ? 15.789 13.061 -2.933 1.00 79.81 374 PRO A C 1
ATOM 2625 O O . PRO A 1 374 ? 16.482 13.362 -3.897 1.00 79.81 374 PRO A O 1
ATOM 2628 N N . THR A 1 375 ? 14.842 13.877 -2.475 1.00 72.50 375 THR A N 1
ATOM 2629 C CA . THR A 1 375 ? 14.564 15.204 -3.065 1.00 72.50 375 THR A CA 1
ATOM 2630 C C . THR A 1 375 ? 15.168 16.355 -2.255 1.00 72.50 375 THR A C 1
ATOM 2632 O O . THR A 1 375 ? 15.173 17.500 -2.703 1.00 72.50 375 THR A O 1
ATOM 2635 N N . THR A 1 376 ? 15.738 16.061 -1.081 1.00 69.88 376 THR A N 1
ATOM 2636 C CA . THR A 1 376 ? 16.409 17.023 -0.193 1.00 69.88 376 THR A CA 1
ATOM 2637 C C . THR A 1 376 ? 17.747 16.471 0.322 1.00 69.88 376 THR A C 1
ATOM 2639 O O . THR A 1 376 ? 18.013 15.271 0.254 1.00 69.88 376 THR A O 1
ATOM 2642 N N . GLY A 1 377 ? 18.634 17.357 0.789 1.00 66.81 377 GLY A N 1
ATOM 2643 C CA . GLY A 1 377 ? 19.948 16.991 1.336 1.00 66.81 377 GLY A CA 1
ATOM 2644 C C . GLY A 1 377 ? 21.080 16.865 0.305 1.00 66.81 377 GLY A C 1
ATOM 2645 O O . GLY A 1 377 ? 20.933 17.197 -0.870 1.00 66.81 377 GLY A O 1
ATOM 2646 N N . THR A 1 378 ? 22.247 16.396 0.758 1.00 58.25 378 THR A N 1
ATOM 2647 C CA . THR A 1 378 ? 23.498 16.299 -0.030 1.00 58.25 378 THR A CA 1
ATOM 2648 C C . THR A 1 378 ? 23.460 15.257 -1.149 1.00 58.25 378 THR A C 1
ATOM 2650 O O . THR A 1 378 ? 24.305 15.288 -2.039 1.00 58.25 378 THR A O 1
ATOM 2653 N N . LEU A 1 379 ? 22.476 14.357 -1.115 1.00 64.00 379 LEU A N 1
ATOM 2654 C CA . LEU A 1 379 ? 22.188 13.364 -2.153 1.00 64.00 379 LEU A CA 1
ATOM 2655 C C . LEU A 1 379 ? 20.874 13.667 -2.884 1.00 64.00 379 LEU A C 1
ATOM 2657 O O . LEU A 1 379 ? 20.335 12.782 -3.551 1.00 64.00 379 LEU A O 1
ATOM 2661 N N . SER A 1 380 ? 20.353 14.892 -2.728 1.00 66.06 380 SER A N 1
ATOM 2662 C CA . SER A 1 380 ? 19.147 15.315 -3.428 1.00 66.06 380 SER A CA 1
ATOM 2663 C C . SER A 1 380 ? 19.324 15.172 -4.928 1.00 66.06 380 SER A C 1
ATOM 2665 O O . SER A 1 380 ? 20.339 15.541 -5.522 1.00 66.06 380 SER A O 1
ATOM 2667 N N . TRP A 1 381 ? 18.298 14.612 -5.535 1.00 68.69 381 TRP A N 1
ATOM 2668 C CA . TRP A 1 381 ? 18.166 14.447 -6.952 1.00 68.69 381 TRP A CA 1
ATOM 2669 C C . TRP A 1 381 ? 16.938 15.241 -7.379 1.00 68.69 381 TRP A C 1
ATOM 2671 O O . TRP A 1 381 ? 15.808 14.932 -7.012 1.00 68.69 381 TRP A O 1
ATOM 2681 N N . THR A 1 382 ? 17.177 16.306 -8.130 1.00 61.69 382 THR A N 1
ATOM 2682 C CA . THR A 1 382 ? 16.139 17.142 -8.724 1.00 61.69 382 THR A CA 1
ATOM 2683 C C . THR A 1 382 ? 16.492 17.306 -10.189 1.00 61.69 382 THR A C 1
ATOM 2685 O O . THR A 1 382 ? 17.399 18.053 -10.549 1.00 61.69 382 THR A O 1
ATOM 2688 N N . THR A 1 383 ? 15.825 16.563 -11.070 1.00 63.66 383 THR A N 1
ATOM 2689 C CA . THR A 1 383 ? 16.014 16.780 -12.507 1.00 63.66 383 THR A CA 1
ATOM 2690 C C . THR A 1 383 ? 14.676 16.836 -13.224 1.00 63.66 383 THR A C 1
ATOM 2692 O O . THR A 1 383 ? 13.756 16.071 -12.939 1.00 63.66 383 THR A O 1
ATOM 2695 N N . GLY A 1 384 ? 14.574 17.795 -14.141 1.00 70.19 384 GLY A N 1
ATOM 2696 C CA . GLY A 1 384 ? 13.416 18.001 -14.998 1.00 70.19 384 GLY A CA 1
ATOM 2697 C C . GLY A 1 384 ? 13.454 17.081 -16.229 1.00 70.19 384 GLY A C 1
ATOM 2698 O O . GLY A 1 384 ? 13.631 15.867 -16.089 1.00 70.19 384 GLY A O 1
ATOM 2699 N N . PRO A 1 385 ? 13.240 17.616 -17.442 1.00 82.31 385 PRO A N 1
ATOM 2700 C CA . PRO A 1 385 ? 13.450 16.889 -18.695 1.00 82.31 385 PRO A CA 1
ATOM 2701 C C . PRO A 1 385 ? 14.853 16.269 -18.803 1.00 82.31 385 PRO A C 1
ATOM 2703 O O . PRO A 1 385 ? 15.787 16.688 -18.120 1.00 82.31 385 PRO A O 1
ATOM 2706 N N . GLY A 1 386 ? 15.012 15.271 -19.667 1.00 88.19 386 GLY A N 1
ATOM 2707 C CA . GLY A 1 386 ? 16.320 14.697 -19.978 1.00 88.19 386 GLY A CA 1
ATOM 2708 C C . GLY A 1 386 ? 16.233 13.579 -21.006 1.00 88.19 386 GLY A C 1
ATOM 2709 O O . GLY A 1 386 ? 15.156 13.246 -21.486 1.00 88.19 386 GLY A O 1
ATOM 2710 N N . GLN A 1 387 ? 17.365 12.979 -21.339 1.00 91.06 387 GLN A N 1
ATOM 2711 C CA . GLN A 1 387 ? 17.446 11.867 -22.276 1.00 91.06 387 GLN A CA 1
ATOM 2712 C C . GLN A 1 387 ? 17.296 10.520 -21.570 1.00 91.06 387 GLN A C 1
ATOM 2714 O O . GLN A 1 387 ? 17.600 10.351 -20.384 1.00 91.06 387 GLN A O 1
ATOM 2719 N N . ILE A 1 388 ? 16.900 9.529 -22.356 1.00 93.75 388 ILE A N 1
ATOM 2720 C CA . ILE A 1 388 ? 16.938 8.115 -21.995 1.00 93.75 388 ILE A CA 1
ATOM 2721 C C . ILE A 1 388 ? 18.035 7.408 -22.774 1.00 93.75 388 ILE A C 1
ATOM 2723 O O . ILE A 1 388 ? 18.453 7.861 -23.837 1.00 93.75 388 ILE A O 1
ATOM 2727 N N . GLY A 1 389 ? 18.482 6.259 -22.291 1.00 93.38 389 GLY A N 1
ATOM 2728 C CA . GLY A 1 389 ? 19.498 5.504 -23.000 1.00 93.38 389 GLY A CA 1
ATOM 2729 C C . GLY A 1 389 ? 19.854 4.191 -22.343 1.00 93.38 389 GLY A C 1
ATOM 2730 O O . GLY A 1 389 ? 19.112 3.629 -21.537 1.00 93.38 389 GLY A O 1
ATOM 2731 N N . MET A 1 390 ? 21.043 3.718 -22.684 1.00 93.31 390 MET A N 1
ATOM 2732 C CA . MET A 1 390 ? 21.608 2.493 -22.151 1.00 93.31 390 MET A CA 1
ATOM 2733 C C . MET A 1 390 ? 23.093 2.650 -21.850 1.00 93.31 390 MET A C 1
ATOM 2735 O O . MET A 1 390 ? 23.822 3.391 -22.512 1.00 93.31 390 MET A O 1
ATOM 2739 N N . ARG A 1 391 ? 23.542 1.871 -20.869 1.00 90.69 391 ARG A N 1
ATOM 2740 C CA . ARG A 1 391 ? 24.952 1.631 -20.585 1.00 90.69 391 ARG A CA 1
ATOM 2741 C C . ARG A 1 391 ? 25.233 0.144 -20.643 1.00 90.69 391 ARG A C 1
ATOM 2743 O O . ARG A 1 391 ? 24.600 -0.645 -19.936 1.00 90.69 391 ARG A O 1
ATOM 2750 N N . LEU A 1 392 ? 26.228 -0.228 -21.437 1.00 91.81 392 LEU A N 1
ATOM 2751 C CA . LEU A 1 392 ? 26.636 -1.613 -21.623 1.00 91.81 392 LEU A CA 1
ATOM 2752 C C . LEU A 1 392 ? 28.108 -1.788 -21.246 1.00 91.81 392 LEU A C 1
ATOM 2754 O O . LEU A 1 392 ? 28.957 -0.964 -21.576 1.00 91.81 392 LEU A O 1
ATOM 2758 N N . LEU A 1 393 ? 28.402 -2.881 -20.544 1.00 90.00 393 LEU A N 1
ATOM 2759 C CA . LEU A 1 393 ? 29.773 -3.339 -20.312 1.00 90.00 393 LEU A CA 1
ATOM 2760 C C . LEU A 1 393 ? 30.279 -4.123 -21.540 1.00 90.00 393 LEU A C 1
ATOM 2762 O O . LEU A 1 393 ? 29.458 -4.581 -22.344 1.00 90.00 393 LEU A O 1
ATOM 2766 N N . PRO A 1 394 ? 31.597 -4.351 -21.679 1.00 90.38 394 PRO A N 1
ATOM 2767 C CA . PRO A 1 394 ? 32.151 -5.185 -22.735 1.00 90.38 394 PRO A CA 1
ATOM 2768 C C . PRO A 1 394 ? 31.436 -6.531 -22.884 1.00 90.38 394 PRO A C 1
ATOM 2770 O O . PRO A 1 394 ? 31.133 -7.223 -21.906 1.00 90.38 394 PRO A O 1
ATOM 2773 N N . ASN A 1 395 ? 31.188 -6.916 -24.135 1.00 90.62 395 ASN A N 1
ATOM 2774 C CA . ASN A 1 395 ? 30.518 -8.156 -24.529 1.00 90.62 395 ASN A CA 1
ATOM 2775 C C . ASN A 1 395 ? 29.038 -8.269 -24.122 1.00 90.62 395 ASN A C 1
ATOM 2777 O O . ASN A 1 395 ? 28.491 -9.372 -24.113 1.00 90.62 395 ASN A O 1
ATOM 2781 N N . ARG A 1 396 ? 28.376 -7.165 -23.760 1.00 93.06 396 ARG A N 1
ATOM 2782 C CA . ARG A 1 396 ? 26.930 -7.151 -23.491 1.00 93.06 396 ARG A CA 1
ATOM 2783 C C . ARG A 1 396 ? 26.144 -6.852 -24.762 1.00 93.06 396 ARG A C 1
ATOM 2785 O O . ARG A 1 396 ? 26.592 -6.069 -25.602 1.00 93.06 396 ARG A O 1
ATOM 2792 N N . ARG A 1 397 ? 24.983 -7.500 -24.879 1.00 94.94 397 ARG A N 1
ATOM 2793 C CA . ARG A 1 397 ? 24.049 -7.362 -26.000 1.00 94.94 397 ARG A CA 1
ATOM 2794 C C . ARG A 1 397 ? 22.649 -7.088 -25.496 1.00 94.94 397 ARG A C 1
ATOM 2796 O O . ARG A 1 397 ? 22.190 -7.764 -24.571 1.00 94.94 397 ARG A O 1
ATOM 2803 N N . VAL A 1 398 ? 21.988 -6.149 -26.150 1.00 97.69 398 VAL A N 1
ATOM 2804 C CA . VAL A 1 398 ? 20.574 -5.846 -25.950 1.00 97.69 398 VAL A CA 1
ATOM 2805 C C . VAL A 1 398 ? 19.908 -5.641 -27.301 1.00 97.69 398 VAL A C 1
ATOM 2807 O O . VAL A 1 398 ? 20.582 -5.415 -28.309 1.00 97.69 398 VAL A O 1
ATOM 2810 N N . ASP A 1 399 ? 18.593 -5.742 -27.293 1.00 97.19 399 ASP A N 1
ATOM 2811 C CA . ASP A 1 399 ? 17.743 -5.575 -28.458 1.00 97.19 399 ASP A CA 1
ATOM 2812 C C . ASP A 1 399 ? 16.540 -4.685 -28.129 1.00 97.19 399 ASP A C 1
ATOM 2814 O O . ASP A 1 399 ? 16.291 -4.408 -26.951 1.00 97.19 399 ASP A O 1
ATOM 2818 N N . ASP A 1 400 ? 15.816 -4.242 -29.156 1.00 96.44 400 ASP A N 1
ATOM 2819 C CA . ASP A 1 400 ? 14.572 -3.472 -29.056 1.00 96.44 400 ASP A CA 1
ATOM 2820 C C . ASP A 1 400 ? 14.614 -2.361 -27.990 1.00 96.44 400 ASP A C 1
ATOM 2822 O O . ASP A 1 400 ? 13.971 -2.440 -26.933 1.00 96.44 400 ASP A O 1
ATOM 2826 N N . PHE A 1 401 ? 15.377 -1.297 -28.236 1.00 98.06 401 PHE A N 1
ATOM 2827 C CA . PHE A 1 401 ? 15.371 -0.164 -27.320 1.00 98.06 401 PHE A CA 1
ATOM 2828 C C . PHE A 1 401 ? 14.027 0.564 -27.377 1.00 98.06 401 PHE A C 1
ATOM 2830 O O . PHE A 1 401 ? 13.534 0.930 -28.447 1.00 98.06 401 PHE A O 1
ATOM 2837 N N . ARG A 1 402 ? 13.437 0.775 -26.202 1.00 96.69 402 ARG A N 1
ATOM 2838 C CA . ARG A 1 402 ? 12.119 1.371 -25.995 1.00 96.69 402 ARG A CA 1
ATOM 2839 C C . ARG A 1 402 ? 12.242 2.633 -25.166 1.00 96.69 402 ARG A C 1
ATOM 2841 O O . ARG A 1 402 ? 13.094 2.715 -24.281 1.00 96.69 402 ARG A O 1
ATOM 2848 N N . GLY A 1 403 ? 11.366 3.594 -25.420 1.00 95.19 403 GLY A N 1
ATOM 2849 C CA . GLY A 1 403 ? 11.432 4.874 -24.742 1.00 95.19 403 GLY A CA 1
ATOM 2850 C C . GLY A 1 403 ? 10.262 5.803 -25.006 1.00 95.19 403 GLY A C 1
ATOM 2851 O O . GLY A 1 403 ? 9.551 5.631 -25.995 1.00 95.19 403 GLY A O 1
ATOM 2852 N N . GLY A 1 404 ? 10.071 6.783 -24.122 1.00 92.94 404 GLY A N 1
ATOM 2853 C CA . GLY A 1 404 ? 9.020 7.787 -24.266 1.00 92.94 404 GLY A CA 1
ATOM 2854 C C . GLY A 1 404 ? 8.749 8.602 -23.002 1.00 92.94 404 GLY A C 1
ATOM 2855 O O . GLY A 1 404 ? 9.266 8.301 -21.924 1.00 92.94 404 GLY A O 1
ATOM 2856 N N . ASN A 1 405 ? 7.891 9.617 -23.151 1.00 90.88 405 ASN A N 1
ATOM 2857 C CA . ASN A 1 405 ? 7.214 10.251 -22.019 1.00 90.88 405 ASN A CA 1
ATOM 2858 C C . ASN A 1 405 ? 6.205 9.264 -21.426 1.00 90.88 405 ASN A C 1
ATOM 2860 O O . ASN A 1 405 ? 5.554 8.536 -22.175 1.00 90.88 405 ASN A O 1
ATOM 2864 N N . VAL A 1 406 ? 6.053 9.268 -20.105 1.00 83.88 406 VAL A N 1
ATOM 2865 C CA . VAL A 1 406 ? 5.028 8.471 -19.413 1.00 83.88 406 VAL A CA 1
ATOM 2866 C C . VAL A 1 406 ? 4.028 9.408 -18.741 1.00 83.88 406 VAL A C 1
ATOM 2868 O O . VAL A 1 406 ? 4.410 10.511 -18.350 1.00 83.88 406 VAL A O 1
ATOM 2871 N N . GLN A 1 407 ? 2.750 9.022 -18.719 1.00 65.56 407 GLN A N 1
ATOM 2872 C CA . GLN A 1 407 ? 1.682 9.840 -18.134 1.00 65.56 407 GLN A CA 1
ATOM 2873 C C . GLN A 1 407 ? 1.721 9.784 -16.614 1.00 65.56 407 GLN A C 1
ATOM 2875 O O . GLN A 1 407 ? 1.929 8.669 -16.086 1.00 65.56 407 GLN A O 1
#

pLDDT: mean 86.34, std 11.48, range [36.84, 98.06]